Protein AF-A0A6V8CEM8-F1 (afdb_monomer_lite)

Secondary structure (DSSP, 8-state):
--EEEEEETT--TT----BTTTEEEGGGS-GGG---PPPPSEEEEEEEESSSSS-EEEEEEEEEPPPPPPPPPPHHHHHHHHHHHHHHHHHHHHHHHHHHHHHHHHHS---SEEEESEEEEEE--SSSS-B--EEEEEE--SS-SS-SSB-HHHHT-EEEEEEESPPSS----TT-B-EEES-B-TTS-BTBTTS--S-EEEETTEEEEEEEEE-TTB-SEEEEEEEE-TTS-B--EEEEES-THHHHHHHHHHHHHHHHHHHHHHHHHHHHHHHHTTS----------------TTTTTHHHHHHHHHHHHHHHHHHS--S--HHHHHHTT--PPPHHHHHHHHHHT--THHHHHHHHHSHHHHHHHHHHTT-EESBTTB-SEE--SS-EEEEESSSTTTTEEEEE-S--GGGGTSPP--SSEE-TT-TT-TTS-HHHHHHHHHHHHHHHHHHHHS---

Radius of gyration: 33.62 Å; chains: 1; bounding box: 84×49×101 Å

pLDDT: mean 70.11, std 17.48, range [26.86, 96.44]

Structure (mmCIF, N/CA/C/O backbone):
data_AF-A0A6V8CEM8-F1
#
_entry.id   AF-A0A6V8CEM8-F1
#
loop_
_atom_site.group_PDB
_atom_site.id
_atom_site.type_symbol
_atom_site.label_atom_id
_atom_site.label_alt_id
_atom_site.label_comp_id
_atom_site.label_asym_id
_atom_site.label_entity_id
_atom_site.label_seq_id
_atom_site.pdbx_PDB_ins_code
_atom_site.Cartn_x
_atom_site.Cartn_y
_atom_site.Cartn_z
_atom_site.occupancy
_atom_site.B_iso_or_equiv
_atom_site.auth_seq_id
_atom_site.auth_comp_id
_atom_site.auth_asym_id
_atom_site.auth_atom_id
_atom_site.pdbx_PDB_model_num
ATOM 1 N N . ASP A 1 1 ? -0.814 -6.466 -58.010 1.00 79.31 1 ASP A N 1
ATOM 2 C CA . ASP A 1 1 ? 0.270 -7.172 -57.301 1.00 79.31 1 ASP A CA 1
ATOM 3 C C . ASP A 1 1 ? 1.491 -6.292 -57.221 1.00 79.31 1 ASP A C 1
ATOM 5 O O . ASP A 1 1 ? 1.917 -5.830 -58.259 1.00 79.31 1 ASP A O 1
ATOM 9 N N . ALA A 1 2 ? 2.016 -6.034 -56.025 1.00 88.38 2 ALA A N 1
ATOM 10 C CA . ALA A 1 2 ? 3.186 -5.181 -55.820 1.00 88.38 2 ALA A CA 1
ATOM 11 C C . ALA A 1 2 ? 4.386 -6.017 -55.352 1.00 88.38 2 ALA A C 1
ATOM 13 O O . ALA A 1 2 ? 4.217 -7.047 -54.684 1.00 88.38 2 ALA A O 1
ATOM 14 N N . TRP A 1 3 ? 5.597 -5.593 -55.699 1.00 87.94 3 TRP A N 1
ATOM 15 C CA . TRP A 1 3 ? 6.820 -6.346 -55.421 1.00 87.94 3 TRP A CA 1
ATOM 16 C C . TRP A 1 3 ? 8.001 -5.437 -55.078 1.00 87.94 3 TRP A C 1
ATOM 18 O O . TRP A 1 3 ? 8.011 -4.248 -55.392 1.00 87.94 3 TRP A O 1
ATOM 28 N N . VAL A 1 4 ? 8.992 -5.996 -54.382 1.00 91.12 4 VAL A N 1
ATOM 29 C CA . VAL A 1 4 ? 10.168 -5.271 -53.883 1.00 91.12 4 VAL A CA 1
ATOM 30 C C . VAL A 1 4 ? 11.448 -6.032 -54.203 1.00 91.12 4 VAL A C 1
ATOM 32 O O . VAL A 1 4 ? 11.488 -7.262 -54.105 1.00 91.12 4 VAL A O 1
ATOM 35 N N . GLY A 1 5 ? 12.513 -5.317 -54.563 1.00 89.12 5 GLY A N 1
ATOM 36 C CA . GLY A 1 5 ? 13.810 -5.924 -54.846 1.00 89.12 5 GLY A CA 1
ATOM 37 C C . GLY A 1 5 ? 15.013 -5.027 -54.593 1.00 89.12 5 GLY A C 1
ATOM 38 O O . GLY A 1 5 ? 14.895 -3.808 -54.494 1.00 89.12 5 GLY A O 1
ATOM 39 N N . ILE A 1 6 ? 16.182 -5.659 -54.495 1.00 89.12 6 ILE A N 1
ATOM 40 C CA . ILE A 1 6 ? 17.483 -5.015 -54.332 1.00 89.12 6 ILE A CA 1
ATOM 41 C C . ILE A 1 6 ? 18.310 -5.228 -55.596 1.00 89.12 6 ILE A C 1
ATOM 43 O O . ILE A 1 6 ? 18.537 -6.359 -56.035 1.00 89.12 6 ILE A O 1
ATOM 47 N N . TYR A 1 7 ? 18.803 -4.124 -56.146 1.00 86.62 7 TYR A N 1
ATOM 48 C CA . TYR A 1 7 ? 19.511 -4.082 -57.417 1.00 86.62 7 TYR A CA 1
ATOM 49 C C . TYR A 1 7 ? 20.796 -3.258 -57.312 1.00 86.62 7 TYR A C 1
ATOM 51 O O . TYR A 1 7 ? 20.828 -2.289 -56.549 1.00 86.62 7 TYR A O 1
ATOM 59 N N . PRO A 1 8 ? 21.840 -3.565 -58.105 1.00 86.62 8 PRO A N 1
ATOM 60 C CA . PRO A 1 8 ? 22.947 -2.637 -58.321 1.00 86.62 8 PRO A CA 1
ATOM 61 C C . PRO A 1 8 ? 22.417 -1.256 -58.723 1.00 86.62 8 PRO A C 1
ATOM 63 O O . PRO A 1 8 ? 21.436 -1.165 -59.464 1.00 86.62 8 PRO A O 1
ATOM 66 N N . GLN A 1 9 ? 23.059 -0.182 -58.263 1.00 80.69 9 GLN A N 1
ATOM 67 C CA . GLN A 1 9 ? 22.544 1.187 -58.430 1.00 80.69 9 GLN A CA 1
ATOM 68 C C . GLN A 1 9 ? 22.222 1.556 -59.896 1.00 80.69 9 GLN A C 1
ATOM 70 O O . GLN A 1 9 ? 21.273 2.298 -60.151 1.00 80.69 9 GLN A O 1
ATOM 75 N N . ASN A 1 10 ? 22.956 0.979 -60.853 1.00 82.44 10 ASN A N 1
ATOM 76 C CA . ASN A 1 10 ? 22.825 1.249 -62.290 1.00 82.44 10 ASN A CA 1
ATOM 77 C C . ASN A 1 10 ? 21.931 0.245 -63.044 1.00 82.44 10 ASN A C 1
ATOM 79 O O . ASN A 1 10 ? 21.851 0.301 -64.268 1.00 82.44 10 ASN A O 1
ATOM 83 N N . ALA A 1 11 ? 21.294 -0.705 -62.354 1.00 84.62 11 ALA A N 1
ATOM 84 C CA . ALA A 1 11 ? 20.394 -1.658 -63.000 1.00 84.62 11 ALA A CA 1
ATOM 85 C C . ALA A 1 11 ? 19.110 -0.963 -63.482 1.00 84.62 11 ALA A C 1
ATOM 87 O O . ALA A 1 11 ? 18.586 -0.091 -62.784 1.00 84.62 11 ALA A O 1
ATOM 88 N N . SER A 1 12 ? 18.596 -1.374 -64.644 1.00 84.00 12 SER A N 1
ATOM 89 C CA . SER A 1 12 ? 17.333 -0.881 -65.210 1.00 84.00 12 SER A CA 1
ATOM 90 C C . SER A 1 12 ? 16.127 -1.362 -64.399 1.00 84.00 12 SER A C 1
ATOM 92 O O . SER A 1 12 ? 16.119 -2.493 -63.924 1.00 84.00 12 SER A O 1
ATOM 94 N N . ASP A 1 13 ? 15.087 -0.533 -64.298 1.00 83.75 13 ASP A N 1
ATOM 95 C CA . ASP A 1 13 ? 13.803 -0.896 -63.672 1.00 83.75 13 ASP A CA 1
ATOM 96 C C . ASP A 1 13 ? 13.019 -1.953 -64.472 1.00 83.75 13 ASP A C 1
ATOM 98 O O . ASP A 1 13 ? 12.102 -2.583 -63.952 1.00 83.75 13 ASP A O 1
ATOM 102 N N . GLN A 1 14 ? 13.415 -2.186 -65.728 1.00 81.38 14 GLN A N 1
ATOM 103 C CA . GLN A 1 14 ? 12.833 -3.200 -66.613 1.00 81.38 14 GLN A CA 1
ATOM 104 C C . GLN A 1 14 ? 13.480 -4.590 -66.452 1.00 81.38 14 GLN A C 1
ATOM 106 O O . GLN A 1 14 ? 13.040 -5.551 -67.078 1.00 81.38 14 GLN A O 1
ATOM 111 N N . ASP A 1 15 ? 14.534 -4.726 -65.639 1.00 73.25 15 ASP A N 1
ATOM 112 C CA . ASP A 1 15 ? 15.181 -6.018 -65.384 1.00 73.25 15 ASP A CA 1
ATOM 113 C C . ASP A 1 15 ? 14.616 -6.663 -64.116 1.00 73.25 15 ASP A C 1
ATOM 115 O O . ASP A 1 15 ? 15.075 -6.406 -63.003 1.00 73.25 15 ASP A O 1
ATOM 119 N N . HIS A 1 16 ? 13.619 -7.530 -64.294 1.00 65.88 16 HIS A N 1
ATOM 120 C CA . HIS A 1 16 ? 13.024 -8.261 -63.179 1.00 65.88 16 HIS A CA 1
ATOM 121 C C . HIS A 1 16 ? 13.959 -9.357 -62.644 1.00 65.88 16 HIS A C 1
ATOM 123 O O . HIS A 1 16 ? 13.943 -9.678 -61.463 1.00 65.88 16 HIS A O 1
ATOM 129 N N . GLY A 1 17 ? 14.808 -9.967 -63.475 1.00 70.88 17 GLY A N 1
ATOM 130 C CA . GLY A 1 17 ? 15.561 -11.160 -63.078 1.00 70.88 17 GLY A CA 1
ATOM 131 C C . GLY A 1 17 ? 14.679 -12.281 -62.485 1.00 70.88 17 GLY A C 1
ATOM 132 O O . GLY A 1 17 ? 13.485 -12.387 -62.757 1.00 70.88 17 GLY A O 1
ATOM 133 N N . ALA A 1 18 ? 15.270 -13.154 -61.661 1.00 74.06 18 ALA A N 1
ATOM 134 C CA . ALA A 1 18 ? 14.554 -14.273 -61.039 1.00 74.06 18 ALA A CA 1
ATOM 135 C C . ALA A 1 18 ? 14.021 -13.929 -59.635 1.00 74.06 18 ALA A C 1
ATOM 137 O O . ALA A 1 18 ? 14.774 -13.436 -58.781 1.00 74.06 18 ALA A O 1
ATOM 138 N N . GLN A 1 19 ? 12.755 -14.287 -59.380 1.00 76.56 19 GLN A N 1
ATOM 139 C CA . GLN A 1 19 ? 12.129 -14.222 -58.056 1.00 76.56 19 GLN A CA 1
ATOM 140 C C . GLN A 1 19 ? 12.987 -14.965 -57.020 1.00 76.56 19 GLN A C 1
ATOM 142 O O . GLN A 1 19 ? 13.623 -15.975 -57.331 1.00 76.56 19 GLN A O 1
ATOM 147 N N . ASN A 1 20 ? 13.031 -14.459 -55.787 1.00 74.06 20 ASN A N 1
ATOM 148 C CA . ASN A 1 20 ? 13.833 -14.970 -54.666 1.00 74.06 20 ASN A CA 1
ATOM 149 C C . ASN A 1 20 ? 15.359 -14.852 -54.818 1.00 74.06 20 ASN A C 1
ATOM 151 O O . ASN A 1 20 ? 16.085 -15.218 -53.894 1.00 74.06 20 ASN A O 1
ATOM 155 N N . LYS A 1 21 ? 15.867 -14.299 -55.927 1.00 75.00 21 LYS A N 1
ATOM 156 C CA . LYS A 1 21 ? 17.290 -13.933 -56.049 1.00 75.00 21 LYS A CA 1
ATOM 157 C C . LYS A 1 21 ? 17.540 -12.456 -55.780 1.00 75.00 21 LYS A C 1
ATOM 159 O O . LYS A 1 21 ? 18.519 -12.119 -55.121 1.00 75.00 21 LYS A O 1
ATOM 164 N N . ARG A 1 22 ? 16.681 -11.586 -56.315 1.00 76.69 22 ARG A N 1
ATOM 165 C CA . ARG A 1 22 ? 16.829 -10.121 -56.226 1.00 76.69 22 ARG A CA 1
ATOM 166 C C . ARG A 1 22 ? 15.561 -9.411 -55.772 1.00 76.69 22 ARG A C 1
ATOM 168 O O . ARG A 1 22 ? 15.661 -8.331 -55.211 1.00 76.69 22 ARG A O 1
ATOM 175 N N . TRP A 1 23 ? 14.397 -10.030 -55.956 1.00 86.44 23 TRP A N 1
ATOM 176 C CA . TRP A 1 23 ? 13.102 -9.459 -55.602 1.00 86.44 23 TRP A CA 1
ATOM 177 C C . TRP A 1 23 ? 12.125 -10.530 -55.108 1.00 86.44 23 TRP A C 1
ATOM 179 O O . TRP A 1 23 ? 12.341 -11.729 -55.335 1.00 86.44 23 TRP A O 1
ATOM 189 N N . LYS A 1 24 ? 11.055 -10.102 -54.433 1.00 86.94 24 LYS A N 1
ATOM 190 C CA . LYS A 1 24 ? 9.908 -10.942 -54.060 1.00 86.94 24 LYS A CA 1
ATOM 191 C C . LYS A 1 24 ? 8.612 -10.121 -54.090 1.00 86.94 24 LYS A C 1
ATOM 193 O O . LYS A 1 24 ? 8.648 -8.894 -53.988 1.00 86.94 24 LYS A O 1
ATOM 198 N N . TRP A 1 25 ? 7.471 -10.800 -54.200 1.00 87.50 25 TRP A N 1
ATOM 199 C CA . TRP A 1 25 ? 6.161 -10.168 -54.039 1.00 87.50 25 TRP A CA 1
ATOM 200 C C . TRP A 1 25 ? 5.967 -9.692 -52.603 1.00 87.50 25 TRP A C 1
ATOM 202 O O . TRP A 1 25 ? 6.321 -10.408 -51.668 1.00 87.50 25 TRP A O 1
ATOM 212 N N . LEU A 1 26 ? 5.348 -8.525 -52.423 1.00 86.69 26 LEU A N 1
ATOM 213 C CA . LEU A 1 26 ? 5.047 -8.010 -51.084 1.00 86.69 26 LEU A CA 1
ATOM 214 C C . LEU A 1 26 ? 4.063 -8.910 -50.328 1.00 86.69 26 LEU A C 1
ATOM 216 O O . LEU A 1 26 ? 4.209 -9.080 -49.128 1.00 86.69 26 LEU A O 1
ATOM 220 N N . ARG A 1 27 ? 3.127 -9.563 -51.031 1.00 86.31 27 ARG A N 1
ATOM 221 C CA . ARG A 1 27 ? 2.225 -10.571 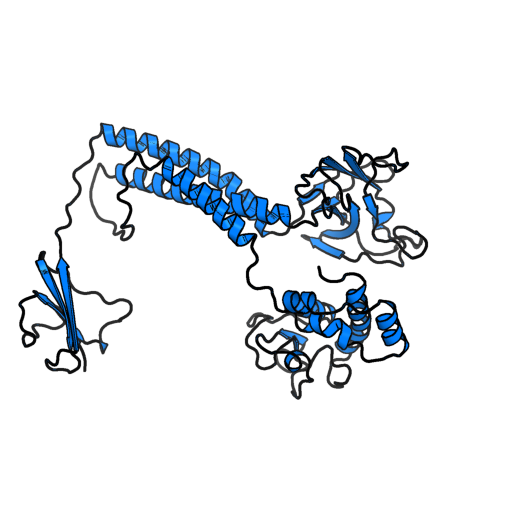-50.437 1.00 86.31 27 ARG A CA 1
ATOM 222 C C . ARG A 1 27 ? 2.941 -11.821 -49.903 1.00 86.31 27 ARG A C 1
ATOM 224 O O . ARG A 1 27 ? 2.370 -12.527 -49.084 1.00 86.31 27 ARG A O 1
ATOM 231 N N . ASP A 1 28 ? 4.165 -12.084 -50.369 1.00 83.69 28 ASP A N 1
ATOM 232 C CA . ASP A 1 28 ? 4.948 -13.276 -50.019 1.00 83.69 28 ASP A CA 1
ATOM 233 C C . ASP A 1 28 ? 6.084 -12.938 -49.026 1.00 83.69 28 ASP A C 1
ATOM 235 O O . ASP A 1 28 ? 6.917 -13.792 -48.712 1.00 83.69 28 ASP A O 1
ATOM 239 N N . ILE A 1 29 ? 6.161 -11.685 -48.557 1.00 81.25 29 ILE A N 1
ATOM 240 C CA . ILE A 1 29 ? 7.127 -11.216 -47.560 1.00 81.25 29 ILE A CA 1
ATOM 241 C C . ILE A 1 29 ? 6.378 -10.814 -46.289 1.00 81.25 29 ILE A C 1
ATOM 243 O O . ILE A 1 29 ? 5.443 -10.022 -46.334 1.00 81.25 29 ILE A O 1
ATOM 247 N N . ASP A 1 30 ? 6.862 -11.284 -45.141 1.00 81.50 30 ASP A N 1
ATOM 248 C CA . ASP A 1 30 ? 6.545 -10.648 -43.865 1.00 81.50 30 ASP A CA 1
ATOM 249 C C . ASP A 1 30 ? 7.262 -9.293 -43.790 1.00 81.50 30 ASP A C 1
ATOM 251 O O . ASP A 1 30 ? 8.484 -9.226 -43.639 1.00 81.50 30 ASP A O 1
ATOM 255 N N . VAL A 1 31 ? 6.507 -8.205 -43.944 1.00 77.94 31 VAL A N 1
ATOM 256 C CA . VAL A 1 31 ? 7.041 -6.835 -43.967 1.00 77.94 31 VAL A CA 1
ATOM 257 C C . VAL A 1 31 ? 7.672 -6.415 -42.640 1.00 77.94 31 VAL A C 1
ATOM 259 O O . VAL A 1 31 ? 8.556 -5.561 -42.648 1.00 77.94 31 VAL A O 1
ATOM 262 N N . ASN A 1 32 ? 7.289 -7.043 -41.523 1.00 76.94 32 ASN A N 1
ATOM 263 C CA . ASN A 1 32 ? 7.868 -6.760 -40.208 1.00 76.94 32 ASN A CA 1
ATOM 264 C C . ASN A 1 32 ? 9.194 -7.501 -39.980 1.00 76.94 32 ASN A C 1
ATOM 266 O O . ASN A 1 32 ? 9.913 -7.198 -39.031 1.00 76.94 32 ASN A O 1
ATOM 270 N N . ASN A 1 33 ? 9.533 -8.467 -40.841 1.00 75.19 33 ASN A N 1
ATOM 271 C CA . ASN A 1 33 ? 10.734 -9.288 -40.709 1.00 75.19 33 ASN A CA 1
ATOM 272 C C . ASN A 1 33 ? 11.314 -9.691 -42.080 1.00 75.19 33 ASN A C 1
ATOM 274 O O . ASN A 1 33 ? 11.657 -10.848 -42.349 1.00 75.19 33 ASN A O 1
ATOM 278 N N . ALA A 1 34 ? 11.389 -8.723 -42.993 1.00 75.50 34 ALA A N 1
ATOM 279 C CA . ALA A 1 34 ? 11.818 -8.962 -44.362 1.00 75.50 34 ALA A CA 1
ATOM 280 C C . ALA A 1 34 ? 13.335 -9.195 -44.450 1.00 75.50 34 ALA A C 1
ATOM 282 O O . ALA A 1 34 ? 14.139 -8.367 -44.026 1.00 75.50 34 ALA A O 1
ATOM 283 N N . SER A 1 35 ? 13.742 -10.297 -45.090 1.00 75.81 35 SER A N 1
ATOM 284 C CA . SER A 1 35 ? 15.151 -10.589 -45.380 1.00 75.81 35 SER A CA 1
ATOM 285 C C . SER A 1 35 ? 15.415 -10.794 -46.874 1.00 75.81 35 SER A C 1
ATOM 287 O O . SER A 1 35 ? 14.649 -11.448 -47.602 1.00 75.81 35 SER A O 1
ATOM 289 N N . PHE A 1 36 ? 16.548 -10.244 -47.322 1.00 77.19 36 PHE A N 1
ATOM 290 C CA . PHE A 1 36 ? 17.055 -10.356 -48.688 1.00 77.19 36 PHE A CA 1
ATOM 291 C C . PHE A 1 36 ? 18.408 -11.083 -48.726 1.00 77.19 36 PHE A C 1
ATOM 293 O O . PHE A 1 36 ? 19.174 -11.018 -47.761 1.00 77.19 36 PHE A O 1
ATOM 300 N N . PRO A 1 37 ? 18.740 -11.767 -49.839 1.00 75.69 37 PRO A N 1
ATOM 301 C CA . PRO A 1 37 ? 20.039 -12.403 -50.009 1.00 75.69 37 PRO A CA 1
ATOM 302 C C . PRO A 1 37 ? 21.200 -11.411 -49.893 1.00 75.69 37 PRO A C 1
ATOM 304 O O . PRO A 1 37 ? 21.095 -10.248 -50.294 1.00 75.69 37 PRO A O 1
ATOM 307 N N . LYS A 1 38 ? 22.339 -11.905 -49.402 1.00 77.38 38 LYS A N 1
ATOM 308 C CA . LYS A 1 38 ? 23.585 -11.141 -49.290 1.00 77.38 38 LYS A CA 1
ATOM 309 C C . LYS A 1 38 ? 23.976 -10.514 -50.634 1.00 77.38 38 LYS A C 1
ATOM 311 O O . LYS A 1 38 ? 24.094 -11.221 -51.632 1.00 77.38 38 LYS A O 1
ATOM 316 N N . GLN A 1 39 ? 24.245 -9.210 -50.621 1.00 82.19 39 GLN A N 1
ATOM 317 C CA . GLN A 1 39 ? 24.723 -8.462 -51.784 1.00 82.19 39 GLN A CA 1
ATOM 318 C C . GLN A 1 39 ? 26.252 -8.350 -51.798 1.00 82.19 39 GLN A C 1
ATOM 320 O O . GLN A 1 39 ? 26.921 -8.486 -50.767 1.00 82.19 39 GLN A O 1
ATOM 325 N N . ALA A 1 40 ? 26.812 -8.128 -52.986 1.00 81.31 40 ALA A N 1
ATOM 326 C CA . ALA A 1 40 ? 28.233 -7.848 -53.140 1.00 81.31 40 ALA A CA 1
ATOM 327 C C . ALA A 1 40 ? 28.583 -6.474 -52.544 1.00 81.31 40 ALA A C 1
ATOM 329 O O . ALA A 1 40 ? 27.716 -5.632 -52.338 1.00 81.31 40 ALA A O 1
ATOM 330 N N . VAL A 1 41 ? 29.866 -6.238 -52.273 1.00 83.94 41 VAL A N 1
ATOM 331 C CA . VAL A 1 41 ? 30.357 -4.912 -51.866 1.00 83.94 41 VAL A CA 1
ATOM 332 C C . VAL A 1 41 ? 30.163 -3.934 -53.028 1.00 83.94 41 VAL A C 1
ATOM 334 O O . VAL A 1 41 ? 30.520 -4.261 -54.159 1.00 83.94 41 VAL A O 1
ATOM 337 N N . GLY A 1 42 ? 29.611 -2.751 -52.755 1.00 87.75 42 GLY A N 1
ATOM 338 C CA . GLY A 1 42 ? 29.338 -1.720 -53.763 1.00 87.75 42 GLY A CA 1
ATOM 339 C C . GLY A 1 42 ? 27.992 -1.015 -53.578 1.00 87.75 42 GLY A C 1
ATOM 340 O O . GLY A 1 42 ? 27.266 -1.276 -52.614 1.00 87.75 42 GLY A O 1
ATOM 341 N N . SER A 1 43 ? 27.661 -0.118 -54.509 1.00 90.12 43 SER A N 1
ATOM 342 C CA . SER A 1 43 ? 26.431 0.683 -54.478 1.00 90.12 43 SER A CA 1
ATOM 343 C C . SER A 1 43 ? 25.220 -0.087 -55.008 1.00 90.12 43 SER A C 1
ATOM 345 O O . SER A 1 43 ? 25.232 -0.636 -56.115 1.00 90.12 43 SER A O 1
ATOM 347 N N . HIS A 1 44 ? 24.155 -0.092 -54.218 1.00 90.75 44 HIS A N 1
ATOM 348 C CA . HIS A 1 44 ? 22.909 -0.804 -54.464 1.00 90.75 44 HIS A CA 1
ATOM 349 C C . HIS A 1 44 ? 21.708 0.120 -54.230 1.00 90.75 44 HIS A C 1
ATOM 351 O O . HIS A 1 44 ? 21.834 1.240 -53.740 1.00 90.75 44 HIS A O 1
ATOM 357 N N . SER A 1 45 ? 20.531 -0.357 -54.610 1.00 89.75 45 SER A N 1
ATOM 358 C CA . SER A 1 45 ? 19.258 0.331 -54.443 1.00 89.75 45 SER A CA 1
ATOM 359 C C . SER A 1 45 ? 18.168 -0.679 -54.110 1.00 89.75 45 SER A C 1
ATOM 361 O O . SER A 1 45 ? 18.105 -1.729 -54.752 1.00 89.75 45 SER A O 1
ATOM 363 N N . ILE A 1 46 ? 17.325 -0.377 -53.125 1.00 91.44 46 ILE A N 1
ATOM 364 C CA . ILE A 1 46 ? 16.070 -1.092 -52.880 1.00 91.44 46 ILE A CA 1
ATOM 365 C C . ILE A 1 46 ? 14.941 -0.345 -53.588 1.00 91.44 46 ILE A C 1
ATOM 367 O O . ILE A 1 46 ? 14.908 0.887 -53.578 1.00 91.44 46 ILE A O 1
ATOM 371 N N . ARG A 1 47 ? 14.064 -1.085 -54.262 1.00 90.81 47 ARG A N 1
ATOM 372 C CA . ARG A 1 47 ? 13.025 -0.544 -55.142 1.00 90.81 47 ARG A CA 1
ATOM 373 C C . ARG A 1 47 ? 11.710 -1.270 -54.908 1.00 90.81 47 ARG A C 1
ATOM 375 O O . ARG A 1 47 ? 11.710 -2.500 -54.836 1.00 90.81 47 ARG A O 1
ATOM 382 N N . VAL A 1 48 ? 10.621 -0.517 -54.816 1.00 91.81 48 VAL A N 1
ATOM 383 C CA . VAL A 1 48 ? 9.250 -1.022 -54.680 1.00 91.81 48 VAL A CA 1
ATOM 384 C C . VAL A 1 48 ? 8.479 -0.678 -55.945 1.00 91.81 48 VAL A C 1
ATOM 386 O O . VAL A 1 48 ? 8.539 0.460 -56.403 1.00 91.81 48 VAL A O 1
ATOM 389 N N . PHE A 1 49 ? 7.743 -1.641 -56.488 1.00 89.31 49 PHE A N 1
ATOM 390 C CA . PHE A 1 49 ? 6.938 -1.505 -57.697 1.00 89.31 49 PHE A CA 1
ATOM 391 C C . PHE A 1 49 ? 5.468 -1.729 -57.359 1.00 89.31 49 PHE A C 1
ATOM 393 O O . PHE A 1 49 ? 5.120 -2.708 -56.691 1.00 89.31 49 PHE A O 1
ATOM 400 N N . SER A 1 50 ? 4.616 -0.787 -57.762 1.00 89.56 50 SER A N 1
ATOM 401 C CA . SER A 1 50 ? 3.203 -0.743 -57.362 1.00 89.56 50 SER A CA 1
ATOM 402 C C . SER A 1 50 ? 2.313 -1.677 -58.179 1.00 89.56 50 SER A C 1
ATOM 404 O O . SER A 1 50 ? 1.224 -2.038 -57.727 1.00 89.56 50 SER A O 1
ATOM 406 N N . ASP A 1 51 ? 2.771 -2.089 -59.359 1.00 83.38 51 ASP A N 1
ATOM 407 C CA . ASP A 1 51 ? 2.080 -3.023 -60.232 1.00 83.38 51 ASP A CA 1
ATOM 408 C C . ASP A 1 51 ? 2.907 -4.288 -60.478 1.00 83.38 51 ASP A C 1
ATOM 410 O O . ASP A 1 51 ? 4.102 -4.361 -60.195 1.00 83.38 51 ASP A O 1
ATOM 414 N N . GLY A 1 52 ? 2.257 -5.329 -61.005 1.00 77.94 52 GLY A N 1
ATOM 415 C CA . GLY A 1 52 ? 2.931 -6.590 -61.325 1.00 77.94 52 GLY A CA 1
ATOM 416 C C . GLY A 1 52 ? 3.868 -6.470 -62.530 1.00 77.94 52 GLY A C 1
ATOM 417 O O . GLY A 1 52 ? 4.345 -7.490 -63.019 1.00 77.94 52 GLY A O 1
ATOM 418 N N . GLY A 1 53 ? 4.060 -5.244 -63.028 1.00 83.88 53 GLY A N 1
ATOM 419 C CA . GLY A 1 53 ? 4.966 -4.853 -64.091 1.00 83.88 53 GLY A CA 1
ATOM 420 C C . GLY A 1 53 ? 6.136 -4.056 -63.518 1.00 83.88 53 GLY A C 1
ATOM 421 O O . GLY A 1 53 ? 6.790 -4.504 -62.582 1.00 83.88 53 GLY A O 1
ATOM 422 N N . HIS A 1 54 ? 6.421 -2.894 -64.106 1.00 84.31 54 HIS A N 1
ATOM 423 C CA . HIS A 1 54 ? 7.633 -2.112 -63.841 1.00 84.31 54 HIS A CA 1
ATOM 424 C C . HIS A 1 54 ? 7.342 -0.675 -63.387 1.00 84.31 54 HIS A C 1
ATOM 426 O O . HIS A 1 54 ? 8.209 0.195 -63.507 1.00 84.31 54 HIS A O 1
ATOM 432 N N . THR A 1 55 ? 6.145 -0.397 -62.863 1.00 89.00 55 THR A N 1
ATOM 433 C CA . THR A 1 55 ? 5.819 0.938 -62.344 1.00 89.00 55 THR A CA 1
ATOM 434 C C . THR A 1 55 ? 6.474 1.135 -60.981 1.00 89.00 55 THR A C 1
ATOM 436 O O . THR A 1 55 ? 6.004 0.626 -59.962 1.00 89.00 55 THR A O 1
ATOM 439 N N . LEU A 1 56 ? 7.593 1.861 -60.969 1.00 88.69 56 LEU A N 1
ATOM 440 C CA . LEU A 1 56 ? 8.341 2.185 -59.757 1.00 88.69 56 LEU A CA 1
ATOM 441 C C . LEU A 1 56 ? 7.499 3.079 -58.836 1.00 88.69 56 LEU A C 1
ATOM 443 O O . LEU A 1 56 ? 7.058 4.156 -59.233 1.00 88.69 56 LEU A O 1
ATOM 447 N N . HIS A 1 57 ? 7.314 2.636 -57.597 1.00 91.38 57 HIS A N 1
ATOM 448 C CA . HIS A 1 57 ? 6.671 3.402 -56.535 1.00 91.38 57 HIS A CA 1
ATOM 449 C C . HIS A 1 57 ? 7.695 4.199 -55.722 1.00 91.38 57 HIS A C 1
ATOM 451 O O . HIS A 1 57 ? 7.538 5.402 -55.544 1.00 91.38 57 HIS A O 1
ATOM 457 N N . GLU A 1 58 ? 8.764 3.540 -55.262 1.00 90.62 58 GLU A N 1
ATOM 458 C CA . GLU A 1 58 ? 9.806 4.175 -54.450 1.00 90.62 58 GLU A CA 1
ATOM 459 C C . GLU A 1 58 ? 11.168 3.494 -54.636 1.00 90.62 58 GLU A C 1
ATOM 461 O O . GLU A 1 58 ? 11.253 2.286 -54.875 1.00 90.62 58 GLU A O 1
ATOM 466 N N . ARG A 1 59 ? 12.249 4.275 -54.508 1.00 92.62 59 ARG A N 1
ATOM 467 C CA . ARG A 1 59 ? 13.640 3.816 -54.588 1.00 92.62 59 ARG A CA 1
ATOM 468 C C . ARG A 1 59 ? 14.490 4.445 -53.486 1.00 92.62 59 ARG A C 1
ATOM 470 O O . ARG A 1 59 ? 14.475 5.660 -53.304 1.00 92.62 59 ARG A O 1
ATOM 477 N N . LYS A 1 60 ? 15.322 3.629 -52.833 1.00 91.38 60 LYS A N 1
ATOM 478 C CA . LYS A 1 60 ? 16.328 4.080 -51.863 1.00 91.38 60 LYS A CA 1
ATOM 479 C C . LYS A 1 60 ? 17.698 3.488 -52.176 1.00 91.38 60 LYS A C 1
ATOM 481 O O . LYS A 1 60 ? 17.836 2.275 -52.304 1.00 91.38 60 LYS A O 1
ATOM 486 N N . ASP A 1 61 ? 18.711 4.342 -52.264 1.00 90.81 61 ASP A N 1
ATOM 487 C CA . ASP A 1 61 ? 20.089 3.942 -52.558 1.00 90.81 61 ASP A CA 1
ATOM 488 C C . ASP A 1 61 ? 20.896 3.714 -51.265 1.00 90.81 61 ASP A C 1
ATOM 490 O O . ASP A 1 61 ? 20.701 4.413 -50.268 1.00 90.81 61 ASP A O 1
ATOM 494 N N . PHE A 1 62 ? 21.803 2.731 -51.276 1.00 86.38 62 PHE A N 1
ATOM 495 C CA . PHE A 1 62 ? 22.684 2.391 -50.151 1.00 86.38 62 PHE A CA 1
ATOM 496 C C . PHE A 1 62 ? 23.985 1.711 -50.617 1.00 86.38 62 PHE A C 1
ATOM 498 O O . PHE A 1 62 ? 24.073 1.207 -51.737 1.00 86.38 62 PHE A O 1
ATOM 505 N N . THR A 1 63 ? 24.997 1.646 -49.747 1.00 89.00 63 THR A N 1
ATOM 506 C CA . THR A 1 63 ? 26.310 1.048 -50.060 1.00 89.00 63 THR A CA 1
ATOM 507 C C . THR A 1 63 ? 26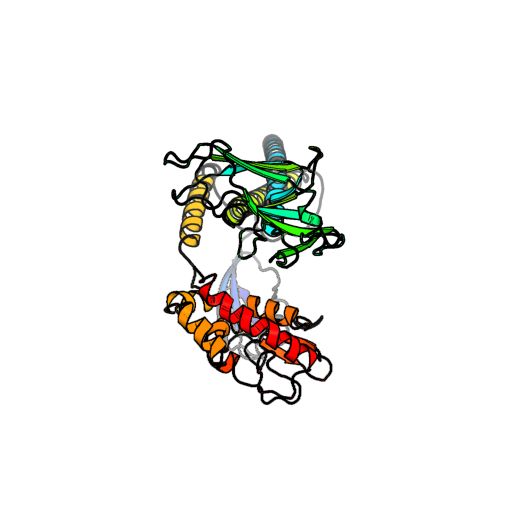.620 -0.122 -49.134 1.00 89.00 63 THR A C 1
ATOM 509 O O . THR A 1 63 ? 26.490 -0.021 -47.917 1.00 89.00 63 THR A O 1
ATOM 512 N N . VAL A 1 64 ? 27.071 -1.240 -49.706 1.00 83.38 64 VAL A N 1
ATOM 513 C CA . VAL A 1 64 ? 27.509 -2.427 -48.957 1.00 83.38 64 VAL A CA 1
ATOM 514 C C . VAL A 1 64 ? 29.028 -2.401 -48.808 1.00 83.38 64 VAL A C 1
ATOM 516 O O . VAL A 1 64 ? 29.747 -2.370 -49.807 1.00 83.38 64 VAL A O 1
ATOM 519 N N . HIS A 1 65 ? 29.528 -2.462 -47.571 1.00 78.88 65 HIS A N 1
ATOM 520 C CA . HIS A 1 65 ? 30.961 -2.453 -47.253 1.00 78.88 65 HIS A CA 1
ATOM 521 C C . HIS A 1 65 ? 31.499 -3.850 -46.899 1.00 78.88 65 HIS A C 1
ATOM 523 O O . HIS A 1 65 ? 30.765 -4.739 -46.465 1.00 78.88 65 HIS A O 1
ATOM 529 N N . LYS A 1 66 ? 32.810 -4.063 -47.083 1.00 73.88 66 LYS A N 1
ATOM 530 C CA . LYS A 1 66 ? 33.485 -5.311 -46.698 1.00 73.88 66 LYS A CA 1
ATOM 531 C C . LYS A 1 66 ? 33.634 -5.357 -45.176 1.00 73.88 66 LYS A C 1
ATOM 533 O O . LYS A 1 66 ? 34.273 -4.483 -44.603 1.00 73.88 66 LYS A O 1
ATOM 538 N N . MET A 1 67 ? 33.110 -6.397 -44.530 1.00 52.56 67 MET A N 1
ATOM 539 C CA . MET A 1 67 ? 33.443 -6.663 -43.129 1.00 52.56 67 MET A CA 1
ATOM 540 C C . MET A 1 67 ? 34.885 -7.173 -43.030 1.00 52.56 67 MET A C 1
ATOM 542 O O . MET A 1 67 ? 35.220 -8.222 -43.587 1.00 52.56 67 MET A O 1
ATOM 546 N N . PHE A 1 68 ? 35.742 -6.433 -42.328 1.00 45.84 68 PHE A N 1
ATOM 547 C CA . PHE A 1 68 ? 37.078 -6.895 -41.964 1.00 45.84 68 PHE A CA 1
ATOM 548 C C . PHE A 1 68 ? 36.967 -7.954 -40.859 1.00 45.84 68 PHE A C 1
ATOM 550 O O . PHE A 1 68 ? 36.300 -7.749 -39.847 1.00 45.84 68 PHE A O 1
ATOM 557 N N . LYS A 1 69 ? 37.606 -9.111 -41.060 1.00 42.75 69 LYS A N 1
ATOM 558 C CA . LYS A 1 69 ? 37.725 -10.160 -40.041 1.00 42.75 69 LYS A CA 1
ATOM 559 C C . LYS A 1 69 ? 38.872 -9.765 -39.105 1.00 42.75 69 LYS A C 1
ATOM 561 O O . LYS A 1 69 ? 39.979 -9.563 -39.589 1.00 42.75 69 LYS A O 1
ATOM 566 N N . ALA A 1 70 ? 38.591 -9.616 -37.810 1.00 43.78 70 ALA A N 1
ATOM 567 C CA . ALA A 1 70 ? 39.558 -9.133 -36.823 1.00 43.78 70 ALA A CA 1
ATOM 568 C C . ALA A 1 70 ? 40.800 -10.043 -36.718 1.00 43.78 70 ALA A C 1
ATOM 570 O O . ALA A 1 70 ? 40.679 -11.269 -36.674 1.00 43.78 70 ALA A O 1
ATOM 571 N N . GLU A 1 71 ? 41.977 -9.423 -36.682 1.00 49.00 71 GLU A N 1
ATOM 572 C CA . GLU A 1 71 ? 43.292 -10.046 -36.490 1.00 49.00 71 GLU A CA 1
ATOM 573 C C . GLU A 1 71 ? 43.435 -10.607 -35.053 1.00 49.00 71 GLU A C 1
ATOM 575 O O . GLU A 1 71 ? 42.827 -10.055 -34.127 1.00 49.00 71 GLU A O 1
ATOM 580 N N . PRO A 1 72 ? 44.165 -11.722 -34.822 1.00 51.31 72 PRO A N 1
ATOM 581 C CA . PRO A 1 72 ? 44.326 -12.285 -33.481 1.00 51.31 72 PRO A CA 1
ATOM 582 C C . PRO A 1 72 ? 45.096 -11.331 -32.551 1.00 51.31 72 PRO A C 1
ATOM 584 O O . PRO A 1 72 ? 46.183 -10.867 -32.874 1.00 51.31 72 PRO A O 1
ATOM 587 N N . LEU A 1 73 ? 44.516 -11.058 -31.378 1.00 54.88 73 LEU A N 1
ATOM 588 C CA . LEU A 1 73 ? 45.071 -10.165 -30.354 1.00 54.88 73 LEU A CA 1
ATOM 589 C C . LEU A 1 73 ? 46.354 -10.745 -29.724 1.00 54.88 73 LEU A C 1
ATOM 591 O O . LEU A 1 73 ? 46.403 -11.932 -29.400 1.00 54.88 73 LEU A O 1
ATOM 595 N N . ASP A 1 74 ? 47.353 -9.887 -29.491 1.00 69.81 74 ASP A N 1
ATOM 596 C CA . ASP A 1 74 ? 48.628 -10.205 -28.824 1.00 69.81 74 ASP A CA 1
ATOM 597 C C . ASP A 1 74 ? 48.408 -10.908 -27.458 1.00 69.81 74 ASP A C 1
ATOM 599 O O . ASP A 1 74 ? 47.599 -10.439 -26.647 1.00 69.81 74 ASP A O 1
ATOM 603 N N . PRO A 1 75 ? 49.112 -12.019 -27.149 1.00 66.25 75 PRO A N 1
ATOM 604 C CA . PRO A 1 75 ? 48.993 -12.735 -25.874 1.00 66.25 75 PRO A CA 1
ATOM 605 C C . PRO A 1 75 ? 49.223 -11.870 -24.621 1.00 66.25 75 PRO A C 1
ATOM 607 O O . PRO A 1 75 ? 48.590 -12.116 -23.586 1.00 66.25 75 PRO A O 1
ATOM 610 N N . VAL A 1 76 ? 50.080 -10.846 -24.686 1.00 69.50 76 VAL A N 1
ATOM 611 C CA . VAL A 1 76 ? 50.306 -9.891 -23.584 1.00 69.50 76 VAL A CA 1
ATOM 612 C C . VAL A 1 76 ? 49.056 -9.042 -23.357 1.00 69.50 76 VAL A C 1
ATOM 614 O O . VAL A 1 76 ? 48.604 -8.861 -22.220 1.00 69.50 76 VAL A O 1
ATOM 617 N N . VAL A 1 77 ? 48.438 -8.599 -24.451 1.00 64.06 77 VAL A N 1
ATOM 618 C CA . VAL A 1 77 ? 47.181 -7.846 -24.446 1.00 64.06 77 VAL A CA 1
ATOM 619 C C . VAL A 1 77 ? 46.038 -8.723 -23.925 1.00 64.06 77 VAL A C 1
ATOM 621 O O . VAL A 1 77 ? 45.275 -8.280 -23.070 1.00 64.06 77 VAL A O 1
ATOM 624 N N . VAL A 1 78 ? 45.967 -10.001 -24.311 1.00 64.31 78 VAL A N 1
ATOM 625 C CA . VAL A 1 78 ? 44.959 -10.960 -23.817 1.00 64.31 78 VAL A CA 1
ATOM 626 C C . VAL A 1 78 ? 45.065 -11.188 -22.305 1.00 64.31 78 VAL A C 1
ATOM 628 O O . VAL A 1 78 ? 44.043 -11.205 -21.614 1.00 64.31 78 VAL A O 1
ATOM 631 N N . LYS A 1 79 ? 46.279 -11.340 -21.760 1.00 70.25 79 LYS A N 1
ATOM 632 C CA . LYS A 1 79 ? 46.487 -11.512 -20.310 1.00 70.25 79 LYS A CA 1
ATOM 633 C C . LYS A 1 79 ? 46.076 -10.260 -19.529 1.00 70.25 79 LYS A C 1
ATOM 635 O O . LYS A 1 79 ? 45.449 -10.378 -18.476 1.00 70.25 79 LYS A O 1
ATOM 640 N N . SER A 1 80 ? 46.379 -9.079 -20.069 1.00 73.69 80 SER A N 1
ATOM 641 C CA . SER A 1 80 ? 45.953 -7.789 -19.515 1.00 73.69 80 SER A CA 1
ATOM 642 C C . SER A 1 80 ? 44.426 -7.633 -19.536 1.00 73.69 80 SER A C 1
ATOM 644 O O . SER A 1 80 ? 43.824 -7.317 -18.510 1.00 73.69 80 SER A O 1
ATOM 646 N N . ILE A 1 81 ? 43.778 -7.966 -20.660 1.00 69.06 81 ILE A N 1
ATOM 647 C CA . ILE A 1 81 ? 42.313 -7.943 -20.811 1.00 69.06 81 ILE A CA 1
ATOM 648 C C . ILE A 1 81 ? 41.644 -8.904 -19.825 1.00 69.06 81 ILE A C 1
ATOM 650 O O . ILE A 1 81 ? 40.688 -8.522 -19.156 1.00 69.06 81 ILE A O 1
ATOM 654 N N . ARG A 1 82 ? 42.161 -10.131 -19.674 1.00 72.44 82 ARG A N 1
ATOM 655 C CA . ARG A 1 82 ? 41.621 -11.101 -18.708 1.00 72.44 82 ARG A CA 1
ATOM 656 C C . ARG A 1 82 ? 41.741 -10.606 -17.271 1.00 72.44 82 ARG A C 1
ATOM 658 O O . ARG A 1 82 ? 40.786 -10.751 -16.519 1.00 72.44 82 ARG A O 1
ATOM 665 N N . LYS A 1 83 ? 42.873 -10.004 -16.889 1.00 75.00 83 LYS A N 1
ATOM 666 C CA . LYS A 1 83 ? 43.047 -9.440 -15.540 1.00 75.00 83 LYS A CA 1
ATOM 667 C C . LYS A 1 83 ? 42.011 -8.344 -15.261 1.00 75.00 83 LYS A C 1
ATOM 669 O O . LYS A 1 83 ? 41.386 -8.383 -14.209 1.00 75.00 83 LYS A O 1
ATOM 674 N N . LYS A 1 84 ? 41.784 -7.439 -16.222 1.00 72.31 84 LYS A N 1
ATOM 675 C CA . LYS A 1 84 ? 40.763 -6.378 -16.128 1.00 72.31 84 LYS A CA 1
ATOM 676 C C . LYS A 1 84 ? 39.331 -6.928 -16.080 1.00 72.31 84 LYS A C 1
ATOM 678 O O . LYS A 1 84 ? 38.498 -6.411 -15.343 1.00 72.31 84 LYS A O 1
ATOM 683 N N . ALA A 1 85 ? 39.049 -7.996 -16.825 1.00 73.19 85 ALA A N 1
ATOM 684 C CA . ALA A 1 85 ? 37.738 -8.640 -16.817 1.00 73.19 85 ALA A CA 1
ATOM 685 C C . ALA A 1 85 ? 37.444 -9.354 -15.486 1.00 73.19 85 ALA A C 1
ATOM 687 O O . ALA A 1 85 ? 36.329 -9.281 -14.988 1.00 73.19 85 ALA A O 1
ATOM 688 N N . TRP A 1 86 ? 38.442 -9.992 -14.866 1.00 73.00 86 TRP A N 1
ATOM 689 C CA . TRP A 1 86 ? 38.282 -10.595 -13.537 1.00 73.00 86 TRP A CA 1
ATOM 690 C C . TRP A 1 86 ? 38.080 -9.554 -12.433 1.00 73.00 86 TRP A C 1
ATOM 692 O O . TRP A 1 86 ? 37.251 -9.766 -11.552 1.00 73.00 86 TRP A O 1
ATOM 702 N N . THR A 1 87 ? 38.777 -8.414 -12.492 1.00 73.00 87 THR A N 1
ATOM 703 C CA . THR A 1 87 ? 38.517 -7.301 -11.563 1.00 73.00 87 THR A CA 1
ATOM 704 C C . THR A 1 87 ? 37.120 -6.711 -11.760 1.00 73.00 87 THR A C 1
ATOM 706 O O . THR A 1 87 ? 36.440 -6.441 -10.778 1.00 73.00 87 THR A O 1
ATOM 709 N N . GLY A 1 88 ? 36.654 -6.578 -13.008 1.00 71.38 88 GLY A N 1
ATOM 710 C CA . GLY A 1 88 ? 35.291 -6.123 -13.306 1.00 71.38 88 GLY A CA 1
ATOM 711 C C . GLY A 1 88 ? 34.213 -7.095 -12.817 1.00 71.38 88 GLY A C 1
ATOM 712 O O . GLY A 1 88 ? 33.201 -6.658 -12.281 1.00 71.38 88 GLY A O 1
ATOM 713 N N . LEU A 1 89 ? 34.460 -8.406 -12.904 1.00 79.38 89 LEU A N 1
ATOM 714 C CA . LEU A 1 89 ? 33.553 -9.431 -12.383 1.00 79.38 89 LEU A CA 1
ATOM 715 C C . LEU A 1 89 ? 33.412 -9.352 -10.853 1.00 79.38 89 LEU A C 1
ATOM 717 O O . LEU A 1 89 ? 32.311 -9.492 -10.330 1.00 79.38 89 LEU A O 1
ATOM 721 N N . ALA A 1 90 ? 34.514 -9.096 -10.139 1.00 74.44 90 ALA A N 1
ATOM 722 C CA . ALA A 1 90 ? 34.491 -8.923 -8.688 1.00 74.44 90 ALA A CA 1
ATOM 723 C C . ALA A 1 90 ? 33.686 -7.678 -8.267 1.00 74.44 90 ALA A C 1
ATOM 725 O O . ALA A 1 90 ? 32.879 -7.763 -7.347 1.00 74.44 90 ALA A O 1
ATOM 726 N N . ILE A 1 91 ? 33.854 -6.552 -8.973 1.00 74.88 91 ILE A N 1
ATOM 727 C CA . ILE A 1 91 ? 33.089 -5.315 -8.729 1.00 74.88 91 ILE A CA 1
ATOM 728 C C . ILE A 1 91 ? 31.601 -5.520 -9.044 1.00 74.88 91 ILE A C 1
ATOM 730 O O . ILE A 1 91 ? 30.749 -5.110 -8.263 1.00 74.88 91 ILE A O 1
ATOM 734 N N . ALA A 1 92 ? 31.276 -6.202 -10.145 1.00 73.94 92 ALA A N 1
ATOM 735 C CA . ALA A 1 92 ? 29.894 -6.484 -10.523 1.00 73.94 92 ALA A CA 1
ATOM 736 C C . ALA A 1 92 ? 29.154 -7.302 -9.452 1.00 73.94 92 ALA A C 1
ATOM 738 O O . ALA A 1 92 ? 28.030 -6.972 -9.083 1.00 73.94 92 ALA A O 1
ATOM 739 N N . LEU A 1 93 ? 29.800 -8.339 -8.910 1.00 80.69 93 LEU A N 1
ATOM 740 C CA . LEU A 1 93 ? 29.238 -9.152 -7.828 1.00 80.69 93 LEU A CA 1
ATOM 741 C C . LEU A 1 93 ? 29.087 -8.357 -6.523 1.00 80.69 93 LEU A C 1
ATOM 743 O O . LEU A 1 93 ? 28.086 -8.523 -5.829 1.00 80.69 93 LEU A O 1
ATOM 747 N N . LEU A 1 94 ? 30.043 -7.469 -6.222 1.00 81.44 94 LEU A N 1
ATOM 748 C CA . LEU A 1 94 ? 29.988 -6.576 -5.062 1.00 81.44 94 LEU A CA 1
ATOM 749 C C . LEU A 1 94 ? 28.826 -5.574 -5.147 1.00 81.44 94 LEU A C 1
ATOM 751 O O . LEU A 1 94 ? 28.274 -5.231 -4.114 1.00 81.44 94 LEU A O 1
ATOM 755 N N . LEU A 1 95 ? 28.453 -5.109 -6.346 1.00 72.12 95 LEU A N 1
ATOM 756 C CA . LEU A 1 95 ? 27.355 -4.151 -6.545 1.00 72.12 95 LEU A CA 1
ATOM 757 C C . LEU A 1 95 ? 25.979 -4.828 -6.630 1.00 72.12 95 LEU A C 1
ATOM 759 O O . LEU A 1 95 ? 25.001 -4.307 -6.101 1.00 72.12 95 LEU A O 1
ATOM 763 N N . LEU A 1 96 ? 25.898 -6.005 -7.259 1.00 78.38 96 LEU A N 1
ATOM 764 C CA . LEU A 1 96 ? 24.638 -6.741 -7.420 1.00 78.38 96 LEU A CA 1
ATOM 765 C C . LEU A 1 96 ? 24.098 -7.295 -6.097 1.00 78.38 96 LEU A C 1
ATOM 767 O O . LEU A 1 96 ? 22.886 -7.316 -5.906 1.00 78.38 96 LEU A O 1
ATOM 771 N N . ALA A 1 97 ? 24.965 -7.753 -5.189 1.00 73.50 97 ALA A N 1
ATOM 772 C CA . ALA A 1 97 ? 24.534 -8.315 -3.908 1.00 73.50 97 ALA A CA 1
ATOM 773 C C . ALA A 1 97 ? 23.771 -7.296 -3.026 1.00 73.50 97 ALA A C 1
ATOM 775 O O . ALA A 1 97 ? 22.616 -7.565 -2.707 1.00 73.50 97 ALA A O 1
ATOM 776 N N . PRO A 1 98 ? 24.325 -6.117 -2.683 1.00 69.19 98 PRO A N 1
ATOM 777 C CA . PRO A 1 98 ? 23.599 -5.089 -1.941 1.00 69.19 98 PRO A CA 1
ATOM 778 C C . PRO A 1 98 ? 22.539 -4.378 -2.796 1.00 69.19 98 PRO A C 1
ATOM 780 O O . PRO A 1 98 ? 21.492 -4.020 -2.270 1.00 69.19 98 PRO A O 1
ATOM 783 N N . GLY A 1 99 ? 22.757 -4.212 -4.109 1.00 68.94 99 GLY A N 1
ATOM 784 C CA . GLY A 1 99 ? 21.799 -3.561 -5.011 1.00 68.94 99 GLY A CA 1
ATOM 785 C C . GLY A 1 99 ? 20.462 -4.297 -5.106 1.00 68.94 99 GLY A C 1
ATOM 786 O O . GLY A 1 99 ? 19.414 -3.670 -4.975 1.00 68.94 99 GLY A O 1
ATOM 787 N N . ASN A 1 100 ? 20.491 -5.627 -5.242 1.00 64.81 100 ASN A N 1
ATOM 788 C CA . ASN A 1 100 ? 19.274 -6.441 -5.247 1.00 64.81 100 ASN A CA 1
ATOM 789 C C . ASN A 1 100 ? 18.579 -6.442 -3.880 1.00 64.81 100 ASN A C 1
ATOM 791 O O . ASN A 1 100 ? 17.356 -6.427 -3.829 1.00 64.81 100 ASN A O 1
ATOM 795 N N . ILE A 1 101 ? 19.344 -6.436 -2.784 1.00 64.12 101 ILE A N 1
ATOM 796 C CA . ILE A 1 101 ? 18.798 -6.377 -1.422 1.00 64.12 101 ILE A CA 1
ATOM 797 C C . ILE A 1 101 ? 18.041 -5.055 -1.215 1.00 64.12 101 ILE A C 1
ATOM 799 O O . ILE A 1 101 ? 16.873 -5.073 -0.842 1.00 64.12 101 ILE A O 1
ATOM 803 N N . LEU A 1 102 ? 18.656 -3.919 -1.552 1.00 59.81 102 LEU A N 1
ATOM 804 C CA . LEU A 1 102 ? 18.031 -2.595 -1.443 1.00 59.81 102 LEU A CA 1
ATOM 805 C C . LEU A 1 102 ? 16.811 -2.435 -2.362 1.00 59.81 102 LEU A C 1
ATOM 807 O O . LEU A 1 102 ? 15.820 -1.820 -1.977 1.00 59.81 102 LEU A O 1
ATOM 811 N N . LEU A 1 103 ? 16.852 -3.023 -3.560 1.00 57.28 103 LEU A N 1
ATOM 812 C CA . LEU A 1 103 ? 15.736 -3.000 -4.507 1.00 57.28 103 LEU A CA 1
ATOM 813 C C . LEU A 1 103 ? 14.548 -3.855 -4.031 1.00 57.28 103 LEU A C 1
ATOM 815 O O . LEU A 1 103 ? 13.402 -3.449 -4.204 1.00 57.28 103 LEU A O 1
ATOM 819 N N . VAL A 1 104 ? 14.806 -5.005 -3.399 1.00 53.28 104 VAL A N 1
ATOM 820 C CA . VAL A 1 104 ? 13.770 -5.866 -2.798 1.00 53.28 104 VAL A CA 1
ATOM 821 C C . VAL A 1 104 ? 13.125 -5.189 -1.588 1.00 53.28 104 VAL A C 1
ATOM 823 O O . VAL A 1 104 ? 11.897 -5.148 -1.512 1.00 53.28 104 VAL A O 1
ATOM 826 N N . PHE A 1 105 ? 13.924 -4.591 -0.699 1.00 52.91 105 PHE A N 1
ATOM 827 C CA . PHE A 1 105 ? 13.403 -3.805 0.425 1.00 52.91 105 PHE A CA 1
ATOM 828 C C . PHE A 1 105 ? 12.581 -2.591 -0.048 1.00 52.91 105 PHE A C 1
ATOM 830 O O . PHE A 1 105 ? 11.528 -2.306 0.517 1.00 52.91 105 PHE A O 1
ATOM 837 N N . GLY A 1 106 ? 12.980 -1.935 -1.144 1.00 51.97 106 GLY A N 1
ATOM 838 C CA . GLY A 1 106 ? 12.219 -0.831 -1.741 1.00 51.97 106 GLY A CA 1
ATOM 839 C C . GLY A 1 106 ? 10.903 -1.236 -2.429 1.00 51.97 106 GLY A C 1
ATOM 840 O O . GLY A 1 106 ? 9.982 -0.423 -2.494 1.00 51.97 106 GLY A O 1
ATOM 841 N N . LEU A 1 107 ? 10.785 -2.470 -2.939 1.00 44.31 107 LEU A N 1
ATOM 842 C CA . LEU A 1 107 ? 9.620 -2.939 -3.710 1.00 44.31 107 LEU A CA 1
ATOM 843 C C . LEU A 1 107 ? 8.511 -3.588 -2.866 1.00 44.31 107 LEU A C 1
ATOM 845 O O . LEU A 1 107 ? 7.369 -3.622 -3.319 1.00 44.31 107 LEU A O 1
ATOM 849 N N . LEU A 1 108 ? 8.814 -4.113 -1.674 1.00 40.75 108 LEU A N 1
ATOM 850 C CA . LEU A 1 108 ? 7.858 -4.928 -0.909 1.00 40.75 108 LEU A CA 1
ATOM 851 C C . LEU A 1 108 ? 6.950 -4.156 0.054 1.00 40.75 108 LEU A C 1
ATOM 853 O O . LEU A 1 108 ? 6.011 -4.748 0.573 1.00 40.75 108 LEU A O 1
ATOM 857 N N . GLY A 1 109 ? 7.165 -2.856 0.284 1.00 49.59 109 GLY A N 1
ATOM 858 C CA . GLY A 1 109 ? 6.303 -2.083 1.192 1.00 49.59 109 GLY A CA 1
ATOM 859 C C . GLY A 1 109 ? 6.167 -2.702 2.593 1.00 49.59 109 GLY A C 1
ATOM 860 O O . GLY A 1 109 ? 5.112 -2.554 3.209 1.00 49.59 109 GLY A O 1
ATOM 861 N N . GLY A 1 110 ? 7.204 -3.417 3.042 1.00 61.44 110 GLY A N 1
ATOM 862 C CA . GLY A 1 110 ? 7.255 -4.103 4.329 1.00 61.44 110 GLY A CA 1
ATOM 863 C C . GLY A 1 110 ? 7.537 -3.162 5.495 1.00 61.44 110 GLY A C 1
ATOM 864 O O . GLY A 1 110 ? 7.665 -1.947 5.322 1.00 61.44 110 GLY A O 1
ATOM 865 N N . PHE A 1 111 ? 7.602 -3.747 6.686 1.00 60.44 111 PHE A N 1
ATOM 866 C CA . PHE A 1 111 ? 8.043 -3.057 7.891 1.00 60.44 111 PHE A CA 1
ATOM 867 C C . PHE A 1 111 ? 9.545 -2.749 7.799 1.00 60.44 111 PHE A C 1
ATOM 869 O O . PHE A 1 111 ? 10.308 -3.527 7.228 1.00 60.44 111 PHE A O 1
ATOM 876 N N . ASP A 1 112 ? 9.983 -1.635 8.381 1.00 71.25 112 ASP A N 1
ATOM 877 C CA . ASP A 1 112 ? 11.408 -1.319 8.531 1.00 71.25 112 ASP A CA 1
ATOM 878 C C . ASP A 1 112 ? 12.087 -2.285 9.511 1.00 71.25 112 ASP A C 1
ATOM 880 O O . ASP A 1 112 ? 13.253 -2.639 9.342 1.00 71.25 112 ASP A O 1
ATOM 884 N N . TYR A 1 113 ? 11.331 -2.760 10.506 1.00 69.56 113 TYR A N 1
ATOM 885 C CA . TYR A 1 113 ? 11.725 -3.851 11.389 1.00 69.56 113 TYR A CA 1
ATOM 886 C C . TYR A 1 113 ? 10.573 -4.826 11.591 1.00 69.56 113 TYR A C 1
ATOM 888 O O . TYR A 1 113 ? 9.445 -4.419 11.865 1.00 69.56 113 TYR A O 1
ATOM 896 N N . GLU A 1 114 ? 10.883 -6.117 11.515 1.00 78.94 114 GLU A N 1
ATOM 897 C CA . GLU A 1 114 ? 9.934 -7.206 11.726 1.00 78.94 114 GLU A CA 1
ATOM 898 C C . GLU A 1 114 ? 10.354 -8.038 12.934 1.00 78.94 114 GLU A C 1
ATOM 900 O O . GLU A 1 114 ? 11.506 -8.465 13.013 1.00 78.94 114 GLU A O 1
ATOM 905 N N . ALA A 1 115 ? 9.410 -8.289 13.844 1.00 75.50 115 ALA A N 1
ATOM 906 C CA . ALA A 1 115 ? 9.587 -9.179 14.988 1.00 75.50 115 ALA A CA 1
ATOM 907 C C . ALA A 1 115 ? 10.841 -8.866 15.836 1.00 75.50 115 ALA A C 1
ATOM 909 O O . ALA A 1 115 ? 11.670 -9.743 16.091 1.00 75.50 115 ALA A O 1
ATOM 910 N N . VAL A 1 116 ? 10.986 -7.616 16.283 1.00 70.69 116 VAL A N 1
ATOM 911 C CA . VAL A 1 116 ? 12.089 -7.174 17.161 1.00 70.69 116 VAL A CA 1
ATOM 912 C C . VAL A 1 116 ? 11.565 -6.662 18.498 1.00 70.69 116 VAL A C 1
ATOM 914 O O . VAL A 1 116 ? 10.458 -6.149 18.557 1.00 70.69 116 VAL A O 1
ATOM 917 N N . SER A 1 117 ? 12.358 -6.755 19.567 1.00 78.38 117 SER A N 1
ATOM 918 C CA . SER A 1 117 ? 12.038 -6.176 20.887 1.00 78.38 117 SER A CA 1
ATOM 919 C C . SER A 1 117 ? 12.625 -4.777 21.099 1.00 78.38 117 SER A C 1
ATOM 921 O O . SER A 1 117 ? 12.237 -4.061 22.021 1.00 78.38 117 SER A O 1
ATOM 923 N N . SER A 1 118 ? 13.559 -4.363 20.241 1.00 84.38 118 SER A N 1
ATOM 924 C CA . SER A 1 118 ? 14.195 -3.049 20.269 1.00 84.38 118 SER A CA 1
ATOM 925 C C . SER A 1 118 ? 14.685 -2.661 18.875 1.00 84.38 118 SER A C 1
ATOM 927 O O . SER A 1 118 ? 15.199 -3.507 18.140 1.00 84.38 118 SER A O 1
ATOM 929 N N . ALA A 1 119 ? 14.536 -1.390 18.515 1.00 80.12 119 ALA A N 1
ATOM 930 C CA . ALA A 1 119 ? 15.018 -0.821 17.263 1.00 80.12 119 ALA A CA 1
ATOM 931 C C . ALA A 1 119 ? 15.508 0.614 17.475 1.00 80.12 119 ALA A C 1
ATOM 933 O O . ALA A 1 119 ? 14.927 1.368 18.254 1.00 80.12 119 ALA A O 1
ATOM 934 N N . THR A 1 120 ? 16.547 1.008 16.741 1.00 81.00 120 THR A N 1
ATOM 935 C CA . THR A 1 120 ? 17.106 2.363 16.787 1.00 81.00 120 THR A CA 1
ATOM 936 C C . THR A 1 120 ? 17.181 2.935 15.377 1.00 81.00 120 THR A C 1
ATOM 938 O O . THR A 1 120 ? 17.697 2.274 14.479 1.00 81.00 120 THR A O 1
ATOM 941 N N . PHE A 1 121 ? 16.704 4.167 15.196 1.00 77.06 121 PHE A N 1
ATOM 942 C CA . PHE A 1 121 ? 16.722 4.884 13.921 1.00 77.06 121 PHE A CA 1
ATOM 943 C C . PHE A 1 121 ? 17.488 6.199 14.052 1.00 77.06 121 PHE A C 1
ATOM 945 O O . PHE A 1 121 ? 17.375 6.882 15.071 1.00 77.06 121 PHE A O 1
ATOM 952 N N . GLU A 1 122 ? 18.216 6.570 13.002 1.00 79.25 122 GLU A N 1
ATOM 953 C CA . GLU A 1 122 ? 18.751 7.920 12.814 1.00 79.25 122 GLU A CA 1
ATOM 954 C C . GLU A 1 122 ? 17.767 8.719 11.949 1.00 79.25 122 GLU A C 1
ATOM 956 O O . GLU A 1 122 ? 17.349 8.265 10.884 1.00 79.25 122 GLU A O 1
ATOM 961 N N . ILE A 1 123 ? 17.357 9.882 12.442 1.00 75.06 123 ILE A N 1
ATOM 962 C CA . ILE A 1 123 ? 16.411 10.791 11.802 1.00 75.06 123 ILE A CA 1
ATOM 963 C C . ILE A 1 123 ? 17.216 11.927 11.186 1.00 75.06 123 ILE A C 1
ATOM 965 O O . ILE A 1 123 ? 17.897 12.647 11.909 1.00 75.06 123 ILE A O 1
ATOM 969 N N . GLU A 1 124 ? 17.097 12.126 9.875 1.00 68.88 124 GLU A N 1
ATOM 970 C CA . GLU A 1 124 ? 17.643 13.291 9.177 1.00 68.88 124 GLU A CA 1
ATOM 971 C C . GLU A 1 124 ? 16.497 14.202 8.721 1.00 68.88 124 GLU A C 1
ATOM 973 O O . GLU A 1 124 ? 15.775 13.898 7.777 1.00 68.88 124 GLU A O 1
ATOM 978 N N . ASP A 1 125 ? 16.335 15.336 9.403 1.00 66.31 125 ASP A N 1
ATOM 979 C CA . ASP A 1 125 ? 15.322 16.350 9.094 1.00 66.31 125 ASP A CA 1
ATOM 980 C C . ASP A 1 125 ? 15.937 17.452 8.213 1.00 66.31 125 ASP A C 1
ATOM 982 O O . ASP A 1 125 ? 16.626 18.352 8.704 1.00 66.31 125 ASP A O 1
ATOM 986 N N . ALA A 1 126 ? 15.756 17.333 6.894 1.00 59.28 126 ALA A N 1
ATOM 987 C CA . ALA A 1 126 ? 16.395 18.207 5.909 1.00 59.28 126 ALA A CA 1
ATOM 988 C C . ALA A 1 126 ? 15.722 19.584 5.770 1.00 59.28 126 ALA A C 1
ATOM 990 O O . ALA A 1 126 ? 16.384 20.546 5.369 1.00 59.28 126 ALA A O 1
ATOM 991 N N . ASP A 1 127 ? 14.427 19.689 6.077 1.00 60.56 127 ASP A N 1
ATOM 992 C CA . ASP A 1 127 ? 13.638 20.918 5.934 1.00 60.56 127 ASP A CA 1
ATOM 993 C C . ASP A 1 127 ? 13.297 21.590 7.278 1.00 60.56 127 ASP A C 1
ATOM 995 O O . ASP A 1 127 ? 12.812 22.727 7.297 1.00 60.56 127 ASP A O 1
ATOM 999 N N . GLY A 1 128 ? 13.627 20.941 8.398 1.00 60.09 128 GLY A N 1
ATOM 1000 C CA . GLY A 1 128 ? 13.465 21.467 9.749 1.00 60.09 128 GLY A CA 1
ATOM 1001 C C . GLY A 1 128 ? 12.042 21.342 10.299 1.00 60.09 128 GLY A C 1
ATOM 1002 O O . GLY A 1 128 ? 11.767 21.919 11.367 1.00 60.09 128 GLY A O 1
ATOM 1003 N N . GLN A 1 129 ? 11.142 20.669 9.571 1.00 57.12 129 GLN A N 1
ATOM 1004 C CA . GLN A 1 129 ? 9.733 20.496 9.936 1.00 57.12 129 GLN A CA 1
ATOM 1005 C C . GLN A 1 129 ? 9.494 19.240 10.784 1.00 57.12 129 GLN A C 1
ATOM 1007 O O . GLN A 1 129 ? 8.461 19.164 11.450 1.00 57.12 129 GLN A O 1
ATOM 1012 N N . GLY A 1 130 ? 10.478 18.339 10.858 1.00 63.53 130 GLY A N 1
ATOM 1013 C CA . GLY A 1 130 ? 10.400 17.072 11.581 1.00 63.53 130 GLY A CA 1
ATOM 1014 C C . GLY A 1 130 ? 9.745 15.960 10.758 1.00 63.53 130 GLY A C 1
ATOM 1015 O O . GLY A 1 130 ? 8.984 16.229 9.833 1.00 63.53 130 GLY A O 1
ATOM 1016 N N . VAL A 1 131 ? 10.048 14.704 11.099 1.00 64.44 131 VAL A N 1
ATOM 1017 C CA . VAL A 1 131 ? 9.545 13.532 10.367 1.00 64.44 131 VAL A CA 1
ATOM 1018 C C . VAL A 1 131 ? 8.152 13.093 10.828 1.00 64.44 131 VAL A C 1
ATOM 1020 O O . VAL A 1 131 ? 7.806 13.263 11.996 1.00 64.44 131 VAL A O 1
ATOM 1023 N N . LEU A 1 132 ? 7.364 12.471 9.941 1.00 64.56 132 LEU A N 1
ATOM 1024 C CA . LEU A 1 132 ? 6.007 11.966 10.247 1.00 64.56 132 LEU A CA 1
ATOM 1025 C C . LEU A 1 132 ? 5.962 10.830 11.294 1.00 64.56 132 LEU A C 1
ATOM 1027 O O . LEU A 1 132 ? 4.893 10.524 11.815 1.00 64.56 132 LEU A O 1
ATOM 1031 N N . GLY A 1 133 ? 7.107 10.232 11.631 1.00 79.12 133 GLY A N 1
ATOM 1032 C CA . GLY A 1 133 ? 7.235 9.264 12.720 1.00 79.12 133 GLY A CA 1
ATOM 1033 C C . GLY A 1 133 ? 7.080 7.800 12.304 1.00 79.12 133 GLY A C 1
ATOM 1034 O O . GLY A 1 133 ? 7.115 7.431 11.128 1.00 79.12 133 GLY A O 1
ATOM 1035 N N . PHE A 1 134 ? 6.959 6.938 13.311 1.00 85.69 134 PHE A N 1
ATOM 1036 C CA . PHE A 1 134 ? 6.953 5.484 13.175 1.00 85.69 134 PHE A CA 1
ATOM 1037 C C . PHE A 1 134 ? 5.636 4.915 13.684 1.00 85.69 134 PHE A C 1
ATOM 1039 O O . PHE A 1 134 ? 5.198 5.236 14.786 1.00 85.69 134 PHE A O 1
ATOM 1046 N N . VAL A 1 135 ? 5.032 4.025 12.909 1.00 86.44 135 VAL A N 1
ATOM 1047 C CA . VAL A 1 135 ? 3.863 3.240 13.292 1.00 86.44 135 VAL A CA 1
ATOM 1048 C C . VAL A 1 135 ? 4.323 1.907 13.863 1.00 86.44 135 VAL A C 1
ATOM 1050 O O . VAL A 1 135 ? 5.120 1.205 13.235 1.00 86.44 135 VAL A O 1
ATOM 1053 N N . ILE A 1 136 ? 3.802 1.546 15.034 1.00 89.50 136 ILE A N 1
ATOM 1054 C CA . ILE A 1 136 ? 4.178 0.327 15.744 1.00 89.50 136 ILE A CA 1
ATOM 1055 C C . ILE A 1 136 ? 2.995 -0.633 15.790 1.00 89.50 136 ILE A C 1
ATOM 1057 O O . ILE A 1 136 ? 1.862 -0.263 16.118 1.00 89.50 136 ILE A O 1
ATOM 1061 N N . PHE A 1 137 ? 3.289 -1.886 15.469 1.00 89.19 137 PHE A N 1
ATOM 1062 C CA . PHE A 1 137 ? 2.370 -3.007 15.498 1.00 89.19 137 PHE A CA 1
ATOM 1063 C C . PHE A 1 137 ? 2.892 -4.077 16.448 1.00 89.19 137 PHE A C 1
ATOM 1065 O O . PHE A 1 137 ? 4.102 -4.284 16.562 1.00 89.19 137 PHE A O 1
ATOM 1072 N N . ILE A 1 138 ? 1.970 -4.790 17.081 1.00 88.38 138 ILE A N 1
ATOM 1073 C CA . ILE A 1 138 ? 2.264 -5.961 17.906 1.00 88.38 138 ILE A CA 1
ATOM 1074 C C . ILE A 1 138 ? 1.379 -7.125 17.488 1.00 88.38 138 ILE A C 1
ATOM 1076 O O . ILE A 1 138 ? 0.337 -6.936 16.857 1.00 88.38 138 ILE A O 1
ATOM 1080 N N . GLU A 1 139 ? 1.807 -8.334 17.825 1.00 83.50 139 GLU A N 1
ATOM 1081 C CA . GLU A 1 139 ? 0.979 -9.518 17.644 1.00 83.50 139 GLU A CA 1
ATOM 1082 C C . GLU A 1 139 ? -0.201 -9.476 18.619 1.00 83.50 139 GLU A C 1
ATOM 1084 O O . GLU A 1 139 ? -0.017 -9.275 19.820 1.00 83.50 139 GLU A O 1
ATOM 1089 N N . GLY A 1 140 ? -1.418 -9.649 18.109 1.00 76.12 140 GLY A N 1
ATOM 1090 C CA . GLY A 1 140 ? -2.602 -9.604 18.956 1.00 76.12 140 GLY A CA 1
ATOM 1091 C C . GLY A 1 140 ? -3.909 -9.815 18.208 1.00 76.12 140 GLY A C 1
ATOM 1092 O O . GLY A 1 140 ? -4.029 -9.534 17.014 1.00 76.12 140 GLY A O 1
ATOM 1093 N N . GLU A 1 141 ? -4.918 -10.291 18.934 1.00 72.12 141 GLU A N 1
ATOM 1094 C CA . GLU A 1 141 ? -6.299 -10.311 18.462 1.00 72.12 141 GLU A CA 1
ATOM 1095 C C . GLU A 1 141 ? -7.098 -9.206 19.139 1.00 72.12 141 GLU A C 1
ATOM 1097 O O . GLU A 1 141 ? -7.013 -9.011 20.347 1.00 72.12 141 GLU A O 1
ATOM 1102 N N . THR A 1 142 ? -7.901 -8.482 18.362 1.00 70.62 142 THR A N 1
ATOM 1103 C CA . THR A 1 142 ? -8.797 -7.470 18.917 1.00 70.62 142 THR A CA 1
ATOM 1104 C C . THR A 1 142 ? -9.913 -8.124 19.720 1.00 70.62 142 THR A C 1
ATOM 1106 O O . THR A 1 142 ? -10.712 -8.875 19.159 1.00 70.62 142 THR A O 1
ATOM 1109 N N . GLY A 1 143 ? -10.007 -7.788 20.996 1.00 70.00 143 GLY A N 1
ATOM 1110 C CA . GLY A 1 143 ? -11.030 -8.299 21.899 1.00 70.00 143 GLY A CA 1
ATOM 1111 C C . GLY A 1 143 ? -10.692 -7.955 23.340 1.00 70.00 143 GLY A C 1
ATOM 1112 O O . GLY A 1 143 ? -9.602 -7.454 23.580 1.00 70.00 143 GLY A O 1
ATOM 1113 N N . ASP A 1 144 ? -11.663 -8.160 24.220 1.00 73.69 144 ASP A N 1
ATOM 1114 C CA . ASP A 1 144 ? -11.547 -8.115 25.681 1.00 73.69 144 ASP A CA 1
ATOM 1115 C C . ASP A 1 144 ? -12.061 -9.467 26.174 1.00 73.69 144 ASP A C 1
ATOM 1117 O O . ASP A 1 144 ? -13.270 -9.696 26.312 1.00 73.69 144 ASP A O 1
ATOM 1121 N N . PHE A 1 145 ? -11.153 -10.432 26.220 1.00 71.94 145 PHE A N 1
ATOM 1122 C CA . PHE A 1 145 ? -11.448 -11.834 26.469 1.00 71.94 145 PHE A CA 1
ATOM 1123 C C . PHE A 1 145 ? -11.578 -12.124 27.965 1.00 71.94 145 PHE A C 1
ATOM 1125 O O . PHE A 1 145 ? -12.279 -13.076 28.330 1.00 71.94 145 PHE A O 1
ATOM 1132 N N . ASP A 1 146 ? -10.943 -11.324 28.822 1.00 70.50 146 ASP A N 1
ATOM 1133 C CA . ASP A 1 146 ? -11.037 -11.439 30.277 1.00 70.50 146 ASP A CA 1
ATOM 1134 C C . ASP A 1 146 ? -12.151 -10.563 30.900 1.00 70.50 146 ASP A C 1
ATOM 1136 O O . ASP A 1 146 ? -12.569 -10.810 32.038 1.00 70.50 146 ASP A O 1
ATOM 1140 N N . GLY A 1 147 ? -12.719 -9.632 30.127 1.00 70.94 147 GLY A N 1
ATOM 1141 C CA . GLY A 1 147 ? -13.856 -8.789 30.489 1.00 70.94 147 GLY A CA 1
ATOM 1142 C C . GLY A 1 147 ? -13.490 -7.605 31.384 1.00 70.94 147 GLY A C 1
ATOM 1143 O O . GLY A 1 147 ? -14.358 -7.132 32.131 1.00 70.94 147 GLY A O 1
ATOM 1144 N N . ASN A 1 148 ? -12.232 -7.165 31.379 1.00 72.56 148 ASN A N 1
ATOM 1145 C CA . ASN A 1 148 ? -11.735 -6.103 32.252 1.00 72.56 148 ASN A CA 1
ATOM 1146 C C . ASN A 1 148 ? -11.916 -4.682 31.677 1.00 72.56 148 ASN A C 1
ATOM 1148 O O . ASN A 1 148 ? -11.629 -3.704 32.374 1.00 72.56 148 ASN A O 1
ATOM 1152 N N . GLY A 1 149 ? -12.441 -4.559 30.454 1.00 70.19 149 GLY A N 1
ATOM 1153 C CA . GLY A 1 149 ? -12.682 -3.289 29.773 1.00 70.19 149 GLY A CA 1
ATOM 1154 C C . GLY A 1 149 ? -11.534 -2.816 28.879 1.00 70.19 149 GLY A C 1
ATOM 1155 O O . GLY A 1 149 ? -11.663 -1.754 28.267 1.00 70.19 149 GLY A O 1
ATOM 1156 N N . PHE A 1 150 ? -10.446 -3.576 28.760 1.00 75.69 150 PHE A N 1
ATOM 1157 C CA . PHE A 1 150 ? -9.286 -3.277 27.922 1.00 75.69 150 PHE A CA 1
ATOM 1158 C C . PHE A 1 150 ? -9.083 -4.355 26.865 1.00 75.69 150 PHE A C 1
ATOM 1160 O O . PHE A 1 150 ? -9.652 -5.440 26.927 1.00 75.69 150 PHE A O 1
ATOM 1167 N N . HIS A 1 151 ? -8.323 -4.028 25.823 1.00 77.69 151 HIS A N 1
ATOM 1168 C CA . HIS A 1 151 ? -7.929 -5.052 24.873 1.00 77.69 151 HIS A CA 1
ATOM 1169 C C . HIS A 1 151 ? -6.772 -5.902 25.408 1.00 77.69 151 HIS A C 1
ATOM 1171 O O . HIS A 1 151 ? -5.713 -5.351 25.719 1.00 77.69 151 HIS A O 1
ATOM 1177 N N . ASP A 1 152 ? -6.899 -7.233 25.375 1.00 71.25 152 ASP A N 1
ATOM 1178 C CA . ASP A 1 152 ? -5.900 -8.148 25.960 1.00 71.25 152 ASP A CA 1
ATOM 1179 C C . ASP A 1 152 ? -4.494 -7.969 25.359 1.00 71.25 152 ASP A C 1
ATOM 1181 O O . ASP A 1 152 ? -3.476 -8.137 26.035 1.00 71.25 152 ASP A O 1
ATOM 1185 N N . PHE A 1 153 ? -4.414 -7.596 24.075 1.00 77.12 153 PHE A N 1
ATOM 1186 C CA . PHE A 1 153 ? -3.138 -7.359 23.391 1.00 77.12 153 PHE A CA 1
ATOM 1187 C C . PHE A 1 153 ? -2.371 -6.142 23.935 1.00 77.12 153 PHE A C 1
ATOM 1189 O O . PHE A 1 153 ? -1.162 -6.049 23.740 1.00 77.12 153 PHE A O 1
ATOM 1196 N N . CYS A 1 154 ? -3.041 -5.215 24.619 1.00 77.44 154 CYS A N 1
ATOM 1197 C CA . CYS A 1 154 ? -2.417 -4.040 25.227 1.00 77.44 154 CYS A CA 1
ATOM 1198 C C . CYS A 1 154 ? -2.004 -4.249 26.681 1.00 77.44 154 CYS A C 1
ATOM 1200 O O . CYS A 1 154 ? -1.140 -3.534 27.179 1.00 77.44 154 CYS A O 1
ATOM 1202 N N . GLU A 1 155 ? -2.615 -5.194 27.384 1.00 75.00 155 GLU A N 1
ATOM 1203 C CA . GLU A 1 155 ? -2.450 -5.309 28.835 1.00 75.00 155 GLU A CA 1
ATOM 1204 C C . GLU A 1 155 ? -1.050 -5.753 29.237 1.00 75.00 155 GLU A C 1
ATOM 1206 O O . GLU A 1 155 ? -0.502 -5.311 30.248 1.00 75.00 155 GLU A O 1
ATOM 1211 N N . ASN A 1 156 ? -0.448 -6.610 28.418 1.00 76.94 156 ASN A N 1
ATOM 1212 C CA . ASN A 1 156 ? 0.834 -7.236 28.707 1.00 76.94 156 ASN A CA 1
ATOM 1213 C C . ASN A 1 156 ? 1.988 -6.635 27.904 1.00 76.94 156 ASN A C 1
ATOM 1215 O O . ASN A 1 156 ? 3.043 -7.262 27.810 1.00 76.94 156 ASN A O 1
ATOM 1219 N N . VAL A 1 157 ? 1.811 -5.439 27.336 1.00 84.75 157 VAL A N 1
ATOM 1220 C CA . VAL A 1 157 ? 2.814 -4.795 26.486 1.00 84.75 157 VAL A CA 1
ATOM 1221 C C . VAL A 1 157 ? 3.067 -3.357 26.930 1.00 84.75 157 VAL A C 1
ATOM 1223 O O . VAL A 1 157 ? 2.159 -2.546 27.062 1.00 84.75 157 VAL A O 1
ATOM 1226 N N . VAL A 1 158 ? 4.340 -3.036 27.119 1.00 88.44 158 VAL A N 1
ATOM 1227 C CA . VAL A 1 158 ? 4.859 -1.704 27.414 1.00 88.44 158 VAL A CA 1
ATOM 1228 C C . VAL A 1 158 ? 5.792 -1.318 26.276 1.00 88.44 158 VAL A C 1
ATOM 1230 O O . VAL A 1 158 ? 6.830 -1.952 26.072 1.00 88.44 158 VAL A O 1
ATOM 1233 N N . ILE A 1 159 ? 5.412 -0.279 25.535 1.00 90.38 159 ILE A N 1
ATOM 1234 C CA . ILE A 1 159 ? 6.230 0.300 24.468 1.00 90.38 159 ILE A CA 1
ATOM 1235 C C . ILE A 1 159 ? 6.776 1.632 24.956 1.00 90.38 159 ILE A C 1
ATOM 1237 O O . ILE A 1 159 ? 6.041 2.439 25.518 1.00 90.38 159 ILE A O 1
ATOM 1241 N N . SER A 1 160 ? 8.067 1.838 24.727 1.00 90.31 160 SER A N 1
ATOM 1242 C CA . SER A 1 160 ? 8.760 3.094 24.999 1.00 90.31 160 SER A CA 1
ATOM 1243 C C . SER A 1 160 ? 9.544 3.512 23.767 1.00 90.31 160 SER A C 1
ATOM 1245 O O . SER A 1 160 ? 10.130 2.664 23.092 1.00 90.31 160 SER A O 1
ATOM 1247 N N . ALA A 1 161 ? 9.563 4.803 23.468 1.00 90.12 161 ALA A N 1
ATOM 1248 C CA . ALA A 1 161 ? 10.331 5.403 22.397 1.00 90.12 161 ALA A CA 1
ATOM 1249 C C . ALA A 1 161 ? 11.077 6.633 22.913 1.00 90.12 161 ALA A C 1
ATOM 1251 O O . ALA A 1 161 ? 10.465 7.609 23.319 1.00 90.12 161 ALA A O 1
ATOM 1252 N N . ASN A 1 162 ? 12.405 6.622 22.839 1.00 88.38 162 ASN A N 1
ATOM 1253 C CA . ASN A 1 162 ? 13.247 7.701 23.350 1.00 88.38 162 ASN A CA 1
ATOM 1254 C C . ASN A 1 162 ? 14.003 8.406 22.227 1.00 88.38 162 ASN A C 1
ATOM 1256 O O . ASN A 1 162 ? 14.769 7.751 21.521 1.00 88.38 162 ASN A O 1
ATOM 1260 N N . HIS A 1 163 ? 13.841 9.727 22.095 1.00 84.44 163 HIS A N 1
ATOM 1261 C CA . HIS A 1 163 ? 14.495 10.533 21.052 1.00 84.44 163 HIS A CA 1
ATOM 1262 C C . HIS A 1 163 ? 15.615 11.451 21.589 1.00 84.44 163 HIS A C 1
ATOM 1264 O O . HIS A 1 163 ? 15.508 12.044 22.666 1.00 84.44 163 HIS A O 1
ATOM 1270 N N . THR A 1 164 ? 16.712 11.592 20.837 1.00 78.69 164 THR A N 1
ATOM 1271 C CA . THR A 1 164 ? 17.885 12.422 21.182 1.00 78.69 164 THR A CA 1
ATOM 1272 C C . THR A 1 164 ? 18.481 13.092 19.944 1.00 78.69 164 THR A C 1
ATOM 1274 O O . THR A 1 164 ? 18.753 12.358 19.011 1.00 78.69 164 THR A O 1
ATOM 1277 N N . PRO A 1 165 ? 18.820 14.397 19.898 1.00 67.62 165 PRO A N 1
ATOM 1278 C CA . PRO A 1 165 ? 18.845 15.396 20.965 1.00 67.62 165 PRO A CA 1
ATOM 1279 C C . PRO A 1 165 ? 17.483 16.057 21.250 1.00 67.62 165 PRO A C 1
ATOM 1281 O O . PRO A 1 165 ? 16.553 16.008 20.455 1.00 67.62 165 PRO A O 1
ATOM 1284 N N . TYR A 1 166 ? 17.386 16.682 22.427 1.00 58.34 166 TYR A N 1
ATOM 1285 C CA . TYR A 1 166 ? 16.176 17.329 22.945 1.00 58.34 166 TYR A CA 1
ATOM 1286 C C . TYR A 1 166 ? 15.812 18.591 22.131 1.00 58.34 166 TYR A C 1
ATOM 1288 O O . TYR A 1 166 ? 16.695 19.432 21.924 1.00 58.34 166 TYR A O 1
ATOM 1296 N N . PRO A 1 167 ? 14.549 18.779 21.695 1.00 54.31 167 PRO A N 1
ATOM 1297 C CA . PRO A 1 167 ? 14.112 20.045 21.112 1.00 54.31 167 PRO A CA 1
ATOM 1298 C C . PRO A 1 167 ? 14.216 21.140 22.180 1.00 54.31 167 PRO A C 1
ATOM 1300 O O . PRO A 1 167 ? 13.598 21.058 23.233 1.00 54.31 167 PRO A O 1
ATOM 1303 N N . SER A 1 168 ? 15.039 22.161 21.942 1.00 48.31 168 SER A N 1
ATOM 1304 C CA . SER A 1 168 ? 15.487 23.136 22.948 1.00 48.31 168 SER A CA 1
ATOM 1305 C C . SER A 1 168 ? 14.422 24.112 23.481 1.00 48.31 168 SER A C 1
ATOM 1307 O O . SER A 1 168 ? 14.785 25.172 23.988 1.00 48.31 168 SER A O 1
ATOM 1309 N N . GLU A 1 169 ? 13.129 23.807 23.394 1.00 50.91 169 GLU A N 1
ATOM 1310 C CA . GLU A 1 169 ? 12.058 24.696 23.853 1.00 50.91 169 GLU A CA 1
ATOM 1311 C C . GLU A 1 169 ? 11.072 23.970 24.783 1.00 50.91 169 GLU A C 1
ATOM 1313 O O . GLU A 1 169 ? 10.088 23.382 24.359 1.00 50.91 169 GLU A O 1
ATOM 1318 N N . ASN A 1 170 ? 11.361 24.062 26.087 1.00 49.88 170 ASN A N 1
ATOM 1319 C CA . ASN A 1 170 ? 10.413 24.049 27.210 1.00 49.88 170 ASN A CA 1
ATOM 1320 C C . ASN A 1 170 ? 9.245 23.039 27.175 1.00 49.88 170 ASN A C 1
ATOM 1322 O O . ASN A 1 170 ? 8.086 23.459 27.146 1.00 49.88 170 ASN A O 1
ATOM 1326 N N . LEU A 1 171 ? 9.511 21.743 27.365 1.00 47.53 171 LEU A N 1
ATOM 1327 C CA . LEU A 1 171 ? 8.501 20.828 27.922 1.00 47.53 171 LEU A CA 1
ATOM 1328 C C . LEU A 1 171 ? 9.053 20.052 29.136 1.00 47.53 171 LEU A C 1
ATOM 1330 O O . LEU A 1 171 ? 10.225 19.683 29.136 1.00 47.53 171 LEU A O 1
ATOM 1334 N N . PRO A 1 172 ? 8.254 19.801 30.192 1.00 46.56 172 PRO A N 1
ATOM 1335 C CA . PRO A 1 172 ? 8.739 19.348 31.505 1.00 46.56 172 PRO A CA 1
ATOM 1336 C C . PRO A 1 172 ? 9.168 17.875 31.566 1.00 46.56 172 PRO A C 1
ATOM 1338 O O . PRO A 1 172 ? 9.427 17.369 32.655 1.00 46.56 172 PRO A O 1
ATOM 1341 N N . ASP A 1 173 ? 9.169 17.167 30.440 1.00 52.56 173 ASP A N 1
ATOM 1342 C CA . ASP A 1 173 ? 9.298 15.718 30.427 1.00 52.56 173 ASP A CA 1
ATOM 1343 C C . ASP A 1 173 ? 10.765 15.276 30.328 1.00 52.56 173 ASP A C 1
ATOM 1345 O O . ASP A 1 173 ? 11.391 15.308 29.266 1.00 52.56 173 ASP A O 1
ATOM 1349 N N . GLU A 1 174 ? 11.328 14.880 31.471 1.00 55.50 174 GLU A N 1
ATOM 1350 C CA . GLU A 1 174 ? 12.684 14.330 31.576 1.00 55.50 174 GLU A CA 1
ATOM 1351 C C . GLU A 1 174 ? 12.809 12.920 30.965 1.00 55.50 174 GLU A C 1
ATOM 1353 O O . GLU A 1 174 ? 13.935 12.464 30.742 1.00 55.50 174 GLU A O 1
ATOM 1358 N N . SER A 1 175 ? 11.693 12.228 30.684 1.00 59.56 175 SER A N 1
ATOM 1359 C CA . SER A 1 175 ? 11.691 10.824 30.244 1.00 59.56 175 SER A CA 1
ATOM 1360 C C . SER A 1 175 ? 12.210 10.619 28.820 1.00 59.56 175 SER A C 1
ATOM 1362 O O . SER A 1 175 ? 12.753 9.557 28.531 1.00 59.56 175 SER A O 1
ATOM 1364 N N . ARG A 1 176 ? 12.130 11.652 27.965 1.00 67.56 176 ARG A N 1
ATOM 1365 C CA . ARG A 1 176 ? 12.388 11.587 26.509 1.00 67.56 176 ARG A CA 1
ATOM 1366 C C . ARG A 1 176 ? 11.416 10.684 25.742 1.00 67.56 176 ARG A C 1
ATOM 1368 O O . ARG A 1 176 ? 11.691 10.399 24.576 1.00 67.56 176 ARG A O 1
ATOM 1375 N N . GLU A 1 177 ? 10.313 10.293 26.375 1.00 82.88 177 GLU A N 1
ATOM 1376 C CA . GLU A 1 177 ? 9.280 9.438 25.805 1.00 82.88 177 GLU A CA 1
ATOM 1377 C C . GLU A 1 177 ? 8.530 10.171 24.683 1.00 82.88 177 GLU A C 1
ATOM 1379 O O . GLU A 1 177 ? 8.026 11.279 24.862 1.00 82.88 177 GLU A O 1
ATOM 1384 N N . VAL A 1 178 ? 8.485 9.560 23.502 1.00 84.38 178 VAL A N 1
ATOM 1385 C CA . VAL A 1 178 ? 7.813 10.088 22.303 1.00 84.38 178 VAL A CA 1
ATOM 1386 C C . VAL A 1 178 ? 6.844 9.077 21.691 1.00 84.38 178 VAL A C 1
ATOM 1388 O O . VAL A 1 178 ? 6.357 9.294 20.577 1.00 84.38 178 VAL A O 1
ATOM 1391 N N . PHE A 1 179 ? 6.577 7.966 22.380 1.00 88.19 179 PHE A N 1
ATOM 1392 C CA . PHE A 1 179 ? 5.521 7.029 22.024 1.00 88.19 179 PHE A CA 1
ATOM 1393 C C . PHE A 1 179 ? 4.169 7.516 22.548 1.00 88.19 179 PHE A C 1
ATOM 1395 O O . PHE A 1 179 ? 4.035 7.924 23.701 1.00 88.19 179 PHE A O 1
ATOM 1402 N N . TYR A 1 180 ? 3.138 7.410 21.717 1.00 82.56 180 TYR A N 1
ATOM 1403 C CA . T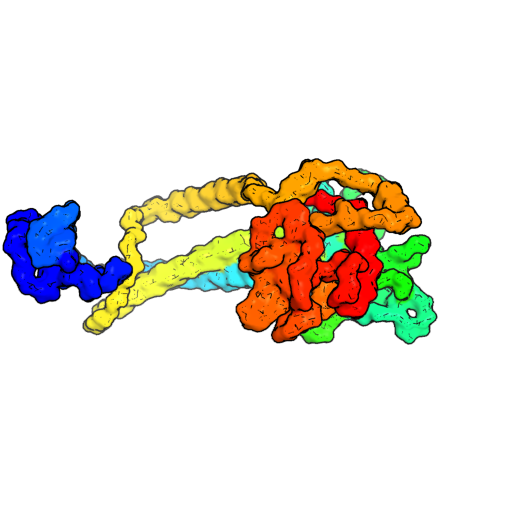YR A 1 180 ? 1.756 7.582 22.133 1.00 82.56 180 TYR A CA 1
ATOM 1404 C C . TYR A 1 180 ? 0.885 6.472 21.550 1.00 82.56 180 TYR A C 1
ATOM 1406 O O . TYR A 1 180 ? 1.009 6.057 20.395 1.00 82.56 180 TYR A O 1
ATOM 1414 N N . THR A 1 181 ? -0.005 5.960 22.393 1.00 82.44 181 THR A N 1
ATOM 1415 C CA . THR A 1 181 ? -0.957 4.918 22.008 1.00 82.44 181 THR A CA 1
ATOM 1416 C C . THR A 1 181 ? -2.122 5.551 21.258 1.00 82.44 181 THR A C 1
ATOM 1418 O O . THR A 1 181 ? -2.634 6.591 21.664 1.00 82.44 181 THR A O 1
ATOM 1421 N N . GLU A 1 182 ? -2.557 4.919 20.171 1.00 72.19 182 GLU A N 1
ATOM 1422 C CA . GLU A 1 182 ? -3.608 5.474 19.300 1.00 72.19 182 GLU A CA 1
ATOM 1423 C C . GLU A 1 182 ? -4.998 4.907 19.583 1.00 72.19 182 GLU A C 1
ATOM 1425 O O . GLU A 1 182 ? -5.996 5.357 19.031 1.00 72.19 182 GLU A O 1
ATOM 1430 N N . ILE A 1 183 ? -5.072 3.923 20.471 1.00 66.19 183 ILE A N 1
ATOM 1431 C CA . ILE A 1 183 ? -6.309 3.272 20.890 1.00 66.19 183 ILE A CA 1
ATOM 1432 C C . ILE A 1 183 ? -6.878 4.046 22.088 1.00 66.19 183 ILE A C 1
ATOM 1434 O O . ILE A 1 183 ? -7.009 3.504 23.177 1.00 66.19 183 ILE A O 1
ATOM 1438 N N . ALA A 1 184 ? -7.118 5.349 21.942 1.00 52.72 184 ALA A N 1
ATOM 1439 C CA . ALA A 1 184 ? -7.572 6.209 23.038 1.00 52.72 184 ALA A CA 1
ATOM 1440 C C . ALA A 1 184 ? -9.031 6.642 22.834 1.00 52.72 184 ALA A C 1
ATOM 1442 O O . ALA A 1 184 ? -9.381 7.188 21.788 1.00 52.72 184 ALA A O 1
ATOM 1443 N N . GLY A 1 185 ? -9.875 6.407 23.842 1.00 45.94 185 GLY A N 1
ATOM 1444 C CA . GLY A 1 185 ? -11.261 6.884 23.871 1.00 45.94 185 GLY A CA 1
ATOM 1445 C C . GLY A 1 185 ? -11.421 8.283 24.470 1.00 45.94 185 GLY A C 1
ATOM 1446 O O . GLY A 1 185 ? -10.530 8.780 25.166 1.00 45.94 185 GLY A O 1
ATOM 1447 N N . GLU A 1 186 ? -12.578 8.921 24.240 1.00 34.75 186 GLU A N 1
ATOM 1448 C CA . GLU A 1 186 ? -12.950 10.164 24.935 1.00 34.75 186 GLU A CA 1
ATOM 1449 C C . GLU A 1 186 ? -12.852 9.958 26.459 1.00 34.75 186 GLU A C 1
ATOM 1451 O O . GLU A 1 186 ? -13.613 9.192 27.042 1.00 34.75 186 GLU A O 1
ATOM 1456 N N . GLY A 1 187 ? -11.893 10.633 27.102 1.00 45.03 187 GLY A N 1
ATOM 1457 C CA . GLY A 1 187 ? -11.615 10.493 28.539 1.00 45.03 187 GLY A CA 1
ATOM 1458 C C . GLY A 1 187 ? -10.196 10.035 28.885 1.00 45.03 187 GLY A C 1
ATOM 1459 O O . GLY A 1 187 ? -9.828 10.089 30.056 1.00 45.03 187 GLY A O 1
ATOM 1460 N N . GLY A 1 188 ? -9.379 9.656 27.895 1.00 50.16 188 GLY A N 1
ATOM 1461 C CA . GLY A 1 188 ? -7.969 9.306 28.112 1.00 50.16 188 GLY A CA 1
ATOM 1462 C C . GLY A 1 188 ? -7.732 7.877 28.610 1.00 50.16 188 GLY A C 1
ATOM 1463 O O . GLY A 1 188 ? -6.612 7.560 29.003 1.00 50.16 188 GLY A O 1
ATOM 1464 N N . GLU A 1 189 ? -8.750 7.009 28.582 1.00 53.59 189 GLU A N 1
ATOM 1465 C CA . GLU A 1 189 ? -8.555 5.567 28.753 1.00 53.59 189 GLU A CA 1
ATOM 1466 C C . GLU A 1 189 ? -7.833 5.011 27.524 1.00 53.59 189 GLU A C 1
ATOM 1468 O O . GLU A 1 189 ? -8.372 4.954 26.413 1.00 53.59 189 GLU A O 1
ATOM 1473 N N . VAL A 1 190 ? -6.570 4.653 27.741 1.00 68.44 190 VAL A N 1
ATOM 1474 C CA . VAL A 1 190 ? -5.699 4.056 26.738 1.00 68.44 190 VAL A CA 1
ATOM 1475 C C . VAL A 1 190 ? -6.020 2.567 26.629 1.00 68.44 190 VAL A C 1
ATOM 1477 O O . VAL A 1 190 ? -6.006 1.841 27.616 1.00 68.44 190 VAL A O 1
ATOM 1480 N N . CYS A 1 191 ? -6.285 2.128 25.406 1.00 73.56 191 CYS A N 1
ATOM 1481 C CA . CYS A 1 191 ? -6.595 0.765 25.001 1.00 73.56 191 CYS A CA 1
ATOM 1482 C C . CYS A 1 191 ? -7.879 0.144 25.580 1.00 73.56 191 CYS A C 1
ATOM 1484 O O . CYS A 1 191 ? -7.945 -1.060 25.825 1.00 73.56 191 CYS A O 1
ATOM 1486 N N . GLY A 1 192 ? -8.922 0.957 25.766 1.00 70.88 192 GLY A N 1
ATOM 1487 C CA . GLY A 1 192 ? -10.244 0.460 26.153 1.00 70.88 192 GLY A CA 1
ATOM 1488 C C . GLY A 1 192 ? -10.891 -0.398 25.058 1.00 70.88 192 GLY A C 1
ATOM 1489 O O . GLY A 1 192 ? -10.848 -0.045 23.879 1.00 70.88 192 GLY A O 1
ATOM 1490 N N . SER A 1 193 ? -11.565 -1.480 25.446 1.00 65.38 193 SER A N 1
ATOM 1491 C CA . SER A 1 193 ? -12.157 -2.483 24.543 1.00 65.38 193 SER A CA 1
ATOM 1492 C C . SER A 1 193 ? -13.296 -1.969 23.655 1.00 65.38 193 SER A C 1
ATOM 1494 O O . SER A 1 193 ? -13.736 -2.626 22.707 1.00 65.38 193 SER A O 1
ATOM 1496 N N . HIS A 1 194 ? -13.771 -0.757 23.938 1.00 63.94 194 HIS A N 1
ATOM 1497 C CA . HIS A 1 194 ? -14.740 -0.029 23.127 1.00 63.94 194 HIS A CA 1
ATOM 1498 C C . HIS A 1 194 ? -14.128 0.623 21.872 1.00 63.94 194 HIS A C 1
ATOM 1500 O O . HIS A 1 194 ? -14.882 1.022 20.983 1.00 63.94 194 HIS A O 1
ATOM 1506 N N . HIS A 1 195 ? -12.796 0.719 21.776 1.00 66.62 195 HIS A N 1
ATOM 1507 C CA . HIS A 1 195 ? -12.081 1.368 20.674 1.00 66.62 195 HIS A CA 1
ATOM 1508 C C . HIS A 1 195 ? -11.183 0.366 19.952 1.00 66.62 195 HIS A C 1
ATOM 1510 O O . HIS A 1 195 ? -10.172 -0.072 20.478 1.00 66.62 195 HIS A O 1
ATOM 1516 N N . TYR A 1 196 ? -11.528 0.038 18.710 1.00 63.59 196 TYR A N 1
ATOM 1517 C CA . TYR A 1 196 ? -10.772 -0.927 17.916 1.00 63.59 196 TYR A CA 1
ATOM 1518 C C . TYR A 1 196 ? -9.607 -0.253 17.178 1.00 63.59 196 TYR A C 1
ATOM 1520 O O . TYR A 1 196 ? -9.762 0.873 16.702 1.00 63.59 196 TYR A O 1
ATOM 1528 N N . PRO A 1 197 ? -8.468 -0.945 16.990 1.00 64.50 197 PRO A N 1
ATOM 1529 C CA . PRO A 1 197 ? -7.347 -0.400 16.232 1.00 64.50 197 PRO A CA 1
ATOM 1530 C C . PRO A 1 197 ? -7.734 -0.150 14.766 1.00 64.50 197 PRO A C 1
ATOM 1532 O O . PRO A 1 197 ? -8.341 -1.014 14.120 1.00 64.50 197 PRO A O 1
ATOM 1535 N N . GLU A 1 198 ? -7.357 1.027 14.246 1.00 58.88 198 GLU A N 1
ATOM 1536 C CA . GLU A 1 198 ? -7.660 1.481 12.874 1.00 58.88 198 GLU A CA 1
ATOM 1537 C C . GLU A 1 198 ? -7.034 0.577 11.799 1.00 58.88 198 GLU A C 1
ATOM 1539 O O . GLU A 1 198 ? -7.591 0.419 10.713 1.00 58.88 198 GLU A O 1
ATOM 1544 N N . GLU A 1 199 ? -5.881 -0.031 12.099 1.00 63.22 199 GLU A N 1
ATOM 1545 C CA . GLU A 1 199 ? -5.100 -0.829 11.153 1.00 63.22 199 GLU A CA 1
ATOM 1546 C C . GLU A 1 199 ? -4.812 -2.231 11.702 1.00 63.22 199 GLU A C 1
ATOM 1548 O O . GLU A 1 199 ? -4.375 -2.408 12.844 1.00 63.22 199 GLU A O 1
ATOM 1553 N N . ARG A 1 200 ? -5.044 -3.235 10.848 1.00 71.62 200 ARG A N 1
ATOM 1554 C CA . ARG A 1 200 ? -4.771 -4.652 11.103 1.00 71.62 200 ARG A CA 1
ATOM 1555 C C . ARG A 1 200 ? -4.120 -5.274 9.880 1.00 71.62 200 ARG A C 1
ATOM 1557 O O . ARG A 1 200 ? -4.553 -5.018 8.755 1.00 71.62 200 ARG A O 1
ATOM 1564 N N . ILE A 1 201 ? -3.098 -6.090 10.103 1.00 69.94 201 ILE A N 1
ATOM 1565 C CA . ILE A 1 201 ? -2.329 -6.743 9.041 1.00 69.94 201 ILE A CA 1
ATOM 1566 C C . ILE A 1 201 ? -2.225 -8.229 9.377 1.00 69.94 201 ILE A C 1
ATOM 1568 O O . ILE A 1 201 ? -1.965 -8.592 10.519 1.00 69.94 201 ILE A O 1
ATOM 1572 N N . GLU A 1 202 ? -2.431 -9.091 8.387 1.00 73.31 202 GLU A N 1
ATOM 1573 C CA . GLU A 1 202 ? -2.163 -10.524 8.505 1.00 73.31 202 GLU A CA 1
ATOM 1574 C C . GLU A 1 202 ? -0.898 -10.840 7.703 1.00 73.31 202 GLU A C 1
ATOM 1576 O O . GLU A 1 202 ? -0.868 -10.637 6.486 1.00 73.31 202 GLU A O 1
ATOM 1581 N N . LEU A 1 203 ? 0.153 -11.283 8.393 1.00 65.75 203 LEU A N 1
ATOM 1582 C CA . LEU A 1 203 ? 1.462 -11.598 7.822 1.00 65.75 203 LEU A CA 1
ATOM 1583 C C . LEU A 1 203 ? 1.793 -13.060 8.134 1.00 65.75 203 LEU A C 1
ATOM 1585 O O . LEU A 1 203 ? 1.990 -13.403 9.291 1.00 65.75 203 LEU A O 1
ATOM 1589 N N . ASP A 1 204 ? 1.817 -13.928 7.119 1.00 67.00 204 ASP A N 1
ATOM 1590 C CA . ASP A 1 204 ? 2.179 -15.352 7.247 1.00 67.00 204 ASP A CA 1
ATOM 1591 C C . ASP A 1 204 ? 1.445 -16.128 8.369 1.00 67.00 204 ASP A C 1
ATOM 1593 O O . ASP A 1 204 ? 1.970 -17.077 8.949 1.00 67.00 204 ASP A O 1
ATOM 1597 N N . GLY A 1 205 ? 0.191 -15.756 8.651 1.00 64.94 205 GLY A N 1
ATOM 1598 C CA . GLY A 1 205 ? -0.633 -16.355 9.710 1.00 64.94 205 GLY A CA 1
ATOM 1599 C C . GLY A 1 205 ? -0.510 -15.675 11.079 1.00 64.94 205 GLY A C 1
ATOM 1600 O O . GLY A 1 205 ? -1.242 -16.041 11.997 1.00 64.94 205 GLY A O 1
ATOM 1601 N N . THR A 1 206 ? 0.348 -14.663 11.210 1.00 67.06 206 THR A N 1
ATOM 1602 C CA . THR A 1 206 ? 0.442 -13.782 12.379 1.00 67.06 206 THR A CA 1
ATOM 1603 C C . THR A 1 206 ? -0.472 -12.572 12.196 1.00 67.06 206 THR A C 1
ATOM 1605 O O . THR A 1 206 ? -0.419 -11.877 11.177 1.00 67.06 206 THR A O 1
ATOM 1608 N N . ARG A 1 207 ? -1.322 -12.305 13.193 1.00 75.88 207 ARG A N 1
ATOM 1609 C CA . ARG A 1 207 ? -2.218 -11.141 13.217 1.00 75.88 207 ARG A CA 1
ATOM 1610 C C . ARG A 1 207 ? -1.547 -9.993 13.951 1.00 75.88 207 ARG A C 1
ATOM 1612 O O . ARG A 1 207 ? -1.238 -10.106 15.132 1.00 75.88 207 ARG A O 1
ATOM 1619 N N . LEU A 1 208 ? -1.342 -8.897 13.236 1.00 81.69 208 LEU A N 1
ATOM 1620 C CA . LEU A 1 208 ? -0.721 -7.688 13.747 1.00 81.69 208 LEU A CA 1
ATOM 1621 C C . LEU A 1 208 ? -1.773 -6.601 13.931 1.00 81.69 208 LEU A C 1
ATOM 1623 O O . LEU A 1 208 ? -2.553 -6.304 13.018 1.00 81.69 208 LEU A O 1
ATOM 1627 N N . VAL A 1 209 ? -1.761 -5.985 15.107 1.00 83.19 209 VAL A N 1
ATOM 1628 C CA . VAL A 1 209 ? -2.623 -4.863 15.474 1.00 83.19 209 VAL A CA 1
ATOM 1629 C C . VAL A 1 209 ? -1.772 -3.623 15.697 1.00 83.19 209 VAL A C 1
ATOM 1631 O O . VAL A 1 209 ? -0.732 -3.671 16.358 1.00 83.19 209 VAL A O 1
ATOM 1634 N N . LYS A 1 210 ? -2.200 -2.501 15.119 1.00 86.50 210 LYS A N 1
ATOM 1635 C CA . LYS A 1 210 ? -1.569 -1.205 15.364 1.00 86.50 210 LYS A CA 1
ATOM 1636 C C . LYS A 1 210 ? -1.858 -0.768 16.795 1.00 86.50 210 LYS A C 1
ATOM 1638 O O . LYS A 1 210 ? -3.021 -0.626 17.162 1.00 86.50 210 LYS A O 1
ATOM 1643 N N . ILE A 1 211 ? -0.807 -0.532 17.571 1.00 86.25 211 ILE A N 1
ATOM 1644 C CA . ILE A 1 211 ? -0.918 -0.117 18.976 1.00 86.25 211 ILE A CA 1
ATOM 1645 C C . ILE A 1 211 ? -0.675 1.382 19.148 1.00 86.25 211 ILE A C 1
ATOM 1647 O O . ILE A 1 211 ? -1.370 2.044 19.916 1.00 86.25 211 ILE A O 1
ATOM 1651 N N . GLY A 1 212 ? 0.272 1.956 18.411 1.00 87.75 212 GLY A N 1
ATOM 1652 C CA . GLY A 1 212 ? 0.669 3.336 18.646 1.00 87.75 212 GLY A CA 1
ATOM 1653 C C . GLY A 1 212 ? 1.579 3.911 17.578 1.00 87.75 212 GLY A C 1
ATOM 1654 O O . GLY A 1 212 ? 1.955 3.236 16.612 1.00 87.75 212 GLY A O 1
ATOM 1655 N N . ARG A 1 213 ? 1.955 5.165 17.800 1.00 87.56 213 ARG A N 1
ATOM 1656 C CA . ARG A 1 213 ? 2.950 5.887 17.017 1.00 87.56 213 ARG A CA 1
ATOM 1657 C C . ARG A 1 213 ? 4.077 6.378 17.908 1.00 87.56 213 ARG A C 1
ATOM 1659 O O . ARG A 1 213 ? 3.878 6.652 19.086 1.00 87.56 213 ARG A O 1
ATOM 1666 N N . ALA A 1 214 ? 5.262 6.496 17.330 1.00 88.00 214 ALA A N 1
ATOM 1667 C CA . ALA A 1 214 ? 6.410 7.109 17.971 1.00 88.00 214 ALA A CA 1
ATOM 1668 C C . ALA A 1 214 ? 6.962 8.241 17.109 1.00 88.00 214 ALA A C 1
ATOM 1670 O O . ALA A 1 214 ? 7.054 8.108 15.890 1.00 88.00 214 ALA A O 1
ATOM 1671 N N . CYS A 1 215 ? 7.426 9.304 17.763 1.00 81.31 215 CYS A N 1
ATOM 1672 C CA . CYS A 1 215 ? 8.143 10.404 17.117 1.00 81.31 215 CYS A CA 1
ATOM 1673 C C . CYS A 1 215 ? 7.312 11.206 16.099 1.00 81.31 215 CYS A C 1
ATOM 1675 O O . CYS A 1 215 ? 7.732 11.400 14.961 1.00 81.31 215 CYS A O 1
ATOM 1677 N N . ASP A 1 216 ? 6.144 11.704 16.504 1.00 76.12 216 ASP A N 1
ATOM 1678 C CA . ASP A 1 216 ? 5.415 12.672 15.678 1.00 76.12 216 ASP A CA 1
ATOM 1679 C C . ASP A 1 216 ? 6.192 13.998 15.615 1.00 76.12 216 ASP A C 1
ATOM 1681 O O . ASP A 1 216 ? 6.438 14.637 16.641 1.00 76.12 216 ASP A O 1
ATOM 1685 N N . SER A 1 217 ? 6.605 14.398 14.411 1.00 70.56 217 SER A N 1
ATOM 1686 C CA . SER A 1 217 ? 7.332 15.644 14.136 1.00 70.56 217 SER A CA 1
ATOM 1687 C C . SER A 1 217 ? 8.718 15.732 14.799 1.00 70.56 217 SER A C 1
ATOM 1689 O O . SER A 1 217 ? 9.208 16.816 15.139 1.00 70.56 217 SER A O 1
ATOM 1691 N N . CYS A 1 218 ? 9.393 14.593 14.980 1.00 73.69 218 CYS A N 1
ATOM 1692 C CA . CYS A 1 218 ? 10.761 14.573 15.499 1.00 73.69 218 CYS A CA 1
ATOM 1693 C C . CYS A 1 218 ? 11.773 15.157 14.512 1.00 73.69 218 CYS A C 1
ATOM 1695 O O . CYS A 1 218 ? 11.790 14.810 13.335 1.00 73.69 218 CYS A O 1
ATOM 1697 N N . LYS A 1 219 ? 12.670 16.007 15.016 1.00 78.25 219 LYS A N 1
ATOM 1698 C CA . LYS A 1 219 ? 13.769 16.599 14.238 1.00 78.25 219 LYS A CA 1
ATOM 1699 C C . LYS A 1 219 ? 15.001 15.697 14.222 1.00 78.25 219 LYS A C 1
ATOM 1701 O O . LYS A 1 219 ? 14.993 14.627 14.816 1.00 78.25 219 LYS A O 1
ATOM 1706 N N . ASN A 1 220 ? 16.069 16.168 13.578 1.00 77.75 220 ASN A N 1
ATOM 1707 C CA . ASN A 1 220 ? 17.343 15.458 13.471 1.00 77.75 220 ASN A CA 1
ATOM 1708 C C . ASN A 1 220 ? 17.806 14.873 14.817 1.00 77.75 220 ASN A C 1
ATOM 1710 O O . ASN A 1 220 ? 17.892 15.608 15.808 1.00 77.75 220 ASN A O 1
ATOM 1714 N N . GLY A 1 221 ? 18.117 13.578 14.835 1.00 77.94 221 GLY A N 1
ATOM 1715 C CA . GLY A 1 221 ? 18.446 12.847 16.048 1.00 77.94 221 GLY A CA 1
ATOM 1716 C C . GLY A 1 221 ? 18.435 11.331 15.891 1.00 77.94 221 GLY A C 1
ATOM 1717 O O . GLY A 1 221 ? 18.504 10.781 14.802 1.00 77.94 221 GLY A O 1
ATOM 1718 N N . THR A 1 222 ? 18.373 10.638 17.015 1.00 79.00 222 THR A N 1
ATOM 1719 C CA . THR A 1 222 ? 18.321 9.193 17.145 1.00 79.00 222 THR A CA 1
ATOM 1720 C C . THR A 1 222 ? 17.129 8.855 18.016 1.00 79.00 222 THR A C 1
ATOM 1722 O O . THR A 1 222 ? 17.024 9.361 19.135 1.00 79.00 222 THR A O 1
ATOM 1725 N N . ILE A 1 223 ? 16.248 7.993 17.523 1.00 84.50 223 ILE A N 1
ATOM 1726 C CA . ILE A 1 223 ? 15.142 7.420 18.289 1.00 84.50 223 ILE A CA 1
ATOM 1727 C C . ILE A 1 223 ? 15.439 5.953 18.584 1.00 84.50 223 ILE A C 1
ATOM 1729 O O . ILE A 1 223 ? 15.913 5.227 17.716 1.00 84.50 223 ILE A O 1
ATOM 1733 N N . THR A 1 224 ? 15.153 5.504 19.801 1.00 85.69 224 THR A N 1
ATOM 1734 C CA . THR A 1 224 ? 15.175 4.084 20.173 1.00 85.69 224 THR A CA 1
ATOM 1735 C C . THR A 1 224 ? 13.809 3.671 20.684 1.00 85.69 224 THR A C 1
ATOM 1737 O O . THR A 1 224 ? 13.330 4.256 21.648 1.00 85.69 224 THR A O 1
ATOM 1740 N N . ILE A 1 225 ? 13.209 2.669 20.050 1.00 90.19 225 ILE A N 1
ATOM 1741 C CA . ILE A 1 225 ? 11.904 2.103 20.390 1.00 90.19 225 ILE A CA 1
ATOM 1742 C C . ILE A 1 225 ? 12.136 0.726 21.004 1.00 90.19 225 ILE A C 1
ATOM 1744 O O . ILE A 1 225 ? 12.900 -0.065 20.456 1.00 90.19 225 ILE A O 1
ATOM 1748 N N . THR A 1 226 ? 11.482 0.424 22.119 1.00 89.50 226 THR A N 1
ATOM 1749 C CA . THR A 1 226 ? 11.567 -0.862 22.822 1.00 89.50 226 THR A CA 1
ATOM 1750 C C . THR A 1 226 ? 10.183 -1.376 23.184 1.00 89.50 226 THR A C 1
ATOM 1752 O O . THR A 1 226 ? 9.336 -0.582 23.591 1.00 89.50 226 THR A O 1
ATOM 1755 N N . ALA A 1 227 ? 9.984 -2.689 23.103 1.00 89.81 227 ALA A N 1
ATOM 1756 C CA . ALA A 1 227 ? 8.766 -3.377 23.507 1.00 89.81 227 ALA A CA 1
ATOM 1757 C C . ALA A 1 227 ? 9.091 -4.481 24.523 1.00 89.81 227 ALA A C 1
ATOM 1759 O O . ALA A 1 227 ? 9.915 -5.368 24.278 1.00 89.81 227 ALA A O 1
ATOM 1760 N N . GLN A 1 228 ? 8.427 -4.427 25.673 1.00 89.31 228 GLN A N 1
ATOM 1761 C CA . GLN A 1 228 ? 8.600 -5.384 26.762 1.00 89.31 228 GLN A CA 1
ATOM 1762 C C . GLN A 1 228 ? 7.265 -5.689 27.438 1.00 89.31 228 GLN A C 1
ATOM 1764 O O . GLN A 1 228 ? 6.317 -4.920 27.316 1.00 89.31 228 GLN A O 1
ATOM 1769 N N . ASN A 1 229 ? 7.177 -6.793 28.171 1.00 83.88 229 ASN A N 1
ATOM 1770 C CA . ASN A 1 229 ? 6.023 -7.075 29.018 1.00 83.88 229 ASN A CA 1
ATOM 1771 C C . ASN A 1 229 ? 6.160 -6.385 30.390 1.00 83.88 229 ASN A C 1
ATOM 1773 O O . ASN A 1 229 ? 7.194 -5.789 30.703 1.00 83.88 229 ASN A O 1
ATOM 1777 N N . GLN A 1 230 ? 5.133 -6.483 31.237 1.00 80.94 230 GLN A N 1
ATOM 1778 C CA . GLN A 1 230 ? 5.147 -5.873 32.577 1.00 80.94 230 GLN A CA 1
ATOM 1779 C C . GLN A 1 230 ? 6.258 -6.416 33.501 1.00 80.94 230 GLN A C 1
ATOM 1781 O O . GLN A 1 230 ? 6.656 -5.754 34.457 1.00 80.94 230 GLN A O 1
ATOM 1786 N N . GLU A 1 231 ? 6.782 -7.607 33.209 1.00 82.62 231 GLU A N 1
ATOM 1787 C CA . GLU A 1 231 ? 7.862 -8.266 33.949 1.00 82.62 231 GLU A CA 1
ATOM 1788 C C . GLU A 1 231 ? 9.258 -7.963 33.360 1.00 82.62 231 GLU A C 1
ATOM 1790 O O . GLU A 1 231 ? 10.265 -8.444 33.882 1.00 82.62 231 GLU A O 1
ATOM 1795 N N . GLY A 1 232 ? 9.339 -7.165 32.286 1.00 78.50 232 GLY A N 1
ATOM 1796 C CA . GLY A 1 232 ? 10.580 -6.839 31.573 1.00 78.50 232 GLY A CA 1
ATOM 1797 C C . GLY A 1 232 ? 11.052 -7.911 30.580 1.00 78.50 232 GLY A C 1
ATOM 1798 O O . GLY A 1 232 ? 12.197 -7.873 30.133 1.00 78.50 232 GLY A O 1
ATOM 1799 N N . GLY A 1 233 ? 10.202 -8.882 30.247 1.00 70.44 233 GLY A N 1
ATOM 1800 C CA . GLY A 1 233 ? 10.430 -9.852 29.176 1.00 70.44 233 GLY A CA 1
ATOM 1801 C C . GLY A 1 233 ? 10.245 -9.236 27.788 1.00 70.44 233 GLY A C 1
ATOM 1802 O O . GLY A 1 233 ? 9.496 -8.278 27.624 1.00 70.44 233 GLY A O 1
ATOM 1803 N N . GLU A 1 234 ? 10.923 -9.787 26.784 1.00 77.19 234 GLU A N 1
ATOM 1804 C CA . GLU A 1 234 ? 10.881 -9.275 25.410 1.00 77.19 234 GLU A CA 1
ATOM 1805 C C . GLU A 1 234 ? 9.501 -9.473 24.766 1.00 77.19 234 GLU A C 1
ATOM 1807 O O . GLU A 1 234 ? 8.941 -10.570 24.805 1.00 77.19 234 GLU A O 1
ATOM 1812 N N . VAL A 1 235 ? 8.979 -8.419 24.132 1.00 80.94 235 VAL A N 1
ATOM 1813 C CA . VAL A 1 235 ? 7.785 -8.472 23.277 1.00 80.94 235 VAL A CA 1
ATOM 1814 C C . VAL A 1 235 ? 8.205 -8.138 21.853 1.00 80.94 235 VAL A C 1
ATOM 1816 O O . VAL A 1 235 ? 8.979 -7.211 21.633 1.00 80.94 235 VAL A O 1
ATOM 1819 N N . LEU A 1 236 ? 7.707 -8.899 20.881 1.00 81.88 236 LEU A N 1
ATOM 1820 C CA . LEU A 1 236 ? 8.005 -8.659 19.474 1.00 81.88 236 LEU A CA 1
ATOM 1821 C C . LEU A 1 236 ? 7.090 -7.565 18.922 1.00 81.88 236 LEU A C 1
ATOM 1823 O O . LEU A 1 236 ? 5.871 -7.616 19.081 1.00 81.88 236 LEU A O 1
ATOM 1827 N N . MET A 1 237 ? 7.694 -6.594 18.247 1.00 87.81 237 MET A N 1
ATOM 1828 C CA . MET A 1 237 ? 7.009 -5.520 17.542 1.00 87.81 237 MET A CA 1
ATOM 1829 C C . MET A 1 237 ? 7.467 -5.428 16.086 1.00 87.81 237 MET A C 1
ATOM 1831 O O . MET A 1 237 ? 8.564 -5.858 15.713 1.00 87.81 237 MET A O 1
ATOM 1835 N N . TRP A 1 238 ? 6.602 -4.834 15.272 1.00 87.50 238 TRP A N 1
ATOM 1836 C CA . TRP A 1 238 ? 6.834 -4.518 13.871 1.00 87.50 238 TRP A CA 1
ATOM 1837 C C . TRP A 1 238 ? 6.697 -3.013 13.685 1.00 87.50 238 TRP A C 1
ATOM 1839 O O . TRP A 1 238 ? 5.724 -2.413 14.144 1.00 87.50 238 TRP A O 1
ATOM 1849 N N . ILE A 1 239 ? 7.675 -2.394 13.032 1.00 84.69 239 ILE A N 1
ATOM 1850 C CA . ILE A 1 239 ? 7.782 -0.934 12.951 1.00 84.69 239 ILE A CA 1
ATOM 1851 C C . ILE A 1 239 ? 7.783 -0.513 11.493 1.00 84.69 239 ILE A C 1
ATOM 1853 O O . ILE A 1 239 ? 8.525 -1.066 10.685 1.00 84.69 239 ILE A O 1
ATOM 1857 N N . LYS A 1 240 ? 6.961 0.477 11.162 1.00 83.12 240 LYS A N 1
ATOM 1858 C CA . LYS A 1 240 ? 6.822 1.022 9.814 1.00 83.12 240 LYS A CA 1
ATOM 1859 C C . LYS A 1 240 ? 6.955 2.538 9.845 1.00 83.12 240 LYS A C 1
ATOM 1861 O O . LYS A 1 240 ? 6.224 3.195 10.576 1.00 83.12 240 LYS A O 1
ATOM 1866 N N . ASN A 1 241 ? 7.832 3.099 9.030 1.00 75.75 241 ASN A N 1
ATOM 1867 C CA . ASN A 1 241 ? 7.981 4.535 8.847 1.00 75.75 241 ASN A CA 1
ATOM 1868 C C . ASN A 1 241 ? 6.813 5.091 8.011 1.00 75.75 241 ASN A C 1
ATOM 1870 O O . ASN A 1 241 ? 6.427 4.515 6.985 1.00 75.75 241 ASN A O 1
ATOM 1874 N N . GLU A 1 242 ? 6.228 6.197 8.467 1.00 66.88 242 GLU A N 1
ATOM 1875 C CA . GLU A 1 242 ? 5.118 6.877 7.792 1.00 66.88 242 GLU A CA 1
ATOM 1876 C C . GLU A 1 242 ? 5.605 7.731 6.603 1.00 66.88 242 GLU A C 1
ATOM 1878 O O . GLU A 1 242 ? 4.885 7.922 5.617 1.00 66.88 242 GLU A O 1
ATOM 1883 N N . GLU A 1 243 ? 6.873 8.146 6.615 1.00 58.28 243 GLU A N 1
ATOM 1884 C CA . GLU A 1 243 ? 7.507 8.827 5.495 1.00 58.28 243 GLU A CA 1
ATOM 1885 C C . GLU A 1 243 ? 7.988 7.837 4.436 1.00 58.28 243 GLU A C 1
ATOM 1887 O O . GLU A 1 243 ? 8.990 7.135 4.575 1.00 58.28 243 GLU A O 1
ATOM 1892 N N . ASN A 1 244 ? 7.347 7.855 3.271 1.00 51.81 244 ASN A N 1
ATOM 1893 C CA . ASN A 1 244 ? 7.843 7.157 2.083 1.00 51.81 244 ASN A CA 1
ATOM 1894 C C . ASN A 1 244 ? 9.177 7.732 1.526 1.00 51.81 244 ASN A C 1
ATOM 1896 O O . ASN A 1 244 ? 9.565 7.369 0.413 1.00 51.81 244 ASN A O 1
ATOM 1900 N N . TYR A 1 245 ? 9.911 8.584 2.257 1.00 42.38 245 TYR A N 1
ATOM 1901 C CA . TYR A 1 245 ? 11.202 9.145 1.826 1.00 42.38 245 TYR A CA 1
ATOM 1902 C C . TYR A 1 245 ? 12.322 8.097 1.760 1.00 42.38 245 TYR A C 1
ATOM 1904 O O . TYR A 1 245 ? 13.171 8.147 0.867 1.00 42.38 245 TYR A O 1
ATOM 1912 N N . VAL A 1 246 ? 12.275 7.072 2.615 1.00 42.12 246 VAL A N 1
ATOM 1913 C CA . VAL A 1 246 ? 13.272 5.987 2.607 1.00 42.12 246 VAL A CA 1
ATOM 1914 C C . VAL A 1 246 ? 13.081 5.051 1.402 1.00 42.12 246 VAL A C 1
ATOM 1916 O O . VAL A 1 246 ? 14.046 4.491 0.879 1.00 42.12 246 VAL A O 1
ATOM 1919 N N . LYS A 1 247 ? 11.856 4.952 0.864 1.00 45.84 247 LYS A N 1
ATOM 1920 C CA . LYS A 1 247 ? 11.552 4.101 -0.301 1.00 45.84 247 LYS A CA 1
ATOM 1921 C C . LYS A 1 247 ? 12.226 4.607 -1.565 1.00 45.84 247 LYS A C 1
ATOM 1923 O O . LYS A 1 247 ? 12.828 3.820 -2.286 1.00 45.84 247 LYS A O 1
ATOM 1928 N N . LEU A 1 248 ? 12.176 5.914 -1.820 1.00 35.16 248 LEU A N 1
ATOM 1929 C CA . LEU A 1 248 ? 12.845 6.506 -2.978 1.00 35.16 248 LEU A CA 1
ATOM 1930 C C . LEU A 1 248 ? 14.371 6.555 -2.771 1.00 35.16 248 LEU A C 1
ATOM 1932 O O . LEU A 1 248 ? 15.125 6.266 -3.702 1.00 35.16 248 LEU A O 1
ATOM 1936 N N . GLY A 1 249 ? 14.812 6.812 -1.533 1.00 41.97 249 GLY A N 1
ATOM 1937 C CA . GLY A 1 249 ? 16.220 6.817 -1.133 1.00 41.97 249 GLY A CA 1
ATOM 1938 C C . GLY A 1 249 ? 16.924 5.457 -1.216 1.00 41.97 249 GLY A C 1
ATOM 1939 O O . GLY A 1 249 ? 18.125 5.435 -1.448 1.00 41.97 249 GLY A O 1
ATOM 1940 N N . MET A 1 250 ? 16.214 4.328 -1.094 1.00 51.31 250 MET A N 1
ATOM 1941 C CA . MET A 1 250 ? 16.785 2.976 -1.256 1.00 51.31 250 MET A CA 1
ATOM 1942 C C . MET A 1 250 ? 16.522 2.365 -2.641 1.00 51.31 250 MET A C 1
ATOM 1944 O O . MET A 1 250 ? 17.393 1.680 -3.187 1.00 51.31 250 MET A O 1
ATOM 1948 N N . LEU A 1 251 ? 15.366 2.651 -3.255 1.00 49.03 251 LEU A N 1
ATOM 1949 C CA . LEU A 1 251 ? 15.007 2.150 -4.586 1.00 49.03 251 LEU A CA 1
ATOM 1950 C C . LEU A 1 251 ? 15.888 2.763 -5.680 1.00 49.03 251 LEU A C 1
ATOM 1952 O O . LEU A 1 251 ? 16.343 2.034 -6.561 1.00 49.03 251 LEU A O 1
ATOM 1956 N N . ILE A 1 252 ? 16.163 4.074 -5.630 1.00 54.88 252 ILE A N 1
ATOM 1957 C CA . ILE A 1 252 ? 16.980 4.746 -6.652 1.00 54.88 252 ILE A CA 1
ATOM 1958 C C . ILE A 1 252 ? 18.427 4.219 -6.629 1.00 54.88 252 ILE A C 1
ATOM 1960 O O . ILE A 1 252 ? 18.886 3.728 -7.665 1.00 54.88 252 ILE A O 1
ATOM 1964 N N . PRO A 1 253 ? 19.151 4.205 -5.490 1.00 58.16 253 PRO A N 1
ATOM 1965 C CA . PRO A 1 253 ? 20.493 3.627 -5.441 1.00 58.16 253 PRO A CA 1
ATOM 1966 C C . PRO A 1 253 ? 20.499 2.121 -5.712 1.00 58.16 253 PRO A C 1
ATOM 1968 O O . PRO A 1 253 ? 21.403 1.635 -6.392 1.00 58.16 253 PRO A O 1
ATOM 1971 N N . GLY A 1 254 ? 19.487 1.377 -5.246 1.00 62.81 254 GLY A N 1
ATOM 1972 C CA . GLY A 1 254 ? 19.335 -0.054 -5.520 1.00 62.81 254 GLY A CA 1
ATOM 1973 C C . GLY A 1 254 ? 19.173 -0.357 -7.012 1.00 62.81 254 GLY A C 1
ATOM 1974 O O . GLY A 1 254 ? 19.865 -1.227 -7.549 1.00 62.81 254 GLY A O 1
ATOM 1975 N N . ALA A 1 255 ? 18.333 0.405 -7.719 1.00 62.47 255 ALA A N 1
ATOM 1976 C CA . ALA A 1 255 ? 18.136 0.284 -9.162 1.00 62.47 255 ALA A CA 1
ATOM 1977 C C . ALA A 1 255 ? 19.412 0.640 -9.934 1.00 62.47 255 ALA A C 1
ATOM 1979 O O . ALA A 1 255 ? 19.823 -0.106 -10.825 1.00 62.47 255 ALA A O 1
ATOM 1980 N N . ILE A 1 256 ? 20.090 1.724 -9.549 1.00 69.88 256 ILE A N 1
ATOM 1981 C CA . ILE A 1 256 ? 21.345 2.159 -10.172 1.00 69.88 256 ILE A CA 1
ATOM 1982 C C . ILE A 1 256 ? 22.444 1.106 -9.975 1.00 69.88 256 ILE A C 1
ATOM 1984 O O . ILE A 1 256 ? 23.069 0.682 -10.950 1.00 69.88 256 ILE A O 1
ATOM 1988 N N . MET A 1 257 ? 22.659 0.621 -8.748 1.00 72.62 257 MET A N 1
ATOM 1989 C CA . MET A 1 257 ? 23.670 -0.405 -8.463 1.00 72.62 257 MET A CA 1
ATOM 1990 C C . MET A 1 257 ? 23.377 -1.722 -9.179 1.00 72.62 257 MET A C 1
ATOM 1992 O O . MET A 1 257 ? 24.300 -2.359 -9.691 1.00 72.62 257 MET A O 1
ATOM 1996 N N . THR A 1 258 ? 22.103 -2.104 -9.279 1.00 72.25 258 THR A N 1
ATOM 1997 C CA . THR A 1 258 ? 21.690 -3.317 -9.991 1.00 72.25 258 THR A CA 1
ATOM 1998 C C . THR A 1 258 ? 21.948 -3.194 -11.493 1.00 72.25 258 THR A C 1
ATOM 2000 O O . THR A 1 258 ? 22.531 -4.100 -12.092 1.00 72.25 258 THR A O 1
ATOM 2003 N N . VAL A 1 259 ? 21.606 -2.055 -12.106 1.00 72.38 259 VAL A N 1
ATOM 2004 C CA . VAL A 1 259 ? 21.864 -1.791 -13.533 1.00 72.38 259 VAL A CA 1
ATOM 2005 C C . VAL A 1 259 ? 23.367 -1.739 -13.825 1.00 72.38 259 VAL A C 1
ATOM 2007 O O . VAL A 1 259 ? 23.836 -2.412 -14.746 1.00 72.38 259 VAL A O 1
ATOM 2010 N N . ILE A 1 260 ? 24.149 -1.008 -13.025 1.00 75.31 260 ILE A N 1
ATOM 2011 C CA . ILE A 1 260 ? 25.608 -0.899 -13.201 1.00 75.31 260 ILE A CA 1
ATOM 2012 C C . ILE A 1 260 ? 26.278 -2.261 -13.002 1.00 75.31 260 ILE A C 1
ATOM 2014 O O . ILE A 1 260 ? 27.125 -2.665 -13.808 1.00 75.31 260 ILE A O 1
ATOM 2018 N N . GLY A 1 261 ? 25.885 -2.995 -11.961 1.00 71.94 261 GLY A N 1
ATOM 2019 C CA . GLY A 1 261 ? 26.369 -4.341 -11.679 1.00 71.94 261 GLY A CA 1
ATOM 2020 C C . GLY A 1 261 ? 26.057 -5.321 -12.815 1.00 71.94 261 GLY A C 1
ATOM 2021 O O . GLY A 1 261 ? 26.931 -6.075 -13.245 1.00 71.94 261 GLY A O 1
ATOM 2022 N N . ALA A 1 262 ? 24.851 -5.266 -13.384 1.00 72.69 262 ALA A N 1
ATOM 2023 C CA . ALA A 1 262 ? 24.460 -6.114 -14.509 1.00 72.69 262 ALA A CA 1
ATOM 2024 C C . ALA A 1 262 ? 25.259 -5.790 -15.784 1.00 72.69 262 ALA A C 1
ATOM 2026 O O . ALA A 1 262 ? 25.785 -6.698 -16.434 1.00 72.69 262 ALA A O 1
ATOM 2027 N N . LEU A 1 263 ? 25.420 -4.507 -16.123 1.00 73.81 263 LEU A N 1
ATOM 2028 C CA . LEU A 1 263 ? 26.191 -4.076 -17.295 1.00 73.81 263 LEU A CA 1
ATOM 2029 C C . LEU A 1 263 ? 27.676 -4.457 -17.178 1.00 73.81 263 LEU A C 1
ATOM 2031 O O . LEU A 1 263 ? 28.269 -4.971 -18.133 1.00 73.81 263 LEU A O 1
ATOM 2035 N N . THR A 1 264 ? 28.277 -4.271 -15.999 1.00 74.75 264 THR A N 1
ATOM 2036 C CA . THR A 1 264 ? 29.675 -4.660 -15.738 1.00 74.75 264 THR A CA 1
ATOM 2037 C C . THR A 1 264 ? 29.876 -6.174 -15.740 1.00 74.75 264 THR A C 1
ATOM 2039 O O . THR A 1 264 ? 30.907 -6.641 -16.241 1.00 74.75 264 THR A O 1
ATOM 2042 N N . LEU A 1 265 ? 28.892 -6.954 -15.279 1.00 72.88 265 LEU A N 1
ATOM 2043 C CA . LEU A 1 265 ? 28.906 -8.417 -15.364 1.00 72.88 265 LEU A CA 1
ATOM 2044 C C . LEU A 1 265 ? 28.885 -8.886 -16.825 1.00 72.88 265 LEU A C 1
ATOM 2046 O O . LEU A 1 265 ? 29.743 -9.675 -17.232 1.00 72.88 265 LEU A O 1
ATOM 2050 N N . ILE A 1 266 ? 27.954 -8.364 -17.630 1.00 73.56 266 ILE A N 1
ATOM 2051 C CA . ILE A 1 266 ? 27.805 -8.714 -19.052 1.00 73.56 266 ILE A CA 1
ATOM 2052 C C . ILE A 1 266 ? 29.077 -8.350 -19.831 1.00 73.56 266 ILE A C 1
ATOM 2054 O O . ILE A 1 266 ? 29.602 -9.180 -20.582 1.00 73.56 266 ILE A O 1
ATOM 2058 N N . GLY A 1 267 ? 29.630 -7.152 -19.613 1.00 70.62 267 GLY A N 1
ATOM 2059 C CA . GLY A 1 267 ? 30.873 -6.709 -20.253 1.00 70.62 267 GLY A CA 1
ATOM 2060 C C . GLY A 1 267 ? 32.078 -7.583 -19.888 1.00 70.62 267 GLY A C 1
ATOM 2061 O O . GLY A 1 267 ? 32.825 -8.029 -20.766 1.00 70.62 267 GLY A O 1
ATOM 2062 N N . SER A 1 268 ? 32.239 -7.895 -18.599 1.00 73.88 268 SER A N 1
ATOM 2063 C CA . SER A 1 268 ? 33.317 -8.758 -18.093 1.00 73.88 268 SER A CA 1
ATOM 2064 C C . SER A 1 268 ? 33.228 -10.182 -18.654 1.00 73.88 268 SER A C 1
ATOM 2066 O O . SER A 1 268 ? 34.235 -10.737 -19.107 1.00 73.88 268 SER A O 1
ATOM 2068 N N . LEU A 1 269 ? 32.024 -10.761 -18.709 1.00 74.06 269 LEU A N 1
ATOM 2069 C CA . LEU A 1 269 ? 31.780 -12.080 -19.300 1.00 74.06 269 LEU A CA 1
ATOM 2070 C C . LEU A 1 269 ? 32.031 -12.093 -20.814 1.00 74.06 269 LEU A C 1
ATOM 2072 O O . LEU A 1 269 ? 32.661 -13.027 -21.317 1.00 74.06 269 LEU A O 1
ATOM 2076 N N . GLY A 1 270 ? 31.621 -11.048 -21.539 1.00 71.62 270 GLY A N 1
ATOM 2077 C CA . GLY A 1 270 ? 31.884 -10.899 -22.974 1.00 71.62 270 GLY A CA 1
ATOM 2078 C C . GLY A 1 270 ? 33.380 -10.841 -23.302 1.00 71.62 270 GLY A C 1
ATOM 2079 O O . GLY A 1 270 ? 33.848 -11.511 -24.229 1.00 71.62 270 GLY A O 1
ATOM 2080 N N . LEU A 1 271 ? 34.167 -10.116 -22.499 1.00 72.38 271 LEU A N 1
ATOM 2081 C CA . LEU A 1 271 ? 35.630 -10.061 -22.628 1.00 72.38 271 LEU A CA 1
ATOM 2082 C C . LEU A 1 271 ? 36.290 -11.417 -22.325 1.00 72.38 271 LEU A C 1
ATOM 2084 O O . LEU A 1 271 ? 37.206 -11.844 -23.041 1.00 72.38 271 LEU A O 1
ATOM 2088 N N . LEU A 1 272 ? 35.816 -12.141 -21.309 1.00 73.31 272 LEU A N 1
ATOM 2089 C CA . LEU A 1 272 ? 36.305 -13.489 -21.001 1.00 73.31 272 LEU A CA 1
ATOM 2090 C C . LEU A 1 272 ? 35.957 -14.489 -22.113 1.00 73.31 272 LEU A C 1
ATOM 2092 O O . LEU A 1 272 ? 36.830 -15.250 -22.535 1.00 73.31 272 LEU A O 1
ATOM 2096 N N . ALA A 1 273 ? 34.741 -14.448 -22.658 1.00 70.38 273 ALA A N 1
ATOM 2097 C CA . ALA A 1 273 ? 34.319 -15.297 -23.773 1.00 70.38 273 ALA A CA 1
ATOM 2098 C C . ALA A 1 273 ? 35.146 -15.034 -25.043 1.00 70.38 273 ALA A C 1
ATOM 2100 O O . ALA A 1 273 ? 35.644 -15.972 -25.673 1.00 70.38 273 ALA A O 1
ATOM 2101 N N . LYS A 1 274 ? 35.390 -13.759 -25.373 1.00 68.38 274 LYS A N 1
ATOM 2102 C CA . LYS A 1 274 ? 36.186 -13.354 -26.544 1.00 68.38 274 LYS A CA 1
ATOM 2103 C C . LYS A 1 274 ? 37.654 -13.767 -26.430 1.00 68.38 274 LYS A C 1
ATOM 2105 O O . LYS A 1 274 ? 38.279 -14.103 -27.432 1.00 68.38 274 LYS A O 1
ATOM 2110 N N . THR A 1 275 ? 38.203 -13.807 -25.214 1.00 66.19 275 THR A N 1
ATOM 2111 C CA . THR A 1 275 ? 39.578 -14.280 -24.977 1.00 66.19 275 THR A CA 1
ATOM 2112 C C . THR A 1 275 ? 39.688 -15.797 -24.798 1.00 66.19 275 THR A C 1
ATOM 2114 O O . THR A 1 275 ? 40.802 -16.323 -24.829 1.00 66.19 275 THR A O 1
ATOM 2117 N N . ARG A 1 276 ? 38.580 -16.530 -24.615 1.00 56.78 276 ARG A N 1
ATOM 2118 C CA . ARG A 1 276 ? 38.563 -18.000 -24.473 1.00 56.78 276 ARG A CA 1
ATOM 2119 C C . ARG A 1 276 ? 38.806 -18.723 -25.805 1.00 56.78 276 ARG A C 1
ATOM 2121 O O . ARG A 1 276 ? 39.385 -19.803 -25.803 1.00 56.78 276 ARG A O 1
ATOM 2128 N N . HIS A 1 277 ? 38.473 -18.103 -26.937 1.00 47.44 277 HIS A N 1
ATOM 2129 C CA . HIS A 1 277 ? 38.551 -18.711 -28.275 1.00 47.44 277 HIS A CA 1
ATOM 2130 C C . HIS A 1 277 ? 39.898 -18.563 -29.012 1.00 47.44 277 HIS A C 1
ATOM 2132 O O . HIS A 1 277 ? 39.944 -18.583 -30.240 1.00 47.44 277 HIS A O 1
ATOM 2138 N N . SER A 1 278 ? 41.022 -18.492 -28.290 1.00 46.84 278 SER A N 1
ATOM 2139 C CA . SER A 1 278 ? 42.356 -18.565 -28.921 1.00 46.84 278 SER A CA 1
ATOM 2140 C C . SER A 1 278 ? 42.721 -19.979 -29.423 1.00 46.84 278 SER A C 1
ATOM 2142 O O . SER A 1 278 ? 43.669 -20.143 -30.187 1.00 46.84 278 SER A O 1
ATOM 2144 N N . HIS A 1 279 ? 41.940 -21.017 -29.101 1.00 37.12 279 HIS A N 1
ATOM 2145 C CA . HIS A 1 279 ? 42.077 -22.343 -29.716 1.00 37.12 279 HIS A CA 1
ATOM 2146 C C . HIS A 1 279 ? 40.728 -22.876 -30.225 1.00 37.12 279 HIS A C 1
ATOM 2148 O O . HIS A 1 279 ? 39.827 -23.145 -29.441 1.00 37.12 279 HIS A O 1
ATOM 2154 N N . GLY A 1 280 ? 40.628 -23.058 -31.549 1.00 33.53 280 GLY A N 1
ATOM 2155 C CA . GLY A 1 280 ? 39.756 -24.055 -32.186 1.00 33.53 280 GLY A CA 1
ATOM 2156 C C . GLY A 1 280 ? 38.285 -23.695 -32.468 1.00 33.53 280 GLY A C 1
ATOM 2157 O O . GLY A 1 280 ? 37.430 -23.865 -31.618 1.00 33.53 280 GLY A O 1
ATOM 2158 N N . ARG A 1 281 ? 38.023 -23.316 -33.730 1.00 28.78 281 ARG A N 1
ATOM 2159 C CA . ARG A 1 281 ? 36.869 -23.625 -34.619 1.00 28.78 281 ARG A CA 1
ATOM 2160 C C . ARG A 1 281 ? 35.389 -23.384 -34.189 1.00 28.78 281 ARG A C 1
ATOM 2162 O O . ARG A 1 281 ? 34.861 -23.995 -33.277 1.00 28.78 281 ARG A O 1
ATOM 2169 N N . SER A 1 282 ? 34.738 -22.613 -35.079 1.00 34.56 282 SER A N 1
ATOM 2170 C CA . SER A 1 282 ? 33.322 -22.534 -35.526 1.00 34.56 282 SER A CA 1
ATOM 2171 C C . SER A 1 282 ? 32.193 -22.020 -34.616 1.00 34.56 282 SER A C 1
ATOM 2173 O O . SER A 1 282 ? 31.674 -22.738 -33.779 1.00 34.56 282 SER A O 1
ATOM 2175 N N . GLN A 1 283 ? 31.716 -20.829 -35.013 1.00 37.44 283 GLN A N 1
ATOM 2176 C CA . GLN A 1 283 ? 30.320 -20.460 -35.305 1.00 37.44 283 GLN A CA 1
ATOM 2177 C C . GLN A 1 283 ? 29.301 -20.489 -34.150 1.00 37.44 283 GLN A C 1
ATOM 2179 O O . GLN A 1 283 ? 28.678 -21.504 -33.875 1.00 37.44 283 GLN A O 1
ATOM 2184 N N . ALA A 1 284 ? 29.022 -19.301 -33.610 1.00 26.86 284 ALA A N 1
ATOM 2185 C CA . ALA A 1 284 ? 27.718 -18.941 -33.063 1.00 26.86 284 ALA A CA 1
ATOM 2186 C C . ALA A 1 284 ? 27.403 -17.497 -33.483 1.00 26.86 284 ALA A C 1
ATOM 2188 O O . ALA A 1 284 ? 28.237 -16.599 -33.363 1.00 26.86 284 ALA A O 1
ATOM 2189 N N . THR A 1 285 ? 26.227 -17.313 -34.070 1.00 34.62 285 THR A N 1
ATOM 2190 C CA . THR A 1 285 ? 25.648 -16.035 -34.480 1.00 34.62 285 THR A CA 1
ATOM 2191 C C . THR A 1 285 ? 25.242 -15.229 -33.250 1.00 34.62 285 THR A C 1
ATOM 2193 O O . THR A 1 285 ? 24.411 -15.679 -32.471 1.00 34.62 285 THR A O 1
ATOM 2196 N N . SER A 1 286 ? 25.806 -14.034 -33.102 1.00 29.84 286 SER A N 1
ATOM 2197 C CA . SER A 1 286 ? 25.316 -12.985 -32.209 1.00 29.84 286 SER A CA 1
ATOM 2198 C C . SER A 1 286 ? 25.470 -11.662 -32.963 1.00 29.84 286 SER A C 1
ATOM 2200 O O . SER A 1 286 ? 26.573 -11.144 -33.125 1.00 29.84 286 SER A O 1
ATOM 2202 N N . ALA A 1 287 ? 24.365 -11.216 -33.551 1.00 29.38 287 ALA A N 1
ATOM 2203 C CA . ALA A 1 287 ? 24.042 -9.809 -33.767 1.00 29.38 287 ALA A CA 1
ATOM 2204 C C . ALA A 1 287 ? 23.011 -9.501 -32.661 1.00 29.38 287 ALA A C 1
ATOM 2206 O O . ALA A 1 287 ? 22.188 -10.366 -32.377 1.00 29.38 287 ALA A O 1
ATOM 2207 N N . ASP A 1 288 ? 23.045 -8.415 -31.901 1.00 28.89 288 ASP A N 1
ATOM 2208 C CA . ASP A 1 288 ? 23.561 -7.078 -32.154 1.00 28.89 288 ASP A CA 1
ATOM 2209 C C . ASP A 1 288 ? 24.173 -6.472 -30.881 1.00 28.89 288 ASP A C 1
ATOM 2211 O O . ASP A 1 288 ? 23.594 -6.558 -29.801 1.00 28.89 288 ASP A O 1
ATOM 2215 N N . SER A 1 289 ? 25.302 -5.777 -31.025 1.00 27.05 289 SER A N 1
ATOM 2216 C CA . SER A 1 289 ? 25.594 -4.570 -30.238 1.00 27.05 289 SER A CA 1
ATOM 2217 C C . SER A 1 289 ? 26.567 -3.678 -31.013 1.00 27.05 289 SER A C 1
ATOM 2219 O O . SER A 1 289 ? 27.738 -3.505 -30.679 1.00 27.05 289 SER A O 1
ATOM 2221 N N . ASN A 1 290 ? 26.089 -3.112 -32.120 1.00 33.50 290 ASN A N 1
ATOM 2222 C CA . ASN A 1 290 ? 26.802 -2.024 -32.779 1.00 33.50 290 ASN A CA 1
ATOM 2223 C C . ASN A 1 290 ? 26.396 -0.702 -32.137 1.00 33.50 290 ASN A C 1
ATOM 2225 O O . ASN A 1 290 ? 25.419 -0.094 -32.550 1.00 33.50 290 ASN A O 1
ATOM 2229 N N . HIS A 1 291 ? 27.159 -0.274 -31.140 1.00 31.20 291 HIS A N 1
ATOM 2230 C CA . HIS A 1 291 ? 27.752 1.061 -31.063 1.00 31.20 291 HIS A CA 1
ATOM 2231 C C . HIS A 1 291 ? 28.491 1.162 -29.729 1.00 31.20 291 HIS A C 1
ATOM 2233 O O . HIS A 1 291 ? 27.929 0.838 -28.695 1.00 31.20 291 HIS A O 1
ATOM 2239 N N . ILE A 1 292 ? 29.761 1.557 -29.787 1.00 27.89 292 ILE A N 1
ATOM 2240 C CA . ILE A 1 292 ? 30.484 2.456 -28.871 1.00 27.89 292 ILE A CA 1
ATOM 2241 C C . ILE A 1 292 ? 31.956 2.301 -29.266 1.00 27.89 292 ILE A C 1
ATOM 2243 O O . ILE A 1 292 ? 32.719 1.482 -28.758 1.00 27.89 292 ILE A O 1
ATOM 2247 N N . THR A 1 293 ? 32.344 3.067 -30.279 1.00 35.38 293 THR A N 1
ATOM 2248 C CA . THR A 1 293 ? 33.725 3.515 -30.423 1.00 35.38 293 THR A CA 1
ATOM 2249 C C . THR A 1 293 ? 33.865 4.743 -29.531 1.00 35.38 293 THR A C 1
ATOM 2251 O O . THR A 1 293 ? 33.379 5.810 -29.893 1.00 35.38 293 THR A O 1
ATOM 2254 N N . GLY A 1 294 ? 34.479 4.575 -28.363 1.00 28.39 294 GLY A N 1
ATOM 2255 C CA . GLY A 1 294 ? 34.849 5.654 -27.449 1.00 28.39 294 GLY A CA 1
ATOM 2256 C C . GLY A 1 294 ? 36.251 5.387 -26.913 1.00 28.39 294 GLY A C 1
ATOM 2257 O O . GLY A 1 294 ? 36.592 4.242 -26.610 1.00 28.39 294 GLY A O 1
ATOM 2258 N N . ASN A 1 295 ? 37.091 6.417 -26.896 1.00 29.50 295 ASN A N 1
ATOM 2259 C CA . ASN A 1 295 ? 38.497 6.323 -26.527 1.00 29.50 295 ASN A CA 1
ATOM 2260 C C . ASN A 1 295 ? 38.632 6.126 -25.003 1.00 29.50 295 ASN A C 1
ATOM 2262 O O . ASN A 1 295 ? 37.819 6.619 -24.227 1.00 29.50 295 ASN A O 1
ATOM 2266 N N . LEU A 1 296 ? 39.666 5.406 -24.553 1.00 36.19 296 LEU A N 1
ATOM 2267 C CA . LEU A 1 296 ? 39.817 4.951 -23.155 1.00 36.19 296 LEU A CA 1
ATOM 2268 C C . LEU A 1 296 ? 40.075 6.091 -22.136 1.00 36.19 296 LEU A C 1
ATOM 2270 O O . LEU A 1 296 ? 40.172 5.824 -20.943 1.00 36.19 296 LEU A O 1
ATOM 2274 N N . SER A 1 297 ? 40.193 7.344 -22.586 1.00 36.69 297 SER A N 1
ATOM 2275 C CA . SER A 1 297 ? 40.365 8.536 -21.740 1.00 36.69 297 SER A CA 1
ATOM 2276 C C . SER A 1 297 ? 39.052 9.195 -21.312 1.00 36.69 297 SER A C 1
ATOM 2278 O O . SER A 1 297 ? 39.064 10.003 -20.393 1.00 36.69 297 SER A O 1
ATOM 2280 N N . ASP A 1 298 ? 37.922 8.843 -21.931 1.00 35.78 298 ASP A N 1
ATOM 2281 C CA . ASP A 1 298 ? 36.616 9.449 -21.618 1.00 35.78 298 ASP A CA 1
ATOM 2282 C C . ASP A 1 298 ? 35.888 8.711 -20.478 1.00 35.78 298 ASP A C 1
ATOM 2284 O O . ASP A 1 298 ? 34.814 9.115 -20.034 1.00 35.78 298 ASP A O 1
ATOM 2288 N N . ALA A 1 299 ? 36.501 7.633 -19.970 1.00 37.62 299 ALA A N 1
ATOM 2289 C CA . ALA A 1 299 ? 35.946 6.746 -18.953 1.00 37.62 299 ALA A CA 1
ATOM 2290 C C . ALA A 1 299 ? 35.840 7.378 -17.549 1.00 37.62 299 ALA A C 1
ATOM 2292 O O . ALA A 1 299 ? 35.091 6.860 -16.731 1.00 37.62 299 ALA A O 1
ATOM 2293 N N . GLU A 1 300 ? 36.541 8.475 -17.261 1.00 38.56 300 GLU A N 1
ATOM 2294 C CA . GLU A 1 300 ? 36.387 9.214 -15.994 1.00 38.56 300 GLU A CA 1
ATOM 2295 C C . GLU A 1 300 ? 35.383 10.374 -16.121 1.00 38.56 300 GLU A C 1
ATOM 2297 O O . GLU A 1 300 ? 34.674 10.676 -15.164 1.00 38.56 300 GLU A O 1
ATOM 2302 N N . ASN A 1 301 ? 35.225 10.951 -17.320 1.00 42.78 301 ASN A N 1
ATOM 2303 C CA . ASN A 1 301 ? 34.279 12.045 -17.561 1.00 42.78 301 ASN A CA 1
ATOM 2304 C C . ASN A 1 301 ? 32.824 11.573 -17.685 1.00 42.78 301 ASN A C 1
ATOM 2306 O O . ASN A 1 301 ? 31.930 12.274 -17.224 1.00 42.78 301 ASN A O 1
ATOM 2310 N N . TRP A 1 302 ? 32.555 10.390 -18.252 1.00 40.97 302 TRP A N 1
ATOM 2311 C CA . TRP A 1 302 ? 31.166 9.922 -18.398 1.00 40.97 302 TRP A CA 1
ATOM 2312 C C . TRP A 1 302 ? 30.501 9.556 -17.060 1.00 40.97 302 TRP A C 1
ATOM 2314 O O . TRP A 1 302 ? 29.297 9.736 -16.931 1.00 40.97 302 TRP A O 1
ATOM 2324 N N . PHE A 1 303 ? 31.255 9.087 -16.054 1.00 34.62 303 PHE A N 1
ATOM 2325 C CA . PHE A 1 303 ? 30.701 8.846 -14.714 1.00 34.62 303 PHE A CA 1
ATOM 2326 C C . PHE A 1 303 ? 30.290 10.158 -14.039 1.00 34.62 303 PHE A C 1
ATOM 2328 O O . PHE A 1 303 ? 29.225 10.217 -13.436 1.00 34.62 303 PHE A O 1
ATOM 2335 N N . ALA A 1 304 ? 31.099 11.213 -14.172 1.00 44.16 304 ALA A N 1
ATOM 2336 C CA . ALA A 1 304 ? 30.767 12.533 -13.643 1.00 44.16 304 ALA A CA 1
ATOM 2337 C C . ALA A 1 304 ? 29.576 13.165 -14.386 1.00 44.16 304 ALA A C 1
ATOM 2339 O O . ALA A 1 304 ? 28.698 13.742 -13.748 1.00 44.16 304 ALA A O 1
ATOM 2340 N N . GLU A 1 305 ? 29.509 13.007 -15.712 1.00 44.59 305 GLU A N 1
ATOM 2341 C CA . GLU A 1 305 ? 28.389 13.496 -16.523 1.00 44.59 305 GLU A CA 1
ATOM 2342 C C . GLU A 1 305 ? 27.089 12.739 -16.206 1.00 44.59 305 GLU A C 1
ATOM 2344 O O . GLU A 1 305 ? 26.044 13.364 -16.076 1.00 44.59 305 GLU A O 1
ATOM 2349 N N . LEU A 1 306 ? 27.148 11.421 -15.972 1.00 38.69 306 LEU A N 1
ATOM 2350 C CA . LEU A 1 306 ? 25.982 10.623 -15.574 1.00 38.69 306 LEU A CA 1
ATOM 2351 C C . LEU A 1 306 ? 25.507 10.899 -14.150 1.00 38.69 306 LEU A C 1
ATOM 2353 O O . LEU A 1 306 ? 24.303 10.901 -13.918 1.00 38.69 306 LEU A O 1
ATOM 2357 N N . VAL A 1 307 ? 26.416 11.133 -13.197 1.00 46.97 307 VAL A N 1
ATOM 2358 C CA . VAL A 1 307 ? 26.029 11.558 -11.841 1.00 46.97 307 VAL A CA 1
ATOM 2359 C C . VAL A 1 307 ? 25.315 12.907 -11.919 1.00 46.97 307 VAL A C 1
ATOM 2361 O O . VAL A 1 307 ? 24.228 13.058 -11.367 1.00 46.97 307 VAL A O 1
ATOM 2364 N N . LYS A 1 308 ? 25.845 13.841 -12.710 1.00 50.84 308 LYS A N 1
ATOM 2365 C CA . LYS A 1 308 ? 25.252 15.162 -12.928 1.00 50.84 308 LYS A CA 1
ATOM 2366 C C . LYS A 1 308 ? 23.907 15.108 -13.666 1.00 50.84 308 LYS A C 1
ATOM 2368 O O . LYS A 1 308 ? 22.981 15.827 -13.298 1.00 50.84 308 LYS A O 1
ATOM 2373 N N . GLU A 1 309 ? 23.763 14.245 -14.673 1.00 44.12 309 GLU A N 1
ATOM 2374 C CA . GLU A 1 309 ? 22.476 13.982 -15.330 1.00 44.12 309 GLU A CA 1
ATOM 2375 C C . GLU A 1 309 ? 21.489 13.297 -14.376 1.00 44.12 309 GLU A C 1
ATOM 2377 O O . GLU A 1 309 ? 20.308 13.631 -14.389 1.00 44.12 309 GLU A O 1
ATOM 2382 N N . SER A 1 310 ? 21.951 12.399 -13.500 1.00 40.66 310 SER A N 1
ATOM 2383 C CA . SER A 1 310 ? 21.097 11.738 -12.506 1.00 40.66 310 SER A CA 1
ATOM 2384 C C . SER A 1 310 ? 20.606 12.695 -11.418 1.00 40.66 310 SER A C 1
ATOM 2386 O O . SER A 1 310 ? 19.447 12.605 -11.025 1.00 40.66 310 SER A O 1
ATOM 2388 N N . GLU A 1 311 ? 21.424 13.664 -11.000 1.00 46.66 311 GLU A N 1
ATOM 2389 C CA . GLU A 1 311 ? 21.013 14.752 -10.105 1.00 46.66 311 GLU A CA 1
ATOM 2390 C C . GLU A 1 311 ? 20.016 15.690 -10.798 1.00 46.66 311 GLU A C 1
ATOM 2392 O O . GLU A 1 311 ? 19.015 16.080 -10.201 1.00 46.66 311 GLU A O 1
ATOM 2397 N N . ALA A 1 312 ? 20.227 16.002 -12.082 1.00 43.44 312 ALA A N 1
ATOM 2398 C CA . ALA A 1 312 ? 19.293 16.806 -12.871 1.00 43.44 312 ALA A CA 1
ATOM 2399 C C . ALA A 1 312 ? 17.948 16.091 -13.099 1.00 43.44 312 ALA A C 1
ATOM 2401 O O . ALA A 1 312 ? 16.899 16.733 -13.067 1.00 43.44 312 ALA A O 1
ATOM 2402 N N . ILE A 1 313 ? 17.961 14.768 -13.286 1.00 39.91 313 ILE A N 1
ATOM 2403 C CA . ILE A 1 313 ? 16.760 13.932 -13.403 1.00 39.91 313 ILE A CA 1
ATOM 2404 C C . ILE A 1 313 ? 16.072 13.778 -12.040 1.00 39.91 313 ILE A C 1
ATOM 2406 O O . ILE A 1 313 ? 14.852 13.882 -11.977 1.00 39.91 313 ILE A O 1
ATOM 2410 N N . ALA A 1 314 ? 16.814 13.617 -10.941 1.00 39.12 314 ALA A N 1
ATOM 2411 C CA . ALA A 1 314 ? 16.256 13.617 -9.586 1.00 39.12 314 ALA A CA 1
ATOM 2412 C C . ALA A 1 314 ? 15.584 14.961 -9.250 1.00 39.12 314 ALA A C 1
ATOM 2414 O O . ALA A 1 314 ? 14.500 14.985 -8.669 1.00 39.12 314 ALA A O 1
ATOM 2415 N N . LEU A 1 315 ? 16.169 16.077 -9.698 1.00 38.31 315 LEU A N 1
ATOM 2416 C CA . LEU A 1 315 ? 15.585 17.413 -9.574 1.00 38.31 315 LEU A CA 1
ATOM 2417 C C . LEU A 1 315 ? 14.343 17.590 -10.471 1.00 38.31 315 LEU A C 1
ATOM 2419 O O . LEU A 1 315 ? 13.362 18.187 -10.039 1.00 38.31 315 LEU A O 1
ATOM 2423 N N . GLN A 1 316 ? 14.349 17.030 -11.687 1.00 36.56 316 GLN A N 1
ATOM 2424 C CA . GLN A 1 316 ? 13.189 17.009 -12.594 1.00 36.56 316 GLN A CA 1
ATOM 2425 C C . GLN A 1 316 ? 12.042 16.126 -12.077 1.00 36.56 316 GLN A C 1
ATOM 2427 O O . GLN A 1 316 ? 10.881 16.448 -12.305 1.00 36.56 316 GLN A O 1
ATOM 2432 N N . ILE A 1 317 ? 12.348 15.034 -11.371 1.00 36.12 317 ILE A N 1
ATOM 2433 C CA . ILE A 1 317 ? 11.363 14.152 -10.722 1.00 36.12 317 ILE A CA 1
ATOM 2434 C C . ILE A 1 317 ? 10.814 14.799 -9.441 1.00 36.12 317 ILE A C 1
ATOM 2436 O O . ILE A 1 317 ? 9.633 14.644 -9.141 1.00 36.12 317 ILE A O 1
ATOM 2440 N N . SER A 1 318 ? 11.637 15.576 -8.727 1.00 38.69 318 SER A N 1
ATOM 2441 C CA . SER A 1 318 ? 11.201 16.442 -7.620 1.00 38.69 318 SER A CA 1
ATOM 2442 C C . SER A 1 318 ? 10.222 17.527 -8.097 1.00 38.69 318 SER A C 1
ATOM 2444 O O . SER A 1 318 ? 9.250 17.852 -7.415 1.00 38.69 318 SER A O 1
ATOM 2446 N N . THR A 1 319 ? 10.376 18.021 -9.329 1.00 40.12 319 THR A N 1
ATOM 2447 C CA . THR A 1 319 ? 9.366 18.866 -9.976 1.00 40.12 319 THR A CA 1
ATOM 2448 C C . THR A 1 319 ? 8.241 18.027 -10.604 1.00 40.12 319 THR A C 1
ATOM 2450 O O . THR A 1 319 ? 8.269 17.730 -11.793 1.00 40.12 319 THR A O 1
ATOM 2453 N N . ARG A 1 320 ? 7.261 17.650 -9.764 1.00 38.44 320 ARG A N 1
ATOM 2454 C CA . ARG A 1 320 ? 5.913 17.093 -10.048 1.00 38.44 320 ARG A CA 1
ATOM 2455 C C . ARG A 1 320 ? 5.536 16.920 -11.538 1.00 38.44 320 ARG A C 1
ATOM 2457 O O . ARG A 1 320 ? 5.323 17.893 -12.262 1.00 38.44 320 ARG A O 1
ATOM 2464 N N . GLY A 1 321 ? 5.306 15.666 -11.946 1.00 42.84 321 GLY A N 1
ATOM 2465 C CA . GLY A 1 321 ? 4.467 15.330 -13.108 1.00 42.84 321 GLY A CA 1
ATOM 2466 C C . GLY A 1 321 ? 3.003 15.772 -12.915 1.00 42.84 321 GLY A C 1
ATOM 2467 O O . GLY A 1 321 ? 2.644 16.233 -11.830 1.00 42.84 321 GLY A O 1
ATOM 2468 N N . PRO A 1 322 ? 2.140 15.674 -13.948 1.00 40.31 322 PRO A N 1
ATOM 2469 C CA . PRO A 1 322 ? 0.770 16.170 -13.864 1.00 40.31 322 PRO A CA 1
ATOM 2470 C C . PRO A 1 322 ? 0.002 15.433 -12.759 1.00 40.31 322 PRO A C 1
ATOM 2472 O O . PRO A 1 322 ? -0.175 14.219 -12.826 1.00 40.31 322 PRO A O 1
ATOM 2475 N N . LEU A 1 323 ? -0.428 16.207 -11.761 1.00 40.59 323 LEU A N 1
ATOM 2476 C CA . LEU A 1 323 ? -1.207 15.789 -10.595 1.00 40.59 323 LEU A CA 1
ATOM 2477 C C . LEU A 1 323 ? -2.369 14.866 -10.991 1.00 40.59 323 LEU A C 1
ATOM 2479 O O . LEU A 1 323 ? -3.060 15.102 -11.995 1.00 40.59 323 LEU A O 1
ATOM 2483 N N . SER A 1 324 ? -2.609 13.832 -10.183 1.00 43.62 324 SER A N 1
ATOM 2484 C CA . SER A 1 324 ? -3.795 12.981 -10.304 1.00 43.62 324 SER A CA 1
ATOM 2485 C C . SER A 1 324 ? -5.075 13.828 -10.237 1.00 43.62 324 SER A C 1
ATOM 2487 O O . SER A 1 324 ? -5.081 14.960 -9.755 1.00 43.62 324 SER A O 1
ATOM 2489 N N . HIS A 1 325 ? -6.199 13.318 -10.753 1.00 40.91 325 HIS A N 1
ATOM 2490 C CA . HIS A 1 325 ? -7.478 14.037 -10.653 1.00 40.91 325 HIS A CA 1
ATOM 2491 C C . HIS A 1 325 ? -7.849 14.333 -9.191 1.00 40.91 325 HIS A C 1
ATOM 2493 O O . HIS A 1 325 ? -8.308 15.430 -8.904 1.00 40.91 325 HIS A O 1
ATOM 2499 N N . HIS A 1 326 ? -7.568 13.398 -8.277 1.00 39.94 326 HIS A N 1
ATOM 2500 C CA . HIS A 1 326 ? -7.725 13.594 -6.838 1.00 39.94 326 HIS A CA 1
ATOM 2501 C C . HIS A 1 326 ? -6.892 14.783 -6.340 1.00 39.94 326 HIS A C 1
ATOM 2503 O O . HIS A 1 326 ? -7.446 15.678 -5.723 1.00 39.94 326 HIS A O 1
ATOM 2509 N N . GLU A 1 327 ? -5.604 14.863 -6.684 1.00 41.84 327 GLU A N 1
ATOM 2510 C CA . GLU A 1 327 ? -4.747 15.992 -6.287 1.00 41.84 327 GLU A CA 1
ATOM 2511 C C . GLU A 1 327 ? -5.179 17.328 -6.921 1.00 41.84 327 GLU A C 1
ATOM 2513 O O . GLU A 1 327 ? -5.164 18.355 -6.249 1.00 41.84 327 GLU A O 1
ATOM 2518 N N . ARG A 1 328 ? -5.643 17.334 -8.180 1.00 45.41 328 ARG A N 1
ATOM 2519 C CA . ARG A 1 328 ? -6.181 18.550 -8.829 1.00 45.41 328 ARG A CA 1
ATOM 2520 C C . ARG A 1 328 ? -7.480 19.043 -8.193 1.00 45.41 328 ARG A C 1
ATOM 2522 O O . ARG A 1 328 ? -7.710 20.246 -8.148 1.00 45.41 328 ARG A O 1
ATOM 2529 N N . VAL A 1 329 ? -8.332 18.119 -7.751 1.00 41.97 329 VAL A N 1
ATOM 2530 C CA . VAL A 1 329 ? -9.608 18.426 -7.092 1.00 41.97 329 VAL A CA 1
ATOM 2531 C C . VAL A 1 329 ? -9.376 18.821 -5.631 1.00 41.97 329 VAL A C 1
ATOM 2533 O O . VAL A 1 329 ? -9.985 19.780 -5.171 1.00 41.97 329 VAL A O 1
ATOM 2536 N N . SER A 1 330 ? -8.442 18.172 -4.930 1.00 43.19 330 SER A N 1
ATOM 2537 C CA . SER A 1 330 ? -8.036 18.534 -3.565 1.00 43.19 330 SER A CA 1
ATOM 2538 C C . SER A 1 330 ? -7.385 19.918 -3.484 1.00 43.19 330 SER A C 1
ATOM 2540 O O . SER A 1 330 ? -7.668 20.642 -2.539 1.00 43.19 330 SER A O 1
ATOM 2542 N N . GLU A 1 331 ? -6.600 20.342 -4.485 1.00 39.06 331 GLU A N 1
ATOM 2543 C CA . GLU A 1 331 ? -6.047 21.710 -4.540 1.00 39.06 331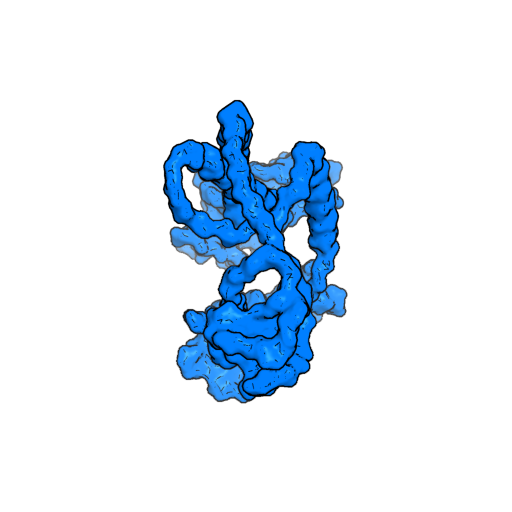 GLU A CA 1
ATOM 2544 C C . GLU A 1 331 ? -7.113 22.793 -4.855 1.00 39.06 331 GLU A C 1
ATOM 2546 O O . GLU A 1 331 ? -6.846 23.982 -4.679 1.00 39.06 331 GLU A O 1
ATOM 2551 N N . GLN A 1 332 ? -8.318 22.417 -5.315 1.00 35.47 332 GLN A N 1
ATOM 2552 C CA . GLN A 1 332 ? -9.397 23.344 -5.705 1.00 35.47 332 GLN A CA 1
ATOM 2553 C C . GLN A 1 332 ? -10.598 23.396 -4.744 1.00 35.47 332 GLN A C 1
ATOM 2555 O O . GLN A 1 332 ? -11.454 24.265 -4.921 1.00 35.47 332 GLN A O 1
ATOM 2560 N N . MET A 1 333 ? -10.705 22.497 -3.760 1.00 39.31 333 MET A N 1
ATOM 2561 C CA . MET A 1 333 ? -11.859 22.436 -2.854 1.00 39.31 333 MET A CA 1
ATOM 2562 C C . MET A 1 333 ? -11.585 23.192 -1.546 1.00 39.31 333 MET A C 1
ATOM 2564 O O . MET A 1 333 ? -10.675 22.842 -0.803 1.00 39.31 333 MET A O 1
ATOM 2568 N N . ASP A 1 334 ? -12.414 24.196 -1.239 1.00 46.72 334 ASP A N 1
ATOM 2569 C CA . ASP A 1 334 ? -12.556 24.705 0.131 1.00 46.72 334 ASP A CA 1
ATOM 2570 C C . ASP A 1 334 ? -13.067 23.547 1.002 1.00 46.72 334 ASP A C 1
ATOM 2572 O O . ASP A 1 334 ? -14.173 23.040 0.789 1.00 46.72 334 ASP A O 1
ATOM 2576 N N . PHE A 1 335 ? -12.242 23.080 1.941 1.00 53.62 335 PHE A N 1
ATOM 2577 C CA . PHE A 1 335 ? -12.631 22.011 2.855 1.00 53.62 335 PHE A CA 1
ATOM 2578 C C . PHE A 1 335 ? -13.795 22.482 3.743 1.00 53.62 335 PHE A C 1
ATOM 2580 O O . PHE A 1 335 ? -13.716 23.564 4.328 1.00 53.62 335 PHE A O 1
ATOM 2587 N N . PRO A 1 336 ? -14.868 21.688 3.870 1.00 51.97 336 PRO A N 1
ATOM 2588 C CA . PRO A 1 336 ? -16.010 22.031 4.707 1.00 51.97 336 PRO A CA 1
ATOM 2589 C C . PRO A 1 336 ? -15.643 22.009 6.192 1.00 51.97 336 PRO A C 1
ATOM 2591 O O . PRO A 1 336 ? -14.851 21.181 6.648 1.00 51.97 336 PRO A O 1
ATOM 2594 N N . ASP A 1 337 ? -16.259 22.904 6.962 1.00 59.28 337 ASP A N 1
ATOM 2595 C CA . ASP A 1 337 ? -16.121 22.925 8.417 1.00 59.28 337 ASP A CA 1
ATOM 2596 C C . ASP A 1 337 ? -16.711 21.631 9.010 1.00 59.28 337 ASP A C 1
ATOM 2598 O O . ASP A 1 337 ? -17.790 21.180 8.614 1.00 59.28 337 ASP A O 1
ATOM 2602 N N . LYS A 1 338 ? -16.029 21.045 10.003 1.00 60.84 338 LYS A N 1
ATOM 2603 C CA . LYS A 1 338 ? -16.522 19.915 10.810 1.00 60.84 338 LYS A CA 1
ATOM 2604 C C . LYS A 1 338 ? -17.978 20.113 11.253 1.00 60.84 338 LYS A C 1
ATOM 2606 O O . LYS A 1 338 ? -18.748 19.153 11.271 1.00 60.84 338 LYS A O 1
ATOM 2611 N N . ALA A 1 339 ? -18.350 21.341 11.616 1.00 68.81 339 ALA A N 1
ATOM 2612 C CA . ALA A 1 339 ? -19.700 21.674 12.056 1.00 68.81 339 ALA A CA 1
ATOM 2613 C C . ALA A 1 339 ? -20.756 21.458 10.956 1.00 68.81 339 ALA A C 1
ATOM 2615 O O . ALA A 1 339 ? -21.859 21.013 11.263 1.00 68.81 339 ALA A O 1
ATOM 2616 N N . GLU A 1 340 ? -20.417 21.716 9.691 1.00 68.56 340 GLU A N 1
ATOM 2617 C CA . GLU A 1 340 ? -21.319 21.542 8.546 1.00 68.56 340 GLU A CA 1
ATOM 2618 C C . GLU A 1 340 ? -21.580 20.055 8.264 1.00 68.56 340 GLU A C 1
ATOM 2620 O O . GLU A 1 340 ? -22.723 19.645 8.068 1.00 68.56 340 GLU A O 1
ATOM 2625 N N . ILE A 1 341 ? -20.534 19.225 8.327 1.00 62.53 341 ILE A N 1
ATOM 2626 C CA . ILE A 1 341 ? -20.652 17.777 8.100 1.00 62.53 341 ILE A CA 1
ATOM 2627 C C . ILE A 1 341 ? -21.447 17.102 9.218 1.00 62.53 341 ILE A C 1
ATOM 2629 O O . ILE A 1 341 ? -22.336 16.298 8.937 1.00 62.53 341 ILE A O 1
ATOM 2633 N N . GLU A 1 342 ? -21.166 17.417 10.485 1.00 72.12 342 GLU A N 1
ATOM 2634 C CA . GLU A 1 342 ? -21.936 16.838 11.594 1.00 72.12 342 GLU A CA 1
ATOM 2635 C C . GLU A 1 342 ? -23.392 17.329 11.592 1.00 72.12 342 GLU A C 1
ATOM 2637 O O . GLU A 1 342 ? -24.291 16.560 11.932 1.00 72.12 342 GLU A O 1
ATOM 2642 N N . GLN A 1 343 ? -23.658 18.560 11.143 1.00 75.50 343 GLN A N 1
ATOM 2643 C CA . GLN A 1 343 ? -25.025 19.044 10.953 1.00 75.50 343 GLN A CA 1
ATOM 2644 C C . GLN A 1 343 ? -25.761 18.268 9.852 1.00 75.50 343 GLN A C 1
ATOM 2646 O O . GLN A 1 343 ? -26.887 17.834 10.078 1.00 75.50 343 GLN A O 1
ATOM 2651 N N . ASP A 1 344 ? -25.127 18.013 8.708 1.00 71.69 344 ASP A N 1
ATOM 2652 C CA . ASP A 1 344 ? -25.708 17.193 7.638 1.00 71.69 344 ASP A CA 1
ATOM 2653 C C . ASP A 1 344 ? -26.015 15.755 8.091 1.00 71.69 344 ASP A C 1
ATOM 2655 O O . ASP A 1 344 ? -27.063 15.198 7.752 1.00 71.69 344 ASP A O 1
ATOM 2659 N N . ILE A 1 345 ? -25.130 15.160 8.902 1.00 66.94 345 ILE A N 1
ATOM 2660 C CA . ILE A 1 345 ? -25.345 13.839 9.513 1.00 66.94 345 ILE A CA 1
ATOM 2661 C C . ILE A 1 345 ? -26.560 13.873 10.452 1.00 66.94 345 ILE A C 1
ATOM 2663 O O . ILE A 1 345 ? -27.398 12.970 10.402 1.00 66.94 345 ILE A O 1
ATOM 2667 N N . LEU A 1 346 ? -26.676 14.909 11.290 1.00 71.94 346 LEU A N 1
ATOM 2668 C CA . LEU A 1 346 ? -27.787 15.084 12.234 1.00 71.94 346 LEU A CA 1
ATOM 2669 C C . LEU A 1 346 ? -29.126 15.344 11.531 1.00 71.94 346 LEU A C 1
ATOM 2671 O O . LEU A 1 346 ? -30.162 14.844 11.970 1.00 71.94 346 LEU A O 1
ATOM 2675 N N . GLU A 1 347 ? -29.111 16.118 10.448 1.00 76.50 347 GLU A N 1
ATOM 2676 C CA . GLU A 1 347 ? -30.290 16.444 9.641 1.00 76.50 347 GLU A CA 1
ATOM 2677 C C . GLU A 1 347 ? -30.683 15.306 8.683 1.00 76.50 347 GLU A C 1
ATOM 2679 O O . GLU A 1 347 ? -31.785 15.318 8.127 1.00 76.50 347 GLU A O 1
ATOM 2684 N N . GLY A 1 348 ? -29.814 14.304 8.507 1.00 63.03 348 GLY A N 1
ATOM 2685 C CA . GLY A 1 348 ? -30.026 13.184 7.591 1.00 63.03 348 GLY A CA 1
ATOM 2686 C C . GLY A 1 348 ? -30.022 13.614 6.122 1.00 63.03 348 GLY A C 1
ATOM 2687 O O . GLY A 1 348 ? -30.714 13.007 5.298 1.00 63.03 348 GLY A O 1
ATOM 2688 N N . THR A 1 349 ? -29.295 14.683 5.788 1.00 69.94 349 THR A N 1
ATOM 2689 C CA . THR A 1 349 ? -29.141 15.144 4.405 1.00 69.94 349 THR A CA 1
ATOM 2690 C C . THR A 1 349 ? -28.234 14.184 3.624 1.00 69.94 349 THR A C 1
ATOM 2692 O O . THR A 1 349 ? -27.545 13.328 4.180 1.00 69.94 349 THR A O 1
ATOM 2695 N N . SER A 1 350 ? -28.259 14.269 2.290 1.00 67.69 350 SER A N 1
ATOM 2696 C CA . SER A 1 350 ? -27.435 13.398 1.446 1.00 67.69 350 SER A CA 1
ATOM 2697 C C . SER A 1 350 ? -25.943 13.658 1.676 1.00 67.69 350 SER A C 1
ATOM 2699 O O . SER A 1 350 ? -25.408 14.668 1.217 1.00 67.69 350 SER A O 1
ATOM 2701 N N . LEU A 1 351 ? -25.254 12.692 2.286 1.00 70.75 351 LEU A N 1
ATOM 2702 C CA . LEU A 1 351 ? -23.818 12.755 2.581 1.00 70.75 351 LEU A CA 1
ATOM 2703 C C . LEU A 1 351 ? -22.927 12.552 1.345 1.00 70.75 351 LEU A C 1
ATOM 2705 O O . LEU A 1 351 ? -21.720 12.775 1.416 1.00 70.75 351 LEU A O 1
ATOM 2709 N N . GLN A 1 352 ? -23.510 12.180 0.197 1.00 73.06 352 GLN A N 1
ATOM 2710 C CA . GLN A 1 352 ? -22.784 11.906 -1.049 1.00 73.06 352 GLN A CA 1
ATOM 2711 C C . GLN A 1 352 ? -21.857 13.049 -1.479 1.00 73.06 352 GLN A C 1
ATOM 2713 O O . GLN A 1 352 ? -20.780 12.784 -2.011 1.00 73.06 352 GLN A O 1
ATOM 2718 N N . LYS A 1 353 ? -22.219 14.307 -1.191 1.00 70.69 353 LYS A N 1
ATOM 2719 C CA . LYS A 1 353 ? -21.368 15.473 -1.481 1.00 70.69 353 LYS A CA 1
ATOM 2720 C C . LYS A 1 353 ? -20.010 15.432 -0.763 1.00 70.69 353 LYS A C 1
ATOM 2722 O O . LYS A 1 353 ? -19.048 15.973 -1.295 1.00 70.69 353 LYS A O 1
ATOM 2727 N N . TRP A 1 354 ? -19.911 14.752 0.381 1.00 68.25 354 TRP A N 1
ATOM 2728 C CA . TRP A 1 354 ? -18.697 14.703 1.199 1.00 68.25 354 TRP A CA 1
ATOM 2729 C C . TRP A 1 354 ? -17.747 13.569 0.820 1.00 68.25 354 TRP A C 1
ATOM 2731 O O . TRP A 1 354 ? -16.539 13.762 0.846 1.00 68.25 354 TRP A O 1
ATOM 2741 N N . TYR A 1 355 ? -18.254 12.407 0.402 1.00 72.25 355 TYR A N 1
ATOM 2742 C CA . TYR A 1 355 ? -17.415 11.234 0.101 1.00 72.25 355 TYR A CA 1
ATOM 2743 C C . TYR A 1 355 ? -17.302 10.892 -1.391 1.00 72.25 355 TYR A C 1
ATOM 2745 O O . TYR A 1 355 ? -16.560 9.981 -1.755 1.00 72.25 355 TYR A O 1
ATOM 2753 N N . ALA A 1 356 ? -18.021 11.593 -2.273 1.00 73.56 356 ALA A N 1
ATOM 2754 C CA . ALA A 1 356 ? -18.069 11.317 -3.713 1.00 73.56 356 ALA A CA 1
ATOM 2755 C C . ALA A 1 356 ? -16.687 11.160 -4.370 1.00 73.56 356 ALA A C 1
ATOM 2757 O O . ALA A 1 356 ? -16.501 10.273 -5.200 1.00 73.56 356 ALA A O 1
ATOM 2758 N N . HIS A 1 357 ? -15.714 11.983 -3.982 1.00 69.25 357 HIS A N 1
ATOM 2759 C CA . HIS A 1 357 ? -14.346 11.930 -4.501 1.00 69.25 357 HIS A CA 1
ATOM 2760 C C . HIS A 1 357 ? -13.645 10.590 -4.191 1.00 69.25 357 HIS A C 1
ATOM 2762 O O . HIS A 1 357 ? -12.906 10.084 -5.032 1.00 69.25 357 HIS A O 1
ATOM 2768 N N . LEU A 1 358 ? -13.943 9.954 -3.050 1.00 71.69 358 LEU A N 1
ATOM 2769 C CA . LEU A 1 358 ? -13.410 8.633 -2.684 1.00 71.69 358 LEU A CA 1
ATOM 2770 C C . LEU A 1 358 ? -13.954 7.521 -3.588 1.00 71.69 358 LEU A C 1
ATOM 2772 O O . LEU A 1 358 ? -13.267 6.539 -3.847 1.00 71.69 358 LEU A O 1
ATOM 2776 N N . LEU A 1 359 ? -15.181 7.669 -4.091 1.00 77.69 359 LEU A N 1
ATOM 2777 C CA . LEU A 1 359 ? -15.784 6.725 -5.038 1.00 77.69 359 LEU A CA 1
ATOM 2778 C C . LEU A 1 359 ? -15.279 6.915 -6.474 1.00 77.69 359 LEU A C 1
ATOM 2780 O O . LEU A 1 359 ? -15.470 6.031 -7.309 1.00 77.69 359 LEU A O 1
ATOM 2784 N N . GLN A 1 360 ? -14.657 8.059 -6.765 1.00 76.25 360 GLN A N 1
ATOM 2785 C CA . GLN A 1 360 ? -14.036 8.363 -8.057 1.00 76.25 360 GLN A CA 1
ATOM 2786 C C . GLN A 1 360 ? -12.556 7.959 -8.107 1.00 76.25 360 GLN A C 1
ATOM 2788 O O . GLN A 1 360 ? -11.991 7.857 -9.194 1.00 76.25 360 GLN A O 1
ATOM 2793 N N . ASP A 1 361 ? -11.931 7.717 -6.955 1.00 74.75 361 ASP A N 1
ATOM 2794 C CA . ASP A 1 361 ? -10.574 7.191 -6.864 1.00 74.75 361 ASP A CA 1
ATOM 2795 C C . ASP A 1 361 ? -10.607 5.651 -6.933 1.00 74.75 361 ASP A C 1
ATOM 2797 O O . ASP A 1 361 ? -11.244 5.013 -6.090 1.00 74.75 361 ASP A O 1
ATOM 2801 N N . PRO A 1 362 ? -9.928 5.017 -7.907 1.00 73.44 362 PRO A N 1
ATOM 2802 C CA . PRO A 1 362 ? -9.973 3.568 -8.077 1.00 73.44 362 PRO A CA 1
ATOM 2803 C C . PRO A 1 362 ? -9.380 2.802 -6.886 1.00 73.44 362 PRO A C 1
ATOM 2805 O O . PRO A 1 362 ? -9.897 1.745 -6.522 1.00 73.44 362 PRO A O 1
ATOM 2808 N N . ILE A 1 363 ? -8.344 3.327 -6.230 1.00 69.25 363 ILE A N 1
ATOM 2809 C CA . ILE A 1 363 ? -7.704 2.689 -5.074 1.00 69.25 363 ILE A CA 1
ATOM 2810 C C . ILE A 1 363 ? -8.652 2.733 -3.874 1.00 69.25 363 ILE A C 1
ATOM 2812 O O . ILE A 1 363 ? -8.861 1.713 -3.211 1.00 69.25 363 ILE A O 1
ATOM 2816 N N . LYS A 1 364 ? -9.262 3.890 -3.605 1.00 77.81 364 LYS A N 1
ATOM 2817 C CA . LYS A 1 364 ? -10.224 4.049 -2.501 1.00 77.81 364 LYS A CA 1
ATOM 2818 C C . LYS A 1 364 ? -11.501 3.255 -2.756 1.00 77.81 364 LYS A C 1
ATOM 2820 O O . LYS A 1 364 ? -11.949 2.519 -1.876 1.00 77.81 364 LYS A O 1
ATOM 2825 N N . ALA A 1 365 ? -12.025 3.302 -3.976 1.00 79.44 365 ALA A N 1
ATOM 2826 C CA . ALA A 1 365 ? -13.176 2.516 -4.397 1.00 79.44 365 ALA A CA 1
ATOM 2827 C C . ALA A 1 365 ? -12.948 1.003 -4.251 1.00 79.44 365 ALA A C 1
ATOM 2829 O O . ALA A 1 365 ? -13.861 0.277 -3.855 1.00 79.44 365 ALA A O 1
ATOM 2830 N N . LYS A 1 366 ? -11.731 0.517 -4.522 1.00 74.44 366 LYS A N 1
ATOM 2831 C CA . LYS A 1 366 ? -11.346 -0.887 -4.312 1.00 74.44 366 LYS A CA 1
ATOM 2832 C C . LYS A 1 366 ? -11.434 -1.298 -2.844 1.00 74.44 366 LYS A C 1
ATOM 2834 O O . LYS A 1 366 ? -11.886 -2.402 -2.546 1.00 74.44 366 LYS A O 1
ATOM 2839 N N . THR A 1 367 ? -11.005 -0.425 -1.934 1.00 76.12 367 THR A N 1
ATOM 2840 C CA . THR A 1 367 ? -11.118 -0.654 -0.487 1.00 76.12 367 THR A CA 1
ATOM 2841 C C . THR A 1 367 ? -12.577 -0.674 -0.052 1.00 76.12 367 THR A C 1
ATOM 2843 O O . THR A 1 367 ? -13.006 -1.660 0.538 1.00 76.12 367 THR A O 1
ATOM 2846 N N . ILE A 1 368 ? -13.366 0.323 -0.466 1.00 79.12 368 ILE A N 1
ATOM 2847 C CA . ILE A 1 368 ? -14.807 0.393 -0.176 1.00 79.12 368 ILE A CA 1
ATOM 2848 C C . ILE A 1 368 ? -15.523 -0.878 -0.656 1.00 79.12 368 ILE A C 1
ATOM 2850 O O . ILE A 1 368 ? -16.294 -1.478 0.086 1.00 79.12 368 ILE A O 1
ATOM 2854 N N . ALA A 1 369 ? -15.243 -1.341 -1.878 1.00 84.06 369 ALA A N 1
ATOM 2855 C CA . ALA A 1 369 ? -15.837 -2.566 -2.408 1.00 84.06 369 ALA A CA 1
ATOM 2856 C C . ALA A 1 369 ? -15.497 -3.808 -1.564 1.00 84.06 369 ALA A C 1
ATOM 2858 O O . ALA A 1 369 ? -16.362 -4.657 -1.344 1.00 84.06 369 ALA A O 1
ATOM 2859 N N . ARG A 1 370 ? -14.265 -3.900 -1.051 1.00 79.94 370 ARG A N 1
ATOM 2860 C CA . ARG A 1 370 ? -13.839 -5.004 -0.183 1.00 79.94 370 ARG A CA 1
ATOM 2861 C C . ARG A 1 370 ? -14.573 -4.973 1.156 1.00 79.94 370 ARG A C 1
ATOM 2863 O O . ARG A 1 370 ? -15.051 -6.014 1.603 1.00 79.94 370 ARG A O 1
ATOM 2870 N N . ASP A 1 371 ? -14.711 -3.797 1.759 1.00 80.06 371 ASP A N 1
ATOM 2871 C CA . ASP A 1 371 ? -15.394 -3.625 3.049 1.00 80.06 371 ASP A CA 1
ATOM 2872 C C . ASP A 1 371 ? -16.893 -3.950 2.933 1.00 80.06 371 ASP A C 1
ATOM 2874 O O . ASP A 1 371 ? -17.494 -4.575 3.813 1.00 80.06 371 ASP A O 1
ATOM 2878 N N . LEU A 1 372 ? -17.474 -3.668 1.765 1.00 83.44 372 LEU A N 1
ATOM 2879 C CA . LEU A 1 372 ? -18.821 -4.095 1.383 1.00 83.44 372 LEU A CA 1
ATOM 2880 C C . LEU A 1 372 ? -18.960 -5.609 1.154 1.00 83.44 372 LEU A C 1
ATOM 2882 O O . LEU A 1 372 ? -20.069 -6.091 0.930 1.00 83.44 372 LEU A O 1
ATOM 2886 N N . GLY A 1 373 ? -17.872 -6.376 1.259 1.00 85.06 373 GLY A N 1
ATOM 2887 C CA . GLY A 1 373 ? -17.871 -7.830 1.100 1.00 85.06 373 GLY A CA 1
ATOM 2888 C C . GLY A 1 373 ? -17.922 -8.293 -0.349 1.00 85.06 373 GLY A C 1
ATOM 2889 O O . GLY A 1 373 ? -18.324 -9.427 -0.601 1.00 85.06 373 GLY A O 1
ATOM 2890 N N . LEU A 1 374 ? -17.546 -7.428 -1.293 1.00 91.75 374 LEU A N 1
ATOM 2891 C CA . LEU A 1 374 ? -17.524 -7.750 -2.714 1.00 91.75 374 LEU A CA 1
ATOM 2892 C C . LEU A 1 374 ? -16.162 -8.317 -3.113 1.00 91.75 374 LEU A C 1
ATOM 2894 O O . LEU A 1 374 ? -15.108 -7.867 -2.657 1.00 91.75 374 LEU A O 1
ATOM 2898 N N . GLU A 1 375 ? -16.187 -9.291 -4.014 1.00 92.69 375 GLU A N 1
ATOM 2899 C CA . GLU A 1 375 ? -14.980 -9.810 -4.647 1.00 92.69 375 GLU A CA 1
ATOM 2900 C C . GLU A 1 375 ? -14.399 -8.764 -5.607 1.00 92.69 375 GLU A C 1
ATOM 2902 O O . GLU A 1 375 ? -15.113 -8.136 -6.388 1.00 92.69 375 GLU A O 1
ATOM 2907 N N . ILE A 1 376 ? -13.085 -8.566 -5.558 1.00 92.06 376 ILE A N 1
ATOM 2908 C CA . ILE A 1 376 ? -12.407 -7.515 -6.318 1.00 92.06 376 ILE A CA 1
ATOM 2909 C C . ILE A 1 376 ? -11.923 -8.073 -7.656 1.00 92.06 376 ILE A C 1
ATOM 2911 O O . ILE A 1 376 ? -10.928 -8.798 -7.708 1.00 92.06 376 ILE A O 1
ATOM 2915 N N . GLY A 1 377 ? -12.612 -7.710 -8.739 1.00 90.31 377 GLY A N 1
ATOM 2916 C CA . GLY A 1 377 ? -12.357 -8.262 -10.066 1.00 90.31 377 GLY A CA 1
ATOM 2917 C C . GLY A 1 377 ? -12.661 -9.762 -10.154 1.00 90.31 377 GLY A C 1
ATOM 2918 O O . GLY A 1 377 ? -13.457 -10.314 -9.395 1.00 90.31 377 GLY A O 1
ATOM 2919 N N . SER A 1 378 ? -12.019 -10.443 -11.102 1.00 86.50 378 SER A N 1
ATOM 2920 C CA . SER A 1 378 ? -12.070 -11.902 -11.235 1.00 86.50 378 SER A CA 1
ATOM 2921 C C . SER A 1 378 ? -10.750 -12.465 -11.752 1.00 86.50 378 SER A C 1
ATOM 2923 O O . SER A 1 378 ? -9.878 -11.739 -12.212 1.00 86.50 378 SER A O 1
ATOM 2925 N N . SER A 1 379 ? -10.637 -13.793 -11.800 1.00 81.56 379 SER A N 1
ATOM 2926 C CA . SER A 1 379 ? -9.482 -14.481 -12.403 1.00 81.56 379 SER A CA 1
ATOM 2927 C C . SER A 1 379 ? -9.221 -14.145 -13.878 1.00 81.56 379 SER A C 1
ATOM 2929 O O . SER A 1 379 ? -8.156 -14.475 -14.392 1.00 81.56 379 SER A O 1
ATOM 2931 N N . ARG A 1 380 ? -10.192 -13.550 -14.585 1.00 84.62 380 ARG A N 1
ATOM 2932 C CA . ARG A 1 380 ? -10.075 -13.186 -16.007 1.00 84.62 380 ARG A CA 1
ATOM 2933 C C . ARG A 1 380 ? -10.030 -11.689 -16.272 1.00 84.62 380 ARG A C 1
ATOM 2935 O O . ARG A 1 380 ? -9.682 -11.311 -17.386 1.00 84.62 380 ARG A O 1
ATOM 2942 N N . TYR A 1 381 ? -10.445 -10.876 -15.312 1.00 86.12 381 TYR A N 1
ATOM 2943 C CA . TYR A 1 381 ? -10.667 -9.455 -15.515 1.00 86.12 381 TYR A CA 1
ATOM 2944 C C . TYR A 1 381 ? -10.235 -8.705 -14.269 1.00 86.12 381 TYR A C 1
ATOM 2946 O O . TYR A 1 381 ? -10.736 -8.986 -13.179 1.00 86.12 381 TYR A O 1
ATOM 2954 N N . ASP A 1 382 ? -9.329 -7.753 -14.457 1.00 87.62 382 ASP A N 1
ATOM 2955 C CA . ASP A 1 382 ? -8.853 -6.895 -13.384 1.00 87.62 382 ASP A CA 1
ATOM 2956 C C . ASP A 1 382 ? -9.979 -6.004 -12.855 1.00 87.62 382 ASP A C 1
ATOM 2958 O O . ASP A 1 382 ? -10.993 -5.772 -13.516 1.00 87.62 382 ASP A O 1
ATOM 2962 N N . PHE A 1 383 ? -9.804 -5.509 -11.632 1.00 89.69 383 PHE A N 1
ATOM 2963 C CA . PHE A 1 383 ? -10.754 -4.587 -11.017 1.00 89.69 383 PHE A CA 1
ATOM 2964 C C . PHE A 1 383 ? -10.909 -3.312 -11.861 1.00 89.69 383 PHE A C 1
ATOM 2966 O O . PHE A 1 383 ? -12.025 -2.939 -12.215 1.00 89.69 383 PHE A O 1
ATOM 2973 N N . GLU A 1 384 ? -9.798 -2.686 -12.250 1.00 90.31 384 GLU A N 1
ATOM 2974 C CA . GLU A 1 384 ? -9.782 -1.505 -13.116 1.00 90.31 384 GLU A CA 1
ATOM 2975 C C . GLU A 1 384 ? -9.757 -1.904 -14.590 1.00 90.31 384 GLU A C 1
ATOM 2977 O O . GLU A 1 384 ? -9.015 -2.798 -14.995 1.00 90.31 384 GLU A O 1
ATOM 2982 N N . GLY A 1 385 ? -10.545 -1.223 -15.415 1.00 85.62 385 GLY A N 1
ATOM 2983 C CA . GLY A 1 385 ? -10.540 -1.481 -16.849 1.00 85.62 385 GLY A CA 1
ATOM 2984 C C . GLY A 1 385 ? -11.379 -0.499 -17.649 1.00 85.62 385 GLY A C 1
ATOM 2985 O O . GLY A 1 385 ? -12.081 0.354 -17.100 1.00 85.62 385 GLY A O 1
ATOM 2986 N N . ASP A 1 386 ? -11.327 -0.633 -18.974 1.00 87.12 386 ASP A N 1
ATOM 2987 C CA . ASP A 1 386 ? -12.205 0.111 -19.882 1.00 87.12 386 ASP A CA 1
ATOM 2988 C C . ASP A 1 386 ? -13.601 -0.528 -19.927 1.00 87.12 386 ASP A C 1
ATOM 2990 O O . ASP A 1 386 ? -14.041 -1.132 -20.909 1.00 87.12 386 ASP A O 1
ATOM 2994 N N . TRP A 1 387 ? -14.291 -0.455 -18.793 1.00 89.12 387 TRP A N 1
ATOM 2995 C CA . TRP A 1 387 ? -15.654 -0.944 -18.653 1.00 89.12 387 TRP A CA 1
ATOM 2996 C C . TRP A 1 387 ? -16.652 0.084 -19.179 1.00 89.12 387 TRP A C 1
ATOM 2998 O O . TRP A 1 387 ? -16.407 1.291 -19.144 1.00 89.12 387 TRP A O 1
ATOM 3008 N N . LYS A 1 388 ? -17.810 -0.400 -19.647 1.00 88.88 388 LYS A N 1
ATOM 3009 C CA . LYS A 1 388 ? -18.900 0.473 -20.099 1.00 88.88 388 LYS A CA 1
ATOM 3010 C C . LYS A 1 388 ? -19.437 1.358 -18.958 1.00 88.88 388 LYS A C 1
ATOM 3012 O O . LYS A 1 388 ? -19.563 2.553 -19.194 1.00 88.88 388 LYS A O 1
ATOM 3017 N N . PRO A 1 389 ? -19.749 0.837 -17.751 1.00 90.62 389 PRO A N 1
ATOM 3018 C CA . PRO A 1 389 ? -20.018 1.696 -16.601 1.00 90.62 389 PRO A CA 1
ATOM 3019 C C . PRO A 1 389 ? -18.707 2.307 -16.103 1.00 90.62 389 PRO A C 1
ATOM 3021 O O . PRO A 1 389 ? -17.762 1.566 -15.838 1.00 90.62 389 PRO A O 1
ATOM 3024 N N . LYS A 1 390 ? -18.654 3.635 -15.970 1.00 90.94 390 LYS A N 1
ATOM 3025 C CA . LYS A 1 390 ? -17.507 4.354 -15.398 1.00 90.94 390 LYS A CA 1
ATOM 3026 C C . LYS A 1 390 ? -17.650 4.488 -13.884 1.00 90.94 390 LYS A C 1
ATOM 3028 O O . LYS A 1 390 ? -18.771 4.547 -13.384 1.00 90.94 390 LYS A O 1
ATOM 3033 N N . GLY A 1 391 ? -16.543 4.507 -13.147 1.00 88.88 391 GLY A N 1
ATOM 3034 C CA . GLY A 1 391 ? -16.541 4.452 -11.678 1.00 88.88 391 GLY A CA 1
ATOM 3035 C C . GLY A 1 391 ? -16.823 3.051 -11.122 1.00 88.88 391 GLY A C 1
ATOM 3036 O O . GLY A 1 391 ? -16.876 2.077 -11.875 1.00 88.88 391 GLY A O 1
ATOM 3037 N N . LEU A 1 392 ? -17.002 2.944 -9.804 1.00 92.62 392 LEU A N 1
ATOM 3038 C CA . LEU A 1 392 ? -17.219 1.668 -9.114 1.00 92.62 392 LEU A CA 1
ATOM 3039 C C . LEU A 1 392 ? -18.604 1.066 -9.425 1.00 92.62 392 LEU A C 1
ATOM 3041 O O . LEU A 1 392 ? -19.632 1.740 -9.417 1.00 92.62 392 LEU A O 1
ATOM 3045 N N . PHE A 1 393 ? -18.669 -0.227 -9.704 1.00 95.00 393 PHE A N 1
ATOM 3046 C CA . PHE A 1 393 ? -19.934 -0.939 -9.879 1.00 95.00 393 PHE A CA 1
ATOM 3047 C C . PHE A 1 393 ? -19.776 -2.403 -9.491 1.00 95.00 393 PHE A C 1
ATOM 3049 O O . PHE A 1 393 ? -18.665 -2.930 -9.465 1.00 95.00 393 PHE A O 1
ATOM 3056 N N . ALA A 1 394 ? -20.893 -3.067 -9.212 1.00 96.19 394 ALA A N 1
ATOM 3057 C CA . ALA A 1 394 ? -20.909 -4.484 -8.879 1.00 96.19 394 ALA A CA 1
ATOM 3058 C C . ALA A 1 394 ? -22.036 -5.222 -9.595 1.00 96.19 394 ALA A C 1
ATOM 3060 O O . ALA A 1 394 ? -23.004 -4.614 -10.058 1.00 96.19 394 ALA A O 1
ATOM 3061 N N . TYR A 1 395 ? -21.899 -6.540 -9.701 1.00 94.62 395 TYR A N 1
ATOM 3062 C CA . TYR A 1 395 ? -22.917 -7.406 -10.288 1.00 94.62 395 TYR A CA 1
ATOM 3063 C C . TYR A 1 395 ? -23.821 -7.996 -9.202 1.00 94.62 395 TYR A C 1
ATOM 3065 O O . TYR A 1 395 ? -23.345 -8.657 -8.279 1.00 94.62 395 TYR A O 1
ATOM 3073 N N . LYS A 1 396 ? -25.138 -7.809 -9.339 1.00 92.81 396 LYS A N 1
ATOM 3074 C CA . LYS A 1 396 ? -26.163 -8.411 -8.458 1.00 92.81 396 LYS A CA 1
ATOM 3075 C C . LYS A 1 396 ? -26.575 -9.811 -8.905 1.00 92.81 396 LYS A C 1
ATOM 3077 O O . LYS A 1 396 ? -27.105 -10.582 -8.113 1.00 92.81 396 LYS A O 1
ATOM 3082 N N . SER A 1 397 ? -26.340 -10.157 -10.169 1.00 90.62 397 SER A N 1
ATOM 3083 C CA . SER A 1 397 ? -26.739 -11.445 -10.738 1.00 90.62 397 SER A CA 1
ATOM 3084 C C . SER A 1 397 ? -25.811 -11.900 -11.863 1.00 90.62 397 SER A C 1
ATOM 3086 O O . SER A 1 397 ? -24.988 -11.139 -12.368 1.00 90.62 397 SER A O 1
ATOM 3088 N N . GLY A 1 398 ? -25.971 -13.154 -12.287 1.00 89.56 398 GLY A N 1
ATOM 3089 C CA . GLY A 1 398 ? -25.187 -13.743 -13.370 1.00 89.56 398 GLY A CA 1
ATOM 3090 C C . GLY A 1 398 ? -23.844 -14.305 -12.900 1.00 89.56 398 GLY A C 1
ATOM 3091 O O . GLY A 1 398 ? -23.606 -14.507 -11.714 1.00 89.56 398 GLY A O 1
ATOM 3092 N N . LYS A 1 399 ? -22.957 -14.595 -13.856 1.00 90.50 399 LYS A N 1
ATOM 3093 C CA . LYS A 1 399 ? -21.673 -15.276 -13.602 1.00 90.50 399 LYS A CA 1
ATOM 3094 C C . LYS A 1 399 ? -20.706 -14.474 -12.721 1.00 90.50 399 LYS A C 1
ATOM 3096 O O . LYS A 1 399 ? -19.799 -15.060 -12.143 1.00 90.50 399 LYS A O 1
ATOM 3101 N N . TYR A 1 400 ? -20.888 -13.160 -12.664 1.00 92.94 400 TYR A N 1
ATOM 3102 C CA . TYR A 1 400 ? -20.038 -12.244 -11.909 1.00 92.94 400 TYR A CA 1
ATOM 3103 C C . TYR A 1 400 ? -20.717 -11.746 -10.626 1.00 92.94 400 TYR A C 1
ATOM 3105 O O . TYR A 1 400 ? -20.219 -10.809 -10.018 1.00 92.94 400 TYR A O 1
ATOM 3113 N N . ALA A 1 401 ? -21.857 -12.326 -10.224 1.00 93.31 401 ALA A N 1
ATOM 3114 C CA . ALA A 1 401 ? -22.592 -11.896 -9.035 1.00 93.31 401 ALA A CA 1
ATOM 3115 C C . ALA A 1 401 ? -21.682 -11.834 -7.796 1.00 93.31 401 ALA A C 1
ATOM 3117 O O . ALA A 1 401 ? -20.942 -12.778 -7.529 1.00 93.31 401 ALA A O 1
ATOM 3118 N N . GLY A 1 402 ? -21.744 -10.723 -7.060 1.00 93.12 402 GLY A N 1
ATOM 3119 C CA . GLY A 1 402 ? -20.892 -10.462 -5.897 1.00 93.12 402 GLY A CA 1
ATOM 3120 C C . GLY A 1 402 ? -19.517 -9.867 -6.221 1.00 93.12 402 GLY A C 1
ATOM 3121 O O . GLY A 1 402 ? -18.771 -9.562 -5.296 1.00 93.12 402 GLY A O 1
ATOM 3122 N N . GLN A 1 403 ? -19.179 -9.659 -7.499 1.00 96.06 403 GLN A N 1
ATOM 3123 C CA . GLN A 1 403 ? -17.912 -9.045 -7.911 1.00 96.06 403 GLN A CA 1
ATOM 3124 C C . GLN A 1 403 ? -18.070 -7.564 -8.242 1.00 96.06 403 GLN A C 1
ATOM 3126 O O . GLN A 1 403 ? -19.057 -7.151 -8.864 1.00 96.06 403 GLN A O 1
ATOM 3131 N N . ALA A 1 404 ? -17.052 -6.792 -7.877 1.00 96.44 404 ALA A N 1
ATOM 3132 C CA . ALA A 1 404 ? -16.926 -5.367 -8.117 1.00 96.44 404 ALA A CA 1
ATOM 3133 C C . ALA A 1 404 ? -15.804 -5.047 -9.114 1.00 96.44 404 ALA A C 1
ATOM 3135 O O . ALA A 1 404 ? -14.788 -5.742 -9.182 1.00 96.44 404 ALA A O 1
ATOM 3136 N N . TYR A 1 405 ? -15.998 -3.962 -9.859 1.00 94.69 405 TYR A N 1
ATOM 3137 C CA . TYR A 1 405 ? -15.109 -3.461 -10.905 1.00 94.69 405 TYR A CA 1
ATOM 3138 C C . TYR A 1 405 ? -15.143 -1.925 -10.935 1.00 94.69 405 TYR A C 1
ATOM 3140 O O . TYR A 1 405 ? -16.079 -1.308 -10.424 1.00 94.69 405 TYR A O 1
ATOM 3148 N N . PHE A 1 406 ? -14.148 -1.307 -11.569 1.00 92.56 406 PHE A N 1
ATOM 3149 C CA . PHE A 1 406 ? -14.004 0.140 -11.692 1.00 92.56 406 PHE A CA 1
ATOM 3150 C C . PHE A 1 406 ? -13.719 0.559 -13.137 1.00 92.56 406 PHE A C 1
ATOM 3152 O O . PHE A 1 406 ? -12.680 0.214 -13.705 1.00 92.56 406 PHE A O 1
ATOM 3159 N N . GLY A 1 407 ? -14.653 1.279 -13.762 1.00 90.75 407 GLY A N 1
ATOM 3160 C CA . GLY A 1 407 ? -14.498 1.738 -15.145 1.00 90.75 407 GLY A CA 1
ATOM 3161 C C . GLY A 1 407 ? -13.710 3.040 -15.258 1.00 90.75 407 GLY A C 1
ATOM 3162 O O . GLY A 1 407 ? -14.122 4.056 -14.699 1.00 90.75 407 GLY A O 1
ATOM 3163 N N . LEU A 1 408 ? -12.617 3.027 -16.023 1.00 82.69 408 LEU A N 1
ATOM 3164 C CA . LEU A 1 408 ? -11.734 4.182 -16.238 1.00 82.69 408 LEU A CA 1
ATOM 3165 C C . LEU A 1 408 ? -12.267 5.144 -17.316 1.00 82.69 408 LEU A C 1
ATOM 3167 O O . LEU A 1 408 ? -12.855 4.701 -18.303 1.00 82.69 408 LEU A O 1
ATOM 3171 N N . GLY A 1 409 ? -11.993 6.446 -17.170 1.00 75.19 409 GLY A N 1
ATOM 3172 C CA . GLY A 1 409 ? -12.187 7.454 -18.227 1.00 75.19 409 GLY A CA 1
ATOM 3173 C C . GLY A 1 409 ? -13.543 8.174 -18.279 1.00 75.19 409 GLY A C 1
ATOM 3174 O O . GLY A 1 409 ? -13.824 8.793 -19.299 1.00 75.19 409 GLY A O 1
ATOM 3175 N N . GLY A 1 410 ? -14.375 8.088 -17.231 1.00 69.94 410 GLY A N 1
ATOM 3176 C CA . GLY A 1 410 ? -15.556 8.957 -17.063 1.00 69.94 410 GLY A CA 1
ATOM 3177 C C . GLY A 1 410 ? -15.223 10.247 -16.302 1.00 69.94 410 GLY A C 1
ATOM 3178 O O . GLY A 1 410 ? -14.179 10.312 -15.650 1.00 69.94 410 GLY A O 1
ATOM 3179 N N . GLU A 1 411 ? -16.113 11.244 -16.332 1.00 65.88 411 GLU A N 1
ATOM 3180 C CA . GLU A 1 411 ? -15.969 12.500 -15.570 1.00 65.88 411 GLU A CA 1
ATOM 3181 C C . GLU A 1 411 ? -17.215 12.823 -14.723 1.00 65.88 411 GLU A C 1
ATOM 3183 O O . GLU A 1 411 ? -18.352 12.563 -15.122 1.00 65.88 411 GLU A O 1
ATOM 3188 N N . GLY A 1 412 ? -17.002 13.432 -13.549 1.00 65.81 412 GLY A N 1
ATOM 3189 C CA . GLY A 1 412 ? -18.056 14.033 -12.727 1.00 65.81 412 GLY A CA 1
ATOM 3190 C C . GLY A 1 412 ? -19.207 13.084 -12.370 1.00 65.81 412 GLY A C 1
ATOM 3191 O O . GLY A 1 412 ? -19.024 12.119 -11.625 1.00 65.81 412 GLY A O 1
ATOM 3192 N N . SER A 1 413 ? -20.410 13.389 -12.871 1.00 66.19 413 SER A N 1
ATOM 3193 C CA . SER A 1 413 ? -21.632 12.641 -12.549 1.00 66.19 413 SER A CA 1
ATOM 3194 C C . SER A 1 413 ? -21.640 11.230 -13.137 1.00 66.19 413 SER A C 1
ATOM 3196 O O . SER A 1 413 ? -22.214 10.339 -12.525 1.00 66.19 413 SER A O 1
ATOM 3198 N N . GLU A 1 414 ? -20.926 10.965 -14.238 1.00 72.81 414 GLU A N 1
ATOM 3199 C CA . GLU A 1 414 ? -20.936 9.649 -14.897 1.00 72.81 414 GLU A CA 1
ATOM 3200 C C . GLU A 1 414 ? -20.436 8.523 -13.971 1.00 72.81 414 GLU A C 1
ATOM 3202 O O . GLU A 1 414 ? -20.870 7.373 -14.078 1.00 72.81 414 GLU A O 1
ATOM 3207 N N . LEU A 1 415 ? -19.553 8.845 -13.017 1.00 75.44 415 LEU A N 1
ATOM 3208 C CA . LEU A 1 415 ? -19.039 7.884 -12.038 1.00 75.44 415 LEU A CA 1
ATOM 3209 C C . LEU A 1 415 ? -20.017 7.616 -10.891 1.00 75.44 415 LEU A C 1
ATOM 3211 O O . LEU A 1 415 ? -19.901 6.579 -10.244 1.00 75.44 415 LEU A O 1
ATOM 3215 N N . LEU A 1 416 ? -20.947 8.535 -10.629 1.00 78.38 416 LEU A N 1
ATOM 3216 C CA . LEU A 1 416 ? -21.826 8.527 -9.455 1.00 78.38 416 LEU A CA 1
ATOM 3217 C C . LEU A 1 416 ? -23.297 8.294 -9.797 1.00 78.38 416 LEU A C 1
ATOM 3219 O O . LEU A 1 416 ? -24.070 7.936 -8.906 1.00 78.38 416 LEU A O 1
ATOM 3223 N N . ASP A 1 417 ? -23.670 8.476 -11.062 1.00 82.50 417 ASP A N 1
ATOM 3224 C CA . ASP A 1 417 ? -25.035 8.320 -11.531 1.00 82.50 417 ASP A CA 1
ATOM 3225 C C . ASP A 1 417 ? -25.510 6.864 -11.335 1.00 82.50 417 ASP A C 1
ATOM 3227 O O . ASP A 1 417 ? -24.735 5.912 -11.551 1.00 82.50 417 ASP A O 1
ATOM 3231 N N . PRO A 1 418 ? -26.780 6.672 -10.923 1.00 82.75 418 PRO A N 1
ATOM 3232 C CA . PRO A 1 418 ? -27.397 5.356 -10.818 1.00 82.75 418 PRO A CA 1
ATOM 3233 C C . PRO A 1 418 ? -27.275 4.557 -12.113 1.00 82.75 418 PRO A C 1
ATOM 3235 O O . PRO A 1 418 ? -27.362 5.099 -13.217 1.00 82.75 418 PRO A O 1
ATOM 3238 N N . LEU A 1 419 ? -27.119 3.241 -11.982 1.00 87.50 419 LEU A N 1
ATOM 3239 C CA . LEU A 1 419 ? -27.081 2.346 -13.134 1.00 87.50 419 LEU A CA 1
ATOM 3240 C C . LEU A 1 419 ? -28.479 1.804 -13.425 1.00 87.50 419 LEU A C 1
ATOM 3242 O O . LEU A 1 419 ? -29.028 1.042 -12.636 1.00 87.50 419 LEU A O 1
ATOM 3246 N N . ASP A 1 420 ? -29.016 2.118 -14.604 1.00 83.38 420 ASP A N 1
ATOM 3247 C CA . ASP A 1 420 ? -30.183 1.421 -15.159 1.00 83.38 420 ASP A CA 1
ATOM 3248 C C . ASP A 1 420 ? -29.729 0.132 -15.868 1.00 83.38 420 ASP A C 1
ATOM 3250 O O . ASP A 1 420 ? -29.666 0.036 -17.097 1.00 83.38 420 ASP A O 1
ATOM 3254 N N . ASP A 1 421 ? -29.298 -0.853 -15.074 1.00 87.81 421 ASP A N 1
ATOM 3255 C CA . ASP A 1 421 ? -28.842 -2.158 -15.556 1.00 87.81 421 ASP A CA 1
ATOM 3256 C C . ASP A 1 421 ? -29.514 -3.292 -14.759 1.00 87.81 421 ASP A C 1
ATOM 3258 O O . ASP A 1 421 ? -29.681 -3.246 -13.536 1.00 87.81 421 ASP A O 1
ATOM 3262 N N . LYS A 1 422 ? -29.920 -4.349 -15.469 1.00 86.44 422 LYS A N 1
ATOM 3263 C CA . LYS A 1 422 ? -30.609 -5.506 -14.879 1.00 86.44 422 LYS A CA 1
ATOM 3264 C C . LYS A 1 422 ? -29.677 -6.391 -14.055 1.00 86.44 422 LYS A C 1
ATOM 3266 O O . LYS A 1 422 ? -30.157 -7.096 -13.175 1.00 86.44 422 LYS A O 1
ATOM 3271 N N . GLU A 1 423 ? -28.375 -6.353 -14.322 1.00 92.06 423 GLU A N 1
ATOM 3272 C CA . GLU A 1 423 ? -27.374 -7.220 -13.692 1.00 92.06 423 GLU A CA 1
ATOM 3273 C C . GLU A 1 423 ? -26.375 -6.457 -12.824 1.00 92.06 423 GLU A C 1
ATOM 3275 O O . GLU A 1 423 ? -25.682 -7.086 -12.025 1.00 92.06 423 GLU A O 1
ATOM 3280 N N . LYS A 1 424 ? -26.297 -5.128 -12.952 1.00 94.31 424 LYS A N 1
ATOM 3281 C CA . LYS A 1 424 ? -25.325 -4.290 -12.236 1.00 94.31 424 LYS A CA 1
ATOM 3282 C C . LYS A 1 424 ? -26.002 -3.281 -11.322 1.00 94.31 424 LYS A C 1
ATOM 3284 O O . LYS A 1 424 ? -27.176 -2.963 -11.501 1.00 94.31 424 LYS A O 1
ATOM 3289 N N . TYR A 1 425 ? -25.255 -2.795 -10.345 1.00 94.44 425 TYR A N 1
ATOM 3290 C CA . TYR A 1 425 ? -25.684 -1.751 -9.421 1.00 94.44 425 TYR A CA 1
ATOM 3291 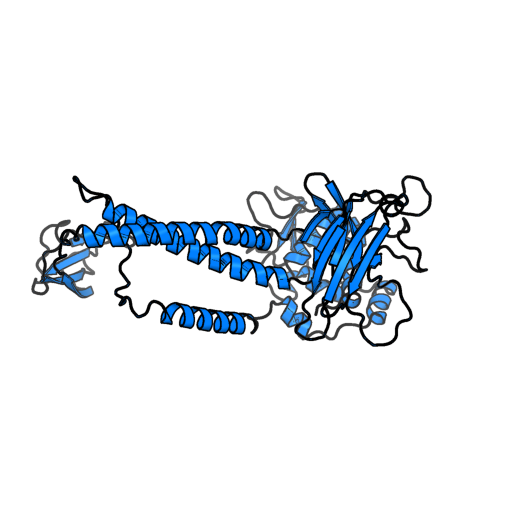C C . TYR A 1 425 ? -24.485 -0.928 -8.942 1.00 94.44 425 TYR A C 1
ATOM 3293 O O . TYR A 1 425 ? -23.329 -1.351 -9.069 1.00 94.44 425 TYR A O 1
ATOM 3301 N N . ARG A 1 426 ? -24.772 0.257 -8.397 1.00 92.75 426 ARG A N 1
ATOM 3302 C CA . ARG A 1 426 ? -23.807 1.080 -7.659 1.00 92.75 426 ARG A CA 1
ATOM 3303 C C . ARG A 1 426 ? -23.863 0.669 -6.186 1.00 92.75 426 ARG A C 1
ATOM 3305 O O . ARG A 1 426 ? -24.915 0.845 -5.581 1.00 92.75 426 ARG A O 1
ATOM 3312 N N . PRO A 1 427 ? -22.786 0.139 -5.585 1.00 90.25 427 PRO A N 1
ATOM 3313 C CA . PRO A 1 427 ? -22.822 -0.335 -4.198 1.00 90.25 427 PRO A CA 1
ATOM 3314 C C . PRO A 1 427 ? -23.212 0.706 -3.135 1.00 90.25 427 PRO A C 1
ATOM 3316 O O . PRO A 1 427 ? -23.586 0.318 -2.036 1.00 90.25 427 PRO A O 1
ATOM 3319 N N . TRP A 1 428 ? -23.146 1.998 -3.465 1.00 85.62 428 TRP A N 1
ATOM 3320 C CA . TRP A 1 428 ? -23.496 3.120 -2.589 1.00 85.62 428 TRP A CA 1
ATOM 3321 C C . TRP A 1 428 ? -24.856 3.765 -2.887 1.00 85.62 428 TRP A C 1
ATOM 3323 O O . TRP A 1 428 ? -25.243 4.708 -2.201 1.00 85.62 428 TRP A O 1
ATOM 3333 N N . ASP A 1 429 ? -25.575 3.338 -3.933 1.00 87.44 429 ASP A N 1
ATOM 3334 C CA . ASP A 1 429 ? -26.850 3.972 -4.286 1.00 87.44 429 ASP A CA 1
ATOM 3335 C C . ASP A 1 429 ? -27.967 3.468 -3.374 1.00 87.44 429 ASP A C 1
ATOM 3337 O O . ASP A 1 429 ? -28.668 2.505 -3.675 1.00 87.44 429 ASP A O 1
ATOM 3341 N N . SER A 1 430 ? -28.159 4.153 -2.250 1.00 76.88 430 SER A N 1
ATOM 3342 C CA . SER A 1 430 ? -29.168 3.820 -1.238 1.00 76.88 430 SER A CA 1
ATOM 3343 C C . SER A 1 430 ? -30.609 3.784 -1.769 1.00 76.88 430 SER A C 1
ATOM 3345 O O . SER A 1 430 ? -31.491 3.228 -1.110 1.00 76.88 430 SER A O 1
ATOM 3347 N N . ARG A 1 431 ? -30.863 4.338 -2.962 1.00 78.62 431 ARG A N 1
ATOM 3348 C CA . ARG A 1 431 ? -32.176 4.334 -3.626 1.00 78.62 431 ARG A CA 1
ATOM 3349 C C . ARG A 1 431 ? -32.412 3.087 -4.475 1.00 78.62 431 ARG A C 1
ATOM 3351 O O . ARG A 1 431 ? -33.559 2.813 -4.836 1.00 78.62 431 ARG A O 1
ATOM 3358 N N . ASP A 1 432 ? -31.366 2.330 -4.798 1.00 84.88 432 ASP A N 1
ATOM 3359 C CA . ASP A 1 432 ? -31.482 1.115 -5.594 1.00 84.88 432 ASP A CA 1
ATOM 3360 C C . ASP A 1 432 ? -31.919 -0.066 -4.712 1.00 84.88 432 ASP A C 1
ATOM 3362 O O . ASP A 1 432 ? -31.135 -0.729 -4.037 1.00 84.88 432 ASP A O 1
ATOM 3366 N N . SER A 1 433 ? -33.219 -0.366 -4.754 1.00 84.56 433 SER A N 1
ATOM 3367 C CA . SER A 1 433 ? -33.812 -1.514 -4.049 1.00 84.56 433 SER A CA 1
ATOM 3368 C C . SER A 1 433 ? -33.321 -2.890 -4.532 1.00 84.56 433 SER A C 1
ATOM 3370 O O . SER A 1 433 ? -33.669 -3.904 -3.926 1.00 84.56 433 SER A O 1
ATOM 3372 N N . SER A 1 434 ? -32.558 -2.947 -5.630 1.00 85.75 434 SER A N 1
ATOM 3373 C CA . SER A 1 434 ? -31.992 -4.185 -6.175 1.00 85.75 434 SER A CA 1
ATOM 3374 C C . SER A 1 434 ? -30.601 -4.524 -5.631 1.00 85.75 434 SER A C 1
ATOM 3376 O O . SER A 1 434 ? -30.071 -5.590 -5.958 1.00 85.75 434 SER A O 1
ATOM 3378 N N . ILE A 1 435 ? -30.023 -3.655 -4.794 1.00 90.50 435 ILE A N 1
ATOM 3379 C CA . ILE A 1 435 ? -28.776 -3.930 -4.076 1.00 90.50 435 ILE A CA 1
ATOM 3380 C C . ILE A 1 435 ? -28.994 -5.104 -3.104 1.00 90.50 435 ILE A C 1
ATOM 3382 O O . ILE A 1 435 ? -29.993 -5.120 -2.379 1.00 90.50 435 ILE A O 1
ATOM 3386 N N . PRO A 1 436 ? -28.078 -6.093 -3.052 1.00 91.62 436 PRO A N 1
ATOM 3387 C CA . PRO A 1 436 ? -28.130 -7.156 -2.051 1.00 91.62 436 PRO A CA 1
ATOM 3388 C C . PRO A 1 436 ? -28.178 -6.594 -0.625 1.00 91.62 436 PRO A C 1
ATOM 3390 O O . PRO A 1 436 ? -27.418 -5.683 -0.289 1.00 91.62 436 PRO A O 1
ATOM 3393 N N . LYS A 1 437 ? -29.048 -7.150 0.229 1.00 89.44 437 LYS A N 1
ATOM 3394 C CA . LYS A 1 437 ? -29.270 -6.639 1.593 1.00 89.44 437 LYS A CA 1
ATOM 3395 C C . LYS A 1 437 ? -27.983 -6.568 2.406 1.00 89.44 437 LYS A C 1
ATOM 3397 O O . LYS A 1 437 ? -27.763 -5.583 3.099 1.00 89.44 437 LYS A O 1
ATOM 3402 N N . GLU A 1 438 ? -27.111 -7.562 2.265 1.00 87.25 438 GLU A N 1
ATOM 3403 C CA . GLU A 1 438 ? -25.841 -7.619 2.989 1.00 87.25 438 GLU A CA 1
ATOM 3404 C C . GLU A 1 438 ? -24.913 -6.454 2.611 1.00 87.25 438 GLU A C 1
ATOM 3406 O O . GLU A 1 438 ? -24.196 -5.922 3.455 1.00 87.25 438 GLU A O 1
ATOM 3411 N N . VAL A 1 439 ? -24.943 -6.030 1.345 1.00 88.19 439 VAL A N 1
ATOM 3412 C CA . VAL A 1 439 ? -24.166 -4.884 0.854 1.00 88.19 439 VAL A CA 1
ATOM 3413 C C . VAL A 1 439 ? -24.784 -3.582 1.355 1.00 88.19 439 VAL A C 1
ATOM 3415 O O . VAL A 1 439 ? -24.061 -2.691 1.791 1.00 88.19 439 VAL A O 1
ATOM 3418 N N . GLN A 1 440 ? -26.115 -3.487 1.355 1.00 87.62 440 GLN A N 1
ATOM 3419 C CA . GLN A 1 440 ? -26.835 -2.311 1.841 1.00 87.62 440 GLN A CA 1
ATOM 3420 C C . GLN A 1 440 ? -26.612 -2.076 3.345 1.00 87.62 440 GLN A C 1
ATOM 3422 O O . GLN A 1 440 ? -26.344 -0.950 3.757 1.00 87.62 440 GLN A O 1
ATOM 3427 N N . GLU A 1 441 ? -26.659 -3.131 4.160 1.00 83.69 441 GLU A N 1
ATOM 3428 C CA . GLU A 1 441 ? -26.398 -3.061 5.604 1.00 83.69 441 GLU A CA 1
ATOM 3429 C C . GLU A 1 441 ? -24.962 -2.612 5.908 1.00 83.69 441 GLU A C 1
ATOM 3431 O O . GLU A 1 441 ? -24.747 -1.772 6.781 1.00 83.69 441 GLU A O 1
ATOM 3436 N N . ARG A 1 442 ? -23.975 -3.106 5.148 1.00 83.31 442 ARG A N 1
ATOM 3437 C CA . ARG A 1 442 ? -22.573 -2.671 5.276 1.00 83.31 442 ARG A CA 1
ATOM 3438 C C . ARG A 1 442 ? -22.366 -1.234 4.811 1.00 83.31 442 ARG A C 1
ATOM 3440 O O . ARG A 1 442 ? -21.612 -0.496 5.441 1.00 83.31 442 ARG A O 1
ATOM 3447 N N . TRP A 1 443 ? -23.046 -0.820 3.743 1.00 84.75 443 TRP A N 1
ATOM 3448 C CA . TRP A 1 443 ? -22.969 0.551 3.247 1.00 84.75 443 TRP A CA 1
ATOM 3449 C C . TRP A 1 443 ? -23.449 1.563 4.292 1.00 84.75 443 TRP A C 1
ATOM 3451 O O . TRP A 1 443 ? -22.772 2.563 4.511 1.00 84.75 443 TRP A O 1
ATOM 3461 N N . LEU A 1 444 ? -24.539 1.267 5.010 1.00 78.62 444 LEU A N 1
ATOM 3462 C CA . LEU A 1 444 ? -25.052 2.130 6.085 1.00 78.62 444 LEU A CA 1
ATOM 3463 C C . LEU A 1 444 ? -24.026 2.380 7.201 1.00 78.62 444 LEU A C 1
ATOM 3465 O O . LEU A 1 444 ? -24.014 3.455 7.796 1.00 78.62 444 LEU A O 1
ATOM 3469 N N . ILE A 1 445 ? -23.155 1.405 7.474 1.00 74.94 445 ILE A N 1
ATOM 3470 C CA . ILE A 1 445 ? -22.074 1.544 8.457 1.00 74.94 445 ILE A CA 1
ATOM 3471 C C . ILE A 1 445 ? -20.949 2.416 7.882 1.00 74.94 445 ILE A C 1
ATOM 3473 O O . ILE A 1 445 ? -20.438 3.304 8.562 1.00 74.94 445 ILE A O 1
ATOM 3477 N N . ILE A 1 446 ? -20.570 2.189 6.624 1.00 75.75 446 ILE A N 1
ATOM 3478 C CA . ILE A 1 446 ? -19.417 2.831 5.977 1.00 75.75 446 ILE A CA 1
ATOM 3479 C C . ILE A 1 446 ? -19.698 4.295 5.604 1.00 75.75 446 ILE A C 1
ATOM 3481 O O . ILE A 1 446 ? -18.813 5.136 5.744 1.00 75.75 446 ILE A O 1
ATOM 3485 N N . GLU A 1 447 ? -20.913 4.634 5.172 1.00 77.44 447 GLU A N 1
ATOM 3486 C CA . GLU A 1 447 ? -21.253 5.957 4.626 1.00 77.44 447 GLU A CA 1
ATOM 3487 C C . GLU A 1 447 ? -20.945 7.109 5.599 1.00 77.44 447 GLU A C 1
ATOM 3489 O O . GLU A 1 447 ? -20.330 8.109 5.219 1.00 77.44 447 GLU A O 1
ATOM 3494 N N . GLN A 1 448 ? -21.295 6.942 6.877 1.00 65.00 448 GLN A N 1
ATOM 3495 C CA . GLN A 1 448 ? -21.012 7.938 7.915 1.00 65.00 448 GLN A CA 1
ATOM 3496 C C . GLN A 1 448 ? -19.511 8.054 8.212 1.00 65.00 448 GLN A C 1
ATOM 3498 O O . GLN A 1 448 ? -19.007 9.157 8.423 1.00 65.00 448 GLN A O 1
ATOM 3503 N N . HIS A 1 449 ? -18.781 6.934 8.191 1.00 67.19 449 HIS A N 1
ATOM 3504 C CA . HIS A 1 449 ? -17.327 6.928 8.374 1.00 67.19 449 HIS A CA 1
ATOM 3505 C C . HIS A 1 449 ? -16.622 7.650 7.221 1.00 67.19 449 HIS A C 1
ATOM 3507 O O . HIS A 1 449 ? -15.715 8.446 7.462 1.00 67.19 449 HIS A O 1
ATOM 3513 N N . LEU A 1 450 ? -17.067 7.436 5.979 1.00 67.44 450 LEU A N 1
ATOM 3514 C CA . LEU A 1 450 ? -16.514 8.117 4.808 1.00 67.44 450 LEU A CA 1
ATOM 3515 C C . LEU A 1 450 ? -16.779 9.626 4.854 1.00 67.44 450 LEU A C 1
ATOM 3517 O O . LEU A 1 450 ? -15.855 10.404 4.624 1.00 67.44 450 LEU A O 1
ATOM 3521 N N . ALA A 1 451 ? -17.993 10.051 5.212 1.00 64.69 451 ALA A N 1
ATOM 3522 C CA . ALA A 1 451 ? -18.313 11.472 5.362 1.00 64.69 451 ALA A CA 1
ATOM 3523 C C . ALA A 1 451 ? -17.452 12.150 6.446 1.00 64.69 451 ALA A C 1
ATOM 3525 O O . ALA A 1 451 ? -16.944 13.250 6.236 1.00 64.69 451 ALA A O 1
ATOM 3526 N N . ARG A 1 452 ? -17.216 11.467 7.576 1.00 59.22 452 ARG A N 1
ATOM 3527 C CA . ARG A 1 452 ? -16.359 11.966 8.667 1.00 59.22 452 ARG A CA 1
ATOM 3528 C C . ARG A 1 452 ? -14.872 11.977 8.326 1.00 59.22 452 ARG A C 1
ATOM 3530 O O . ARG A 1 452 ? -14.146 12.865 8.767 1.00 59.22 452 ARG A O 1
ATOM 3537 N N . SER A 1 453 ? -14.417 11.026 7.510 1.00 57.91 453 SER A N 1
ATOM 3538 C CA . SER A 1 453 ? -13.009 10.929 7.105 1.00 57.91 453 SER A CA 1
ATOM 3539 C C . SER A 1 453 ? -12.506 12.170 6.353 1.00 57.91 453 SER A C 1
ATOM 3541 O O . SER A 1 453 ? -11.318 12.476 6.420 1.00 57.91 453 SER A O 1
ATOM 3543 N N . TYR A 1 454 ? -13.409 12.923 5.714 1.00 49.41 454 TYR A N 1
ATOM 3544 C CA . TYR A 1 454 ? -13.083 14.076 4.874 1.00 49.41 454 TYR A CA 1
ATOM 3545 C C . TYR A 1 454 ? -12.583 15.310 5.649 1.00 49.41 454 TYR A C 1
ATOM 3547 O O . TYR A 1 454 ? -11.739 16.039 5.136 1.00 49.41 454 TYR A O 1
ATOM 3555 N N . TYR A 1 455 ? -13.040 15.526 6.891 1.00 45.44 455 TYR A N 1
ATOM 3556 C CA . TYR A 1 455 ? -12.589 16.646 7.737 1.00 45.44 455 TYR A CA 1
ATOM 3557 C C . TYR A 1 455 ? -11.594 16.230 8.830 1.00 45.44 455 TYR A C 1
ATOM 3559 O O . TYR A 1 455 ? -10.849 17.068 9.335 1.00 45.44 455 TYR A O 1
ATOM 3567 N N . LEU A 1 456 ? -11.575 14.949 9.219 1.00 37.59 456 LEU A N 1
ATOM 3568 C CA . LEU A 1 456 ? -10.631 14.425 10.215 1.00 37.59 456 LEU A CA 1
ATOM 3569 C C . LEU A 1 456 ? -9.218 14.245 9.643 1.00 37.59 456 LEU A C 1
ATOM 3571 O O . LEU A 1 456 ? -8.246 14.299 10.392 1.00 37.59 456 LEU A O 1
ATOM 3575 N N . LYS A 1 457 ? -9.099 14.033 8.326 1.00 45.16 457 LYS A N 1
ATOM 3576 C CA . LYS A 1 457 ? -7.826 13.904 7.604 1.00 45.16 457 LYS A CA 1
ATOM 3577 C C . LYS A 1 457 ? -7.945 14.610 6.238 1.00 45.16 457 LYS A C 1
ATOM 3579 O O . LYS A 1 457 ? -8.132 13.918 5.235 1.00 45.16 457 LYS A O 1
ATOM 3584 N N . PRO A 1 458 ? -7.879 15.957 6.162 1.00 37.47 458 PRO A N 1
ATOM 3585 C CA . PRO A 1 458 ? -7.906 16.640 4.872 1.00 37.47 458 PRO A CA 1
ATOM 3586 C C . PRO A 1 458 ? -6.708 16.166 4.027 1.00 37.47 458 PRO A C 1
ATOM 3588 O O . PRO A 1 458 ? -5.585 16.142 4.542 1.00 37.47 458 PRO A O 1
ATOM 3591 N N . PRO A 1 459 ? -6.906 15.732 2.768 1.00 39.81 459 PRO A N 1
ATOM 3592 C CA . PRO A 1 459 ? -5.799 15.383 1.885 1.00 39.81 459 PRO A CA 1
ATOM 3593 C C . PRO A 1 459 ? -4.865 16.589 1.715 1.00 39.81 459 PRO A C 1
ATOM 3595 O O . PRO A 1 459 ? -5.313 17.658 1.305 1.00 39.81 459 PRO A O 1
ATOM 3598 N N . LYS A 1 460 ? -3.588 16.405 2.075 1.00 38.78 460 LYS A N 1
ATOM 3599 C CA . LYS A 1 460 ? -2.500 17.352 1.789 1.00 38.78 460 LYS A CA 1
ATOM 3600 C C . LYS A 1 460 ? -2.099 17.301 0.321 1.00 38.78 460 LYS A C 1
ATOM 3602 O O . LYS A 1 460 ? -2.088 16.179 -0.238 1.00 38.78 460 LYS A O 1
#

Foldseek 3Di:
DKKKFKAAPPDDLQDPDDDLQTMHHPVVAPPVDGDHDDDDFAKMKMWMAPDPGRHTDDIDIDGDDDDDDDDDDDPVVLVVLLVVLVVLLVLLVVLQVLLVVLQVVLPPLFFPDFFFQKDKDFDADPPLQAFQFKWKKFFADQADPVPPQFGPRPQFKDKFKAWPDDPPDDDPDPPNGFKDFPQADDPGPQGGSVGAAPDWDQDPNTIIGTTTTGTGRHHGTMMMMGMATPVRHGGTMTMHGPDCPVSCVSNVSSVVSNVSSVVSNVVSVVSVVVSVPPDDDDDDDDDDDPDDPDDPVCVVVVVVVVVVVVVVVVVVVVVDDDDDPLRVVLVVDDQDDPVVLVVCVVVVHDLCVQQVSLQLDLVSVQVLLVLLVAAQADPVGHQEDQDPQATKKAFCDDPRHRHIHHHPDDDDCSRVPFDPDPTMTDLQPLPPPSHDPSSNVSNVVVSSVSSNCCVVDPDD

Sequence (460 aa):
DAWVGIYPQNASDQDHGAQNKRWKWLRDIDVNNASFPKQAVGSHSIRVFSDGGHTLHERKDFTVHKMFKAEPLDPVVVKSIRKKAWTGLAIALLLLAPGNI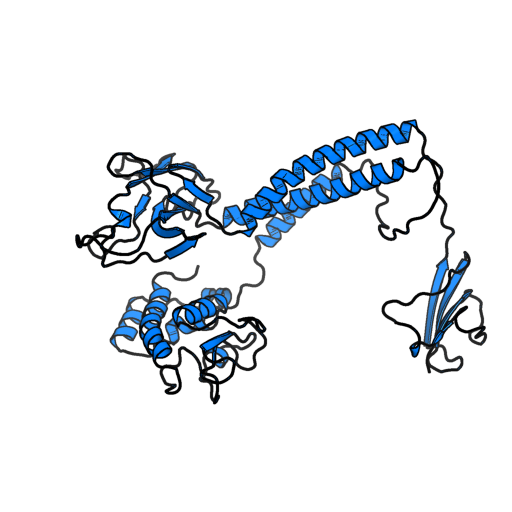LLVFGLLGGFDYEAVSSATFEIEDADGQGVLGFVIFIEGETGDFDGNGFHDFCENVVISANHTPYPSENLPDESREVFYTEIAGEGGEVCGSHHYPEERIELDGTRLVKIGRACDSCKNGTITITAQNQEGGEVLMWIKNEENYVKLGMLIPGAIMTVIGALTLIGSLGLLAKTRHSHGRSQATSADSNHITGNLSDAENWFAELVKESEAIALQISTRGPLSHHERVSEQMDFPDKAEIEQDILEGTSLQKWYAHLLQDPIKAKTIARDLGLEIGSSRYDFEGDWKPKGLFAYKSGKYAGQAYFGLGGEGSELLDPLDDKEKYRPWDSRDSSIPKEVQERWLIIEQHLARSYYLKPPK